Protein AF-A0A938MWC5-F1 (afdb_monomer)

Secondary structure (DSSP, 8-state):
---TTHHHHHHHHHHHHHHHHHHHHTT-EE--SSSEEEEEEETTEEEEEEEE--S--BTTTBEEEEEEEEEESSS-TT-GGG---EEEEHHHHS-HHHHHHHHHHHHHHHHT-------HHHHHHHHHHHHHHHSS-TTS---TT--S---EEESSHHHHHHHHHHHHHTHHHHHHHHHHHHHHHHHHTT--S-TTHHHHHHHHHTTT-SHHHHHHHHHHHTTT-THHHHHHHHHHSTTS---HHHHHHHHHHHHHTGGGTHHHHHHHT-EEEEETTEEEEEEEEHHHHHHHHHHHHHH-TT--EEEEE--TT-HHHHHT-GGGGG-SEEEE----STHHHHHHT-TT-TT--EEEE--SSTTHHHHHHHSGGGGG-SEEE-TT----HHHHHGGGG-GGGTT--EEE-TTS--BHHHHHHHHT-TT-SS--EEE-TT-TB--HHHHHHHHTSTTGGG-SEEEE-S---HHHHHHHHHHS---S-EEEEESS--SS--HHHHHHH-TTEEEEE--TTTT-

Foldseek 3Di:
DPDQPPVVVLLVVLLCVLVVVVCVVVQWDFDDDDFTKIWHDDPQWIWIWTWDFPDGADLQAGTWIWIKIWTGNAHDPPDDPRDDIPIAGVLLLDDPVVQVVQVVLQVVSRVSRPDDCDDPVVVVVVLVVVCVQQVDRPPDRSDSVPSRTDTRGHHDSVSSNVVSVVCVVCVVVSVVVVVVVVVVCCVVVVPDPPPCPVLVVVCLVPVPDLVSLLVSLVVCVVVVHCLSVLLVLLVVPVLQWDFPVSVVVNVVSCVVVVSVACDLCVVLVWDFDDHSSAGQEIEDELVSCLVCVVVCCVSRVNHAAYAYEPLPPCLQVLLADLSLLSHQAYAYPDDDDCSVVSNLQRPSPPNHQHYHDQDPAQCVLLVSLPGPNLQRHQYYANANHQHDLVSLLVLQVHLSQLNHAEYECANNLDALSNLLSNLARPSPNRHAYYEHENNPRHDDNSVLSNLQGPCNLNHQEYEYEADDDPVSNLVSLLVRPRPALYEYEYCDDDDPDDQVVSCVSPVSYDYHNTDSPPPD

Sequence (520 aa):
MIKKTMLTKEVKRIIRSVFEPACRDHGFRRTKRGGIGWYHPVDDHYFVITFRTPRQWNRHWGGFLECKMRIQDQINPWFAELRHPMERSIVALASDAERETIRHWYNEAAARTTIPDETPDHLTVMERELSEMLRVPLDGPLSAETDNEFLLRFHTATDVRRWAFFILERLAEWMEDMTDQWRRWHETAGWDKKPHQPFLKAIRADSESDAPRLAYADWLAERGDTWSEVIRIQCRYPDGYMPWETADRLEKLIREHRHRFDRGADDLLVYVRFRRGMIEEVHCSADRFLKVGARILETFPLVNVLSLHKVKGRGMRLADSSELSAIRSLKMMHLADDDWQWIVRSPHLGRVEKLRVALPRPIDLAWLLDMPLARQLRVLDLTGSQLDANVLALFGDTDAVSGLETLVLSDTGMDDEMARRLSEVATFRGLKRLSVDDNARLGVEGIASILQAEFAPRLELLAVGSGWPDDYLAQHLAESQLSSTIHVSMKHGFSGLDMEAFESRFPNCSFGQDLIARYL

Radius of gyration: 31.81 Å; Cα contacts (8 Å, |Δi|>4): 845; chains: 1; bounding box: 59×49×100 Å

Solvent-accessible surface area (backbone atoms only — not comparable to full-atom values): 28148 Å² total; per-residue (Å²): 136,83,62,87,72,54,56,66,56,45,53,54,50,48,49,45,71,60,44,54,62,58,34,52,78,69,68,30,42,75,55,90,75,98,56,51,36,37,35,31,79,53,95,82,31,25,42,34,41,40,41,45,58,91,54,80,68,40,92,44,76,22,30,42,41,39,56,41,40,32,42,26,81,57,90,66,95,86,63,80,89,76,76,75,56,57,68,43,40,62,69,61,72,40,51,75,72,50,47,50,51,52,49,50,50,36,49,56,34,53,70,67,39,67,67,72,97,59,60,75,67,59,54,51,54,48,52,47,52,50,32,68,69,44,76,47,61,91,88,54,82,93,53,72,84,57,83,60,63,82,58,45,50,26,68,49,72,65,47,50,48,52,52,44,50,57,53,56,77,44,43,65,62,54,49,51,52,52,50,49,51,49,50,53,49,36,67,73,66,68,55,70,84,61,87,55,56,67,37,55,52,46,30,65,76,40,73,85,52,56,63,43,42,50,54,43,20,51,62,30,44,80,71,72,37,69,64,19,55,48,20,51,53,28,57,76,27,75,81,50,67,44,49,54,70,57,49,54,51,47,52,52,51,54,60,75,50,45,78,84,56,51,65,73,28,58,76,65,72,39,47,73,40,72,49,49,67,37,59,22,32,41,39,40,41,40,70,50,43,79,71,43,39,68,57,48,47,69,75,33,80,61,43,28,32,41,36,37,29,71,41,75,94,40,16,62,67,57,20,70,34,67,65,44,50,59,28,31,28,45,33,50,46,77,63,86,62,72,31,60,59,38,39,70,65,20,86,27,48,87,52,36,28,30,44,34,42,36,44,85,44,41,71,53,53,62,58,48,56,72,35,77,56,32,54,54,21,34,31,46,31,34,45,61,14,55,56,50,41,73,56,49,39,51,55,47,77,36,71,31,44,28,56,21,30,32,44,34,43,26,41,17,70,40,28,34,65,35,29,43,32,47,26,68,29,77,29,42,72,40,32,25,33,42,30,49,23,65,23,92,59,47,46,69,70,12,54,52,31,40,60,68,15,81,38,37,52,54,26,48,31,43,35,39,42,68,80,71,67,69,72,58,60,54,50,52,59,70,72,39,89,60,83,40,54,36,33,43,34,24,59,53,60,87,88,82,72,61,61,67,66,46,36,71,75,36,80,50,46,50,77,44,39,30,61,72,88,79,71,119

pLDDT: mean 76.7, std 17.2, range [29.39, 97.19]

Structure (mmCIF, N/CA/C/O backbone):
data_AF-A0A938MWC5-F1
#
_entry.id   AF-A0A938MWC5-F1
#
loop_
_atom_site.group_PDB
_atom_site.id
_atom_site.type_symbol
_atom_site.label_atom_id
_atom_site.label_alt_id
_atom_site.label_comp_id
_atom_site.label_asym_id
_atom_site.label_entity_id
_atom_site.label_seq_id
_atom_site.pdbx_PDB_ins_code
_atom_site.Cartn_x
_atom_site.Cartn_y
_atom_site.Cartn_z
_atom_site.occupancy
_atom_site.B_iso_or_equiv
_atom_site.auth_seq_id
_atom_site.auth_comp_id
_atom_site.auth_asym_id
_atom_site.auth_atom_id
_atom_site.pdbx_PDB_model_num
ATOM 1 N N . MET A 1 1 ? 3.500 -12.531 54.497 1.00 36.34 1 MET A N 1
ATOM 2 C CA . MET A 1 1 ? 4.285 -11.582 53.671 1.00 36.34 1 MET A CA 1
ATOM 3 C C . MET A 1 1 ? 4.019 -11.850 52.189 1.00 36.34 1 MET A C 1
ATOM 5 O O . MET A 1 1 ? 4.711 -12.654 51.579 1.00 36.34 1 MET A O 1
ATOM 9 N N . ILE A 1 2 ? 2.991 -11.223 51.608 1.00 38.25 2 ILE A N 1
ATOM 10 C CA . ILE A 1 2 ? 2.736 -11.279 50.159 1.00 38.25 2 ILE A CA 1
ATOM 11 C C . ILE A 1 2 ? 3.642 -10.225 49.508 1.00 38.25 2 ILE A C 1
ATOM 13 O O . ILE A 1 2 ? 3.554 -9.043 49.834 1.00 38.25 2 ILE A O 1
ATOM 17 N N . LYS A 1 3 ? 4.585 -10.653 48.659 1.00 42.06 3 LYS A N 1
ATOM 18 C CA . LYS A 1 3 ? 5.570 -9.765 48.016 1.00 42.06 3 LYS A CA 1
ATOM 19 C C . LYS A 1 3 ? 4.868 -8.690 47.163 1.00 42.06 3 LYS A C 1
ATOM 21 O O . LYS A 1 3 ? 4.061 -9.023 46.297 1.00 42.06 3 LYS A O 1
ATOM 26 N N . LYS A 1 4 ? 5.275 -7.426 47.371 1.00 47.19 4 LYS A N 1
ATOM 27 C CA . LYS A 1 4 ? 4.908 -6.158 46.687 1.00 47.19 4 LYS A CA 1
ATOM 28 C C . LYS A 1 4 ? 4.537 -6.249 45.191 1.00 47.19 4 LYS A C 1
ATOM 30 O O . LYS A 1 4 ? 3.715 -5.476 44.719 1.00 47.19 4 LYS A O 1
ATOM 35 N N . THR A 1 5 ? 5.132 -7.164 44.428 1.00 49.16 5 THR A N 1
ATOM 36 C CA . THR A 1 5 ? 4.966 -7.306 42.968 1.00 49.16 5 THR A CA 1
ATOM 37 C C . THR A 1 5 ? 3.867 -8.279 42.527 1.00 49.16 5 THR A C 1
ATOM 39 O O . THR A 1 5 ? 3.495 -8.268 41.350 1.00 49.16 5 THR A O 1
ATOM 42 N N . MET A 1 6 ? 3.332 -9.118 43.424 1.00 49.66 6 MET A N 1
ATOM 43 C CA . MET A 1 6 ? 2.277 -10.078 43.070 1.00 49.66 6 MET A CA 1
ATOM 44 C C . MET A 1 6 ? 0.919 -9.400 42.850 1.00 49.66 6 MET A C 1
ATOM 46 O O . MET A 1 6 ? 0.213 -9.765 41.909 1.00 49.66 6 MET A O 1
ATOM 50 N N . LEU A 1 7 ? 0.588 -8.358 43.622 1.00 65.25 7 LEU A N 1
ATOM 51 C CA . LEU A 1 7 ? -0.771 -7.815 43.633 1.00 65.25 7 LEU A CA 1
ATOM 52 C C . LEU A 1 7 ? -1.132 -6.997 42.382 1.00 65.25 7 LEU A C 1
ATOM 54 O O . LEU A 1 7 ? -2.232 -7.136 41.866 1.00 65.25 7 LEU A O 1
ATOM 58 N N . THR A 1 8 ? -0.217 -6.211 41.800 1.00 69.38 8 THR A N 1
ATOM 59 C CA . THR A 1 8 ? -0.511 -5.490 40.541 1.00 69.38 8 THR A CA 1
ATOM 60 C C . THR A 1 8 ? -0.722 -6.453 39.372 1.00 69.38 8 THR A C 1
ATOM 62 O O . THR A 1 8 ? -1.585 -6.227 38.526 1.00 69.38 8 THR A O 1
ATOM 65 N N . LYS A 1 9 ? 0.048 -7.550 39.303 1.00 75.81 9 LYS A N 1
ATOM 66 C CA . LYS A 1 9 ? -0.167 -8.604 38.296 1.00 75.81 9 LYS A CA 1
ATOM 67 C C . LYS A 1 9 ? -1.494 -9.322 38.528 1.00 75.81 9 LYS A C 1
ATOM 69 O O . LYS A 1 9 ? -2.174 -9.660 37.564 1.00 75.81 9 LYS A O 1
ATOM 74 N N . GLU A 1 10 ? -1.867 -9.515 39.786 1.00 83.38 10 GLU A N 1
ATOM 75 C CA . GLU A 1 10 ? -3.116 -10.153 40.178 1.00 83.38 10 GLU A CA 1
ATOM 76 C C . GLU A 1 10 ? -4.350 -9.294 39.886 1.00 83.38 10 GLU A C 1
ATOM 78 O O . GLU A 1 10 ? -5.268 -9.794 39.244 1.00 83.38 10 GLU A O 1
ATOM 83 N N . VAL A 1 11 ? -4.338 -7.999 40.221 1.00 83.31 11 VAL A N 1
ATOM 84 C CA . VAL A 1 11 ? -5.369 -7.029 39.804 1.00 83.31 11 VAL A CA 1
ATOM 85 C C . VAL A 1 11 ? -5.533 -7.089 38.290 1.00 83.31 11 VAL A C 1
ATOM 87 O O . VAL A 1 11 ? -6.629 -7.292 37.775 1.00 83.31 11 VAL A O 1
ATOM 90 N N . LYS A 1 12 ? -4.412 -7.024 37.560 1.00 84.62 12 LYS A N 1
ATOM 91 C CA . LYS A 1 12 ? -4.415 -7.103 36.099 1.00 84.62 12 LYS A CA 1
ATOM 92 C C . LYS A 1 12 ? -5.018 -8.409 35.569 1.00 84.62 12 LYS A C 1
ATOM 94 O O . LYS A 1 12 ? -5.734 -8.391 34.571 1.00 84.62 12 LYS A O 1
ATOM 99 N N . ARG A 1 13 ? -4.722 -9.535 36.218 1.00 86.62 13 ARG A N 1
ATOM 100 C CA . ARG A 1 13 ? -5.274 -10.856 35.891 1.00 86.62 13 ARG A CA 1
ATOM 101 C C . ARG A 1 13 ? -6.782 -10.908 36.138 1.00 86.62 13 ARG A C 1
ATOM 103 O O . ARG A 1 13 ? -7.496 -11.417 35.284 1.00 86.62 13 ARG A O 1
ATOM 110 N N . ILE A 1 14 ? -7.249 -10.362 37.260 1.00 89.00 14 ILE A N 1
ATOM 111 C CA . ILE A 1 14 ? -8.667 -10.331 37.634 1.00 89.00 14 ILE A CA 1
ATOM 112 C C . ILE A 1 14 ? -9.467 -9.503 36.631 1.00 89.00 14 ILE A C 1
ATOM 114 O O . ILE A 1 14 ? -10.408 -10.031 36.043 1.00 89.00 14 ILE A O 1
ATOM 118 N N . ILE A 1 15 ? -9.048 -8.258 36.367 1.00 88.62 15 ILE A N 1
ATOM 119 C CA . ILE A 1 15 ? -9.737 -7.379 35.410 1.00 88.62 15 ILE A CA 1
ATOM 120 C C . ILE A 1 15 ? -9.823 -8.050 34.035 1.00 88.62 15 ILE A C 1
ATOM 122 O O . ILE A 1 15 ? -10.894 -8.091 33.442 1.00 88.62 15 ILE A O 1
ATOM 126 N N . ARG A 1 16 ? -8.732 -8.666 33.553 1.00 87.69 16 ARG A N 1
ATOM 127 C CA . ARG A 1 16 ? -8.758 -9.430 32.293 1.00 87.69 16 ARG A CA 1
ATOM 128 C C . ARG A 1 16 ? -9.729 -10.602 32.334 1.00 87.69 16 ARG A C 1
ATOM 130 O O . ARG A 1 16 ? -10.486 -10.770 31.394 1.00 87.69 16 ARG A O 1
ATOM 137 N N . SER A 1 17 ? -9.726 -11.398 33.403 1.00 89.56 17 SER A N 1
ATOM 138 C CA . SER A 1 17 ? -10.603 -12.572 33.483 1.00 89.56 17 SER A CA 1
ATOM 139 C C . SER A 1 17 ? -12.092 -12.224 33.453 1.00 89.56 17 SER A C 1
ATOM 141 O O . SER A 1 17 ? -12.880 -13.049 33.011 1.00 89.56 17 SER A O 1
ATOM 143 N N . VAL A 1 18 ? -12.457 -11.017 33.899 1.00 88.62 18 VAL A N 1
ATOM 144 C CA . VAL A 1 18 ? -13.844 -10.535 33.911 1.00 88.62 18 VAL A CA 1
ATOM 145 C C . VAL A 1 18 ? -14.202 -9.857 32.586 1.00 88.62 18 VAL A C 1
ATOM 147 O O . VAL A 1 18 ? -15.192 -10.221 31.966 1.00 88.62 18 VAL A O 1
ATOM 150 N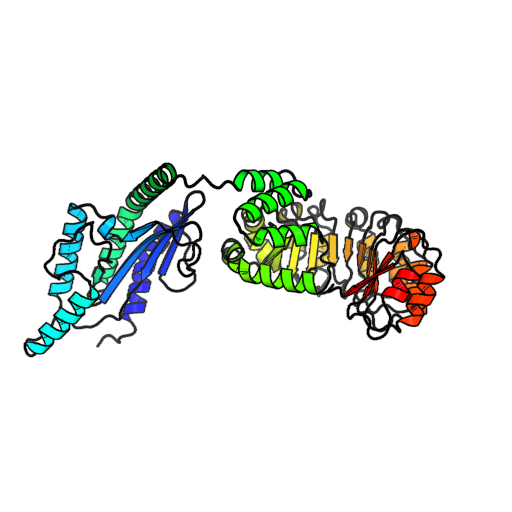 N . PHE A 1 19 ? -13.377 -8.918 32.111 1.00 86.75 19 PHE A N 1
ATOM 151 C CA . PHE A 1 19 ? -13.697 -8.115 30.925 1.00 86.75 19 PHE A CA 1
ATOM 152 C C . PHE A 1 19 ? -13.384 -8.812 29.600 1.00 86.75 19 PHE A C 1
ATOM 154 O O . PHE A 1 19 ? -14.100 -8.612 28.632 1.00 86.75 19 PHE A O 1
ATOM 161 N N . GLU A 1 20 ? -12.320 -9.614 29.505 1.00 84.12 20 GLU A N 1
ATOM 162 C CA . GLU A 1 20 ? -11.852 -10.141 28.214 1.00 84.12 20 GLU A CA 1
ATOM 163 C C . GLU A 1 20 ? -12.875 -11.040 27.488 1.00 84.12 20 GLU A C 1
ATOM 165 O O . GLU A 1 20 ? -12.960 -10.906 26.266 1.00 84.12 20 GLU A O 1
ATOM 170 N N . PRO A 1 21 ? -13.671 -11.895 28.169 1.00 83.62 21 PRO A N 1
ATOM 171 C CA . PRO A 1 21 ? -14.778 -12.616 27.536 1.00 83.62 21 PRO A CA 1
ATOM 172 C C . PRO A 1 21 ? -15.874 -11.670 27.029 1.00 83.62 21 PRO A C 1
ATOM 174 O O . PRO A 1 21 ? -16.136 -11.627 25.833 1.00 83.62 21 PRO A O 1
ATOM 177 N N . ALA A 1 22 ? -16.426 -10.828 27.905 1.00 77.56 22 ALA A N 1
ATOM 178 C CA . ALA A 1 22 ? -17.541 -9.949 27.557 1.00 77.56 22 ALA A CA 1
ATOM 179 C C . ALA A 1 22 ? -17.173 -8.924 26.474 1.00 77.56 22 ALA A C 1
ATOM 181 O O . ALA A 1 22 ? -17.931 -8.710 25.531 1.00 77.56 22 ALA A O 1
ATOM 182 N N . CYS A 1 23 ? -15.975 -8.341 26.558 1.00 79.44 23 CYS A N 1
ATOM 183 C CA . CYS A 1 23 ? -15.443 -7.461 25.527 1.00 79.44 23 CYS A CA 1
ATOM 184 C C . CYS A 1 23 ? -15.318 -8.184 24.181 1.00 79.44 23 CYS A C 1
ATOM 186 O O . CYS A 1 23 ? -15.671 -7.617 23.154 1.00 79.44 23 CYS A O 1
ATOM 188 N N . ARG A 1 24 ? -14.841 -9.433 24.163 1.00 75.94 24 ARG A N 1
ATOM 189 C CA . ARG A 1 24 ? -14.743 -10.206 22.919 1.00 75.94 24 ARG A CA 1
ATOM 190 C C . ARG A 1 24 ? -16.117 -10.431 22.291 1.00 75.94 24 ARG A C 1
ATOM 192 O O . ARG A 1 24 ? -16.247 -10.236 21.087 1.00 75.94 24 ARG A O 1
ATOM 199 N N . ASP A 1 25 ? -17.102 -10.801 23.102 1.00 74.06 25 ASP A N 1
ATOM 200 C CA . ASP A 1 25 ? -18.462 -11.100 22.640 1.00 74.06 25 ASP A CA 1
ATOM 201 C C . ASP A 1 25 ? -19.170 -9.849 22.097 1.00 74.06 25 ASP A C 1
ATOM 203 O O . ASP A 1 25 ? -19.964 -9.939 21.167 1.00 74.06 25 ASP A O 1
ATOM 207 N N . HIS A 1 26 ? -18.807 -8.670 22.610 1.00 69.25 26 HIS A N 1
ATOM 208 C CA . HIS A 1 26 ? -19.354 -7.375 22.201 1.00 69.25 26 HIS A CA 1
ATOM 209 C C . HIS A 1 26 ? -18.408 -6.588 21.282 1.00 69.25 26 HIS A C 1
ATOM 211 O O . HIS A 1 26 ? -18.458 -5.367 21.264 1.00 69.25 26 HIS A O 1
ATOM 217 N N . GLY A 1 27 ? -17.496 -7.248 20.556 1.00 69.75 27 GLY A N 1
ATOM 218 C CA . GLY A 1 27 ? -16.684 -6.613 19.502 1.00 69.75 27 GLY A CA 1
ATOM 219 C C . GLY A 1 27 ? -15.546 -5.690 19.972 1.00 69.75 27 GLY A C 1
ATOM 220 O O . GLY A 1 27 ? -14.842 -5.097 19.148 1.00 69.75 27 GLY A O 1
ATOM 221 N N . PHE A 1 28 ? -15.312 -5.574 21.279 1.00 78.62 28 PHE A N 1
ATOM 222 C CA . PHE A 1 28 ? -14.231 -4.769 21.838 1.00 78.62 28 PHE A CA 1
ATOM 223 C C . PHE A 1 28 ? -12.859 -5.396 21.572 1.00 78.62 28 PHE A C 1
ATOM 225 O O . PHE A 1 28 ? -12.629 -6.600 21.711 1.00 78.62 28 PHE A O 1
ATOM 232 N N . ARG A 1 29 ? -11.883 -4.536 21.290 1.00 79.62 29 ARG A N 1
ATOM 233 C CA . ARG A 1 29 ? -10.484 -4.892 21.051 1.00 79.62 29 ARG A CA 1
ATOM 234 C C . ARG A 1 29 ? -9.599 -4.391 22.181 1.00 79.62 29 ARG A C 1
ATOM 236 O O . ARG A 1 29 ? -9.821 -3.332 22.756 1.00 79.62 29 ARG A O 1
ATOM 243 N N . ARG A 1 30 ? -8.556 -5.147 22.511 1.00 81.06 30 ARG A N 1
ATOM 244 C CA . ARG A 1 30 ? -7.649 -4.826 23.621 1.00 81.06 30 ARG A CA 1
ATOM 245 C C . ARG A 1 30 ? -6.611 -3.768 23.233 1.00 81.06 30 ARG A C 1
ATOM 247 O O . ARG A 1 30 ? -6.032 -3.824 22.150 1.00 81.06 30 ARG A O 1
ATOM 254 N N . THR A 1 31 ? -6.304 -2.842 24.142 1.00 71.69 31 THR A N 1
ATOM 255 C CA . THR A 1 31 ? -5.249 -1.834 23.945 1.00 71.69 31 THR A CA 1
ATOM 256 C C . THR A 1 31 ? -3.846 -2.440 24.128 1.00 71.69 31 THR A C 1
ATOM 258 O O . THR A 1 31 ? -3.619 -3.290 24.994 1.00 71.69 31 THR A O 1
ATOM 261 N N . LYS A 1 32 ? -2.881 -2.029 23.287 1.00 58.00 32 LYS A N 1
ATOM 262 C CA . LYS A 1 32 ? -1.525 -2.622 23.237 1.00 58.00 32 LYS A CA 1
ATOM 263 C C . LYS A 1 32 ? -0.449 -1.871 24.046 1.00 58.00 32 LYS A C 1
ATOM 265 O O . LYS A 1 32 ? 0.602 -2.454 24.299 1.00 58.00 32 LYS A O 1
ATOM 270 N N . ARG A 1 33 ? -0.668 -0.618 24.487 1.00 50.94 33 ARG A N 1
ATOM 271 C CA . ARG A 1 33 ? 0.340 0.194 25.216 1.00 50.94 33 ARG A CA 1
ATOM 272 C C . ARG A 1 33 ? -0.221 0.880 26.476 1.00 50.94 33 ARG A C 1
ATOM 274 O O . ARG A 1 33 ? -1.274 1.505 26.428 1.00 50.94 33 ARG A O 1
ATOM 281 N N . GLY A 1 34 ? 0.524 0.800 27.587 1.00 49.53 34 GLY A N 1
ATOM 282 C CA . GLY A 1 34 ? 0.419 1.706 28.748 1.00 49.53 34 GLY A CA 1
ATOM 283 C C . GLY A 1 34 ? -0.594 1.389 29.866 1.00 49.53 34 GLY A C 1
ATOM 284 O O . GLY A 1 34 ? -0.544 2.042 30.902 1.00 49.53 34 GLY A O 1
ATOM 285 N N . GL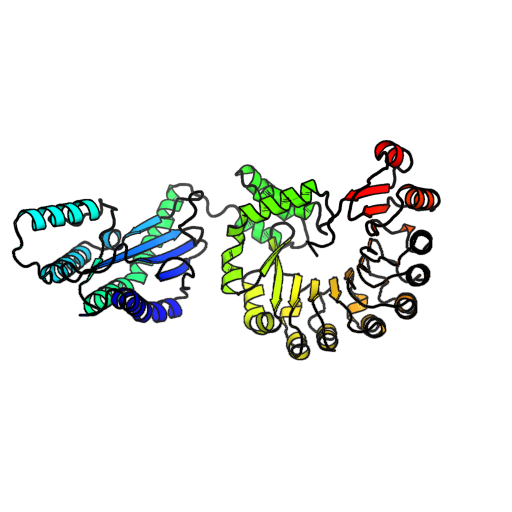Y A 1 35 ? -1.473 0.388 29.732 1.00 62.34 35 GLY A N 1
ATOM 286 C CA . GLY A 1 35 ? -2.479 0.042 30.756 1.00 62.34 35 GLY A CA 1
ATOM 287 C C . GLY A 1 35 ? -3.277 -1.220 30.414 1.00 62.34 35 GLY A C 1
ATOM 288 O O . GLY A 1 35 ? -2.972 -1.888 29.427 1.00 62.34 35 GLY A O 1
ATOM 289 N N . ILE A 1 36 ? -4.274 -1.585 31.228 1.00 77.81 36 ILE A N 1
ATOM 290 C CA . ILE A 1 36 ? -5.320 -2.523 30.788 1.00 77.81 36 ILE A CA 1
ATOM 291 C C . ILE A 1 36 ? -6.424 -1.688 30.170 1.00 77.81 36 ILE A C 1
ATOM 293 O O . ILE A 1 36 ? -6.914 -0.777 30.818 1.00 77.81 36 ILE A O 1
ATOM 297 N N . GLY A 1 37 ? -6.833 -1.987 28.947 1.00 84.12 37 GLY A N 1
ATOM 298 C CA . GLY A 1 37 ? -7.990 -1.325 28.377 1.00 84.12 37 GLY A CA 1
ATOM 299 C C . GLY A 1 37 ? -8.537 -2.040 27.163 1.00 84.12 37 GLY A C 1
ATOM 300 O O . GLY A 1 37 ? -7.871 -2.893 26.566 1.00 84.12 37 GLY A O 1
ATOM 301 N N . TRP A 1 38 ? -9.745 -1.640 26.808 1.00 85.38 38 TRP A N 1
ATOM 302 C CA . TRP A 1 38 ? -10.477 -2.108 25.649 1.00 85.38 38 TRP A CA 1
ATOM 303 C C . TRP A 1 38 ? -11.042 -0.919 24.896 1.00 85.38 38 TRP A C 1
ATOM 305 O O . TRP A 1 38 ? -11.278 0.134 25.482 1.00 85.38 38 TRP A O 1
ATOM 315 N N . TYR A 1 39 ? -11.231 -1.081 23.597 1.00 82.12 39 TYR A N 1
ATOM 316 C CA . TYR A 1 39 ? -11.889 -0.094 22.771 1.00 82.12 39 TYR A CA 1
ATOM 317 C C . TYR A 1 39 ? -12.878 -0.759 21.823 1.00 82.12 39 TYR A C 1
ATOM 319 O O . TYR A 1 39 ? -12.618 -1.858 21.333 1.00 82.12 39 TYR A O 1
ATOM 327 N N . HIS A 1 40 ? -13.987 -0.087 21.561 1.00 75.56 40 HIS A N 1
ATOM 328 C CA . HIS A 1 40 ? -14.986 -0.495 20.589 1.00 75.56 40 HIS A CA 1
ATOM 329 C C . HIS A 1 40 ? -15.182 0.640 19.585 1.00 75.56 40 HIS A C 1
ATOM 331 O O . HIS A 1 40 ? -15.385 1.780 20.011 1.00 75.56 40 HIS A O 1
ATOM 337 N N . PRO A 1 41 ? -15.093 0.373 18.273 1.00 65.75 41 PRO A N 1
ATOM 338 C CA . PRO A 1 41 ? -15.500 1.351 17.276 1.00 65.75 41 PRO A CA 1
ATOM 339 C C . PRO A 1 41 ? -17.022 1.530 17.354 1.00 65.75 41 PRO A C 1
ATOM 341 O O . PRO A 1 41 ? -17.767 0.579 17.138 1.00 65.75 41 PRO A O 1
ATOM 344 N N . VAL A 1 42 ? -17.488 2.722 17.713 1.00 63.78 42 VAL A N 1
ATOM 345 C CA . VAL A 1 42 ? -18.913 3.078 17.693 1.00 63.78 42 VAL A CA 1
ATOM 346 C C . VAL A 1 42 ? -19.063 4.144 16.627 1.00 63.78 42 VAL A C 1
ATOM 348 O O . VAL A 1 42 ? -18.531 5.245 16.776 1.00 63.78 42 VAL A O 1
ATOM 351 N N . ASP A 1 43 ? -19.720 3.771 15.531 1.00 64.62 43 ASP A N 1
ATOM 352 C CA . ASP A 1 43 ? -19.755 4.537 14.290 1.00 64.62 43 ASP A CA 1
ATOM 353 C C . ASP A 1 43 ? -18.334 4.876 13.810 1.00 64.62 43 ASP A C 1
ATOM 355 O O . ASP A 1 43 ? -17.615 4.053 13.245 1.00 64.62 43 ASP A O 1
ATOM 359 N N . ASP A 1 44 ? -17.926 6.101 14.089 1.00 54.00 44 ASP A N 1
ATOM 360 C CA . ASP A 1 44 ? -16.787 6.790 13.518 1.00 54.00 44 ASP A CA 1
ATOM 361 C C . ASP A 1 44 ? -15.793 7.254 14.604 1.00 54.00 44 ASP A C 1
ATOM 363 O O . ASP A 1 44 ? -14.820 7.963 14.323 1.00 54.00 44 ASP A O 1
ATOM 367 N N . HIS A 1 45 ? -16.058 6.836 15.843 1.00 64.31 45 HIS A N 1
ATOM 368 C CA . HIS A 1 45 ? -15.338 7.169 17.061 1.00 64.31 45 HIS A CA 1
ATOM 369 C C . HIS A 1 45 ? -15.031 5.891 17.829 1.00 64.31 45 HIS A C 1
ATOM 371 O O . HIS A 1 45 ? -15.435 4.780 17.474 1.00 64.31 45 HIS A O 1
ATOM 377 N N . TYR A 1 46 ? -14.298 6.052 18.918 1.00 70.19 46 TYR A N 1
ATOM 378 C CA . TYR A 1 46 ? -13.907 4.940 19.751 1.00 70.19 46 TYR A CA 1
ATOM 379 C C . TYR A 1 46 ? -14.394 5.154 21.161 1.00 70.19 46 TYR A C 1
ATOM 381 O O . TYR A 1 46 ? -13.991 6.103 21.834 1.00 70.19 46 TYR A O 1
ATOM 389 N N . PHE A 1 47 ? -15.211 4.210 21.609 1.00 79.06 47 PHE A N 1
ATOM 390 C CA . PHE A 1 47 ? -15.484 4.035 23.015 1.00 79.06 47 PHE A CA 1
ATOM 391 C C . PHE A 1 47 ? -14.294 3.310 23.636 1.00 79.06 47 PHE A C 1
ATOM 393 O O . PHE A 1 47 ? -13.948 2.211 23.206 1.00 79.06 47 PHE A O 1
ATOM 400 N N . VAL A 1 48 ? -13.628 3.917 24.612 1.00 80.75 48 VAL A N 1
ATOM 401 C CA . VAL A 1 48 ? -12.408 3.384 25.222 1.00 80.75 48 VAL A CA 1
ATOM 402 C C . VAL A 1 48 ? -12.598 3.254 26.724 1.00 80.75 48 VAL A C 1
ATOM 404 O O . VAL A 1 48 ? -12.925 4.219 27.404 1.00 80.75 48 VAL A O 1
ATOM 407 N N . ILE A 1 49 ? -12.303 2.070 27.251 1.00 85.06 49 ILE A N 1
ATOM 408 C CA . ILE A 1 49 ? -12.302 1.764 28.681 1.00 85.06 49 ILE A CA 1
ATOM 409 C C . ILE A 1 49 ? -10.861 1.495 29.088 1.00 85.06 49 ILE A C 1
ATOM 411 O O . ILE A 1 49 ? -10.193 0.634 28.509 1.00 85.06 49 ILE A O 1
ATOM 415 N N . THR A 1 50 ? -10.358 2.210 30.089 1.00 83.88 50 THR A N 1
ATOM 416 C CA . THR A 1 50 ? -9.003 2.002 30.611 1.00 83.88 50 THR A CA 1
ATOM 417 C C . THR A 1 50 ? -8.996 1.835 32.116 1.00 83.88 50 THR A C 1
ATOM 419 O O . THR A 1 50 ? -9.635 2.595 32.830 1.00 83.88 50 THR A O 1
ATOM 422 N N . PHE A 1 51 ? -8.195 0.879 32.573 1.00 84.31 51 PHE A N 1
ATOM 423 C CA . PHE A 1 51 ? -7.927 0.579 33.966 1.00 84.31 51 PHE A CA 1
ATOM 424 C C . PHE A 1 51 ? -6.473 0.882 34.296 1.00 84.31 51 PHE A C 1
ATOM 426 O O . PHE A 1 51 ? -5.542 0.408 33.620 1.00 84.31 51 PHE A O 1
ATOM 433 N N . ARG A 1 52 ? -6.272 1.631 35.377 1.00 78.81 52 ARG A N 1
ATOM 434 C CA . ARG A 1 52 ? -4.950 1.942 35.916 1.00 78.81 52 ARG A CA 1
ATOM 435 C C . ARG A 1 52 ? -4.939 1.760 37.422 1.00 78.81 52 ARG A C 1
ATOM 437 O O . ARG A 1 52 ? -5.950 1.862 38.100 1.00 78.81 52 ARG A O 1
ATOM 444 N N . THR A 1 53 ? -3.757 1.474 37.940 1.00 77.88 53 THR A N 1
ATOM 445 C CA . THR A 1 53 ? -3.484 1.496 39.376 1.00 77.88 53 THR A CA 1
ATOM 446 C C . THR A 1 53 ? -2.517 2.653 39.596 1.00 77.88 53 THR A C 1
ATOM 448 O O . THR A 1 53 ? -1.311 2.446 39.413 1.00 77.88 53 THR A O 1
ATOM 451 N N . PRO A 1 54 ? -3.014 3.877 39.854 1.00 64.88 54 PRO A N 1
ATOM 452 C CA . PRO A 1 54 ? -2.190 5.088 39.828 1.00 64.88 54 PRO A CA 1
ATOM 453 C C . PRO A 1 54 ? -1.070 5.066 40.873 1.00 64.88 54 PRO A C 1
ATOM 455 O O . PRO A 1 54 ? -0.031 5.690 40.675 1.00 64.88 54 PRO A O 1
ATOM 458 N N . ARG A 1 55 ? -1.230 4.290 41.953 1.00 64.75 55 ARG A N 1
ATOM 459 C CA . ARG A 1 55 ? -0.176 4.017 42.935 1.00 64.75 55 ARG A CA 1
ATOM 460 C C . ARG A 1 55 ? -0.105 2.540 43.316 1.00 64.75 55 ARG A C 1
ATOM 462 O O . ARG A 1 55 ? -0.977 1.737 42.983 1.00 64.75 55 ARG A O 1
ATOM 469 N N . GLN A 1 56 ? 0.995 2.178 43.974 1.00 64.69 56 GLN A N 1
ATOM 470 C CA . GLN A 1 56 ? 1.238 0.820 44.454 1.00 64.69 56 GLN A CA 1
ATOM 471 C C . GLN A 1 56 ? 0.330 0.496 45.643 1.00 64.69 56 GLN A C 1
ATOM 473 O O . GLN A 1 56 ? 0.041 1.360 46.463 1.00 64.69 56 GLN A O 1
ATOM 478 N N . TRP A 1 57 ? -0.080 -0.767 45.741 1.00 76.38 57 TRP A N 1
ATOM 479 C CA . TRP A 1 57 ? -0.825 -1.274 46.889 1.00 76.38 57 TRP A CA 1
ATOM 480 C C . TRP A 1 57 ? 0.047 -1.288 48.154 1.00 76.38 57 TRP A C 1
ATOM 482 O O . TRP A 1 57 ? 1.226 -1.658 48.100 1.00 76.38 57 TRP A O 1
ATOM 492 N N . ASN A 1 58 ? -0.547 -0.942 49.293 1.00 68.44 58 ASN A N 1
ATOM 493 C CA . ASN A 1 58 ? 0.055 -0.977 50.619 1.00 68.44 58 ASN A CA 1
ATOM 494 C C . ASN A 1 58 ? -0.782 -1.853 51.565 1.00 68.44 58 ASN A C 1
ATOM 496 O O . ASN A 1 58 ? -2.007 -1.824 51.538 1.00 68.44 58 ASN A O 1
ATOM 500 N N . ARG A 1 59 ? -0.120 -2.597 52.458 1.00 68.38 59 ARG A N 1
ATOM 501 C CA . ARG A 1 59 ? -0.789 -3.453 53.451 1.00 68.38 59 ARG A CA 1
ATOM 502 C C . ARG A 1 59 ? -1.694 -2.695 54.428 1.00 68.38 59 ARG A C 1
ATOM 504 O O . ARG A 1 59 ? -2.644 -3.284 54.926 1.00 68.38 59 ARG A O 1
ATOM 511 N N . HIS A 1 60 ? -1.383 -1.432 54.719 1.00 63.16 60 HIS A N 1
ATOM 512 C CA . HIS A 1 60 ? -2.097 -0.636 55.716 1.00 63.16 60 HIS A CA 1
ATOM 513 C C . HIS A 1 60 ? -3.383 -0.041 55.156 1.00 63.16 60 HIS A C 1
ATOM 515 O O . HIS A 1 60 ? -4.401 -0.084 55.830 1.00 63.16 60 HIS A O 1
ATOM 521 N N . TRP A 1 61 ? -3.363 0.460 53.919 1.00 66.44 61 TRP A N 1
ATOM 522 C CA . TRP A 1 61 ? -4.492 1.200 53.344 1.00 66.44 61 TRP A CA 1
ATOM 523 C C . TRP A 1 61 ? -5.044 0.643 52.031 1.00 66.44 61 TRP A C 1
ATOM 525 O O . TRP A 1 61 ? -6.032 1.175 51.521 1.00 66.44 61 TRP A O 1
ATOM 535 N N . GLY A 1 62 ? -4.466 -0.447 51.532 1.00 75.69 62 GLY A N 1
ATOM 536 C CA . GLY A 1 62 ? -4.920 -1.135 50.335 1.00 75.69 62 GLY A CA 1
ATOM 537 C C . GLY A 1 62 ? -4.333 -0.524 49.071 1.00 75.69 62 GLY A C 1
ATOM 538 O O . GLY A 1 62 ? -3.196 -0.059 49.044 1.00 75.69 62 GLY A O 1
ATOM 539 N N . GLY A 1 63 ? -5.093 -0.567 47.987 1.00 78.06 63 GLY A N 1
ATOM 540 C CA . GLY A 1 63 ? -4.737 0.022 46.707 1.00 78.06 63 GLY A CA 1
ATOM 541 C C . GLY A 1 63 ? -5.932 0.701 46.059 1.00 78.06 63 GLY A C 1
ATOM 542 O O . GLY A 1 63 ? -7.063 0.610 46.533 1.00 78.06 63 GLY A O 1
ATOM 543 N N . PHE A 1 64 ? -5.649 1.364 44.943 1.00 80.31 64 PHE A N 1
ATOM 544 C CA . PHE A 1 64 ? -6.623 2.130 44.183 1.00 80.31 64 PHE A CA 1
ATOM 545 C C . PHE A 1 64 ? -6.681 1.644 42.741 1.00 80.31 64 PHE A C 1
ATOM 547 O O . PHE A 1 64 ? -5.647 1.392 42.111 1.00 80.31 64 PHE A O 1
ATOM 554 N N . LEU A 1 65 ? -7.899 1.506 42.236 1.00 81.62 65 LEU A N 1
ATOM 555 C CA . LEU A 1 65 ? -8.207 1.176 40.858 1.00 81.62 65 LEU A CA 1
ATOM 556 C C . LEU A 1 65 ? -8.924 2.369 40.228 1.00 81.62 65 LEU A C 1
ATOM 558 O O . LEU A 1 65 ? -10.005 2.766 40.645 1.00 81.62 65 LEU A O 1
ATOM 562 N N . GLU A 1 66 ? -8.310 2.928 39.202 1.00 81.56 66 GLU A N 1
ATOM 563 C CA . GLU A 1 66 ? -8.916 3.930 38.342 1.00 81.56 66 GLU A CA 1
ATOM 564 C C . GLU A 1 66 ? -9.550 3.217 37.143 1.00 81.56 66 GLU A C 1
ATOM 566 O O . GLU A 1 66 ? -8.882 2.416 36.480 1.00 81.56 66 GLU A O 1
ATOM 571 N N . CYS A 1 67 ? -10.817 3.523 36.856 1.00 83.75 67 CYS A N 1
ATOM 572 C CA . CYS A 1 67 ? -11.493 3.145 35.619 1.00 83.75 67 CYS A CA 1
ATOM 573 C C . CYS A 1 67 ? -11.989 4.408 34.914 1.00 83.75 67 CYS A C 1
ATOM 575 O O . CYS A 1 67 ? -12.784 5.163 35.472 1.00 83.75 67 CYS A O 1
ATOM 577 N N . LYS A 1 68 ? -11.519 4.621 33.684 1.00 80.00 68 LYS A N 1
ATOM 578 C CA . LYS A 1 68 ? -11.906 5.754 32.837 1.00 80.00 68 LYS A CA 1
ATOM 579 C C . LYS A 1 68 ? -12.581 5.272 31.570 1.00 80.00 68 LYS A C 1
ATOM 581 O O . LYS A 1 68 ? -12.048 4.373 30.911 1.00 80.00 68 LYS A O 1
ATOM 586 N N . MET A 1 69 ? -13.691 5.916 31.229 1.00 82.44 69 MET A N 1
ATOM 587 C CA . MET A 1 69 ? -14.426 5.715 29.985 1.00 82.44 69 MET A CA 1
ATOM 588 C C . MET A 1 69 ? -14.298 6.973 29.131 1.00 82.44 69 MET A C 1
ATOM 590 O O . MET A 1 69 ? -14.351 8.091 29.643 1.00 82.44 69 MET A O 1
ATOM 594 N N . ARG A 1 70 ? -14.054 6.798 27.835 1.00 78.00 70 ARG A N 1
ATOM 595 C CA . ARG A 1 70 ? -13.830 7.899 26.895 1.00 78.00 70 ARG A CA 1
ATOM 596 C C . ARG A 1 70 ? -14.552 7.642 25.590 1.00 78.00 70 ARG A C 1
ATOM 598 O O . ARG A 1 70 ? -14.508 6.518 25.095 1.00 78.00 70 ARG A O 1
ATOM 605 N N . ILE A 1 71 ? -15.084 8.699 24.993 1.00 72.19 71 ILE A N 1
ATOM 606 C CA . ILE A 1 71 ? -15.366 8.751 23.558 1.00 72.19 71 ILE A CA 1
ATOM 607 C C . ILE A 1 71 ? -14.323 9.665 22.918 1.00 72.19 71 ILE A C 1
ATOM 609 O O . ILE A 1 71 ? -14.114 10.792 23.369 1.00 72.19 71 ILE A O 1
ATOM 613 N N . GLN A 1 72 ? -13.612 9.148 21.916 1.00 64.69 72 GLN A N 1
ATOM 614 C CA . GLN A 1 72 ? -12.521 9.857 21.245 1.00 64.69 72 GLN A CA 1
ATOM 615 C C . GLN A 1 72 ? -12.423 9.495 19.758 1.00 64.69 72 GLN A C 1
ATOM 617 O O . GLN A 1 72 ? -12.604 8.337 19.382 1.00 64.69 72 GLN A O 1
ATOM 622 N N . ASP A 1 73 ? -12.065 10.473 18.926 1.00 55.50 73 ASP A N 1
ATOM 623 C CA . ASP A 1 73 ? -11.968 10.335 17.457 1.00 55.50 73 ASP A CA 1
ATOM 624 C C . ASP A 1 73 ? -10.756 9.510 17.014 1.00 55.50 73 ASP A C 1
ATOM 626 O O . ASP A 1 73 ? -10.697 8.949 15.922 1.00 55.50 73 ASP A O 1
ATOM 630 N N . GLN A 1 74 ? -9.763 9.413 17.892 1.00 53.19 74 GLN A N 1
ATOM 631 C CA . GLN A 1 74 ? -8.586 8.577 17.729 1.00 53.19 74 GLN A CA 1
ATOM 632 C C . GLN A 1 74 ? -8.438 7.740 18.977 1.00 53.19 74 GLN A C 1
ATOM 634 O O . GLN A 1 74 ? -8.558 8.273 20.063 1.00 53.19 74 GLN A O 1
ATOM 639 N N . ILE A 1 75 ? -8.092 6.462 18.881 1.00 44.41 75 ILE A N 1
ATOM 640 C CA . ILE A 1 75 ? -8.097 5.570 20.051 1.00 44.41 75 ILE A CA 1
ATOM 641 C C . ILE A 1 75 ? -6.931 5.853 21.061 1.00 44.41 75 ILE A C 1
ATOM 643 O O . ILE A 1 75 ? -6.792 5.130 22.048 1.00 44.41 75 ILE A O 1
ATOM 647 N N . ASN A 1 76 ? -5.984 6.792 20.837 1.00 41.97 76 ASN A N 1
ATOM 648 C CA . ASN A 1 76 ? -4.815 6.980 21.738 1.00 41.97 76 ASN A CA 1
ATOM 649 C C . ASN A 1 76 ? -4.876 8.275 22.584 1.00 41.97 76 ASN A C 1
ATOM 651 O O . ASN A 1 76 ? -4.780 9.350 22.008 1.00 41.97 76 ASN A O 1
ATOM 655 N N . PRO A 1 77 ? -4.941 8.208 23.929 1.00 38.03 77 PRO A N 1
ATOM 656 C CA . PRO A 1 77 ? -5.083 9.387 24.800 1.00 38.03 77 PRO A CA 1
ATOM 657 C C . PRO A 1 77 ? -3.783 10.167 25.117 1.00 38.03 77 PRO A C 1
ATOM 659 O O . PRO A 1 77 ? -3.790 10.987 26.030 1.00 38.03 77 PRO A O 1
ATOM 662 N N . TRP A 1 78 ? -2.654 9.916 24.439 1.00 38.81 78 TRP A N 1
ATOM 663 C CA . TRP A 1 78 ? -1.342 10.478 24.832 1.00 38.81 78 TRP A CA 1
ATOM 664 C C . TRP A 1 78 ? -0.810 11.624 23.952 1.00 38.81 78 TRP A C 1
ATOM 666 O O . TRP A 1 78 ? 0.277 12.122 24.230 1.00 38.81 78 TRP A O 1
ATOM 676 N N . PHE A 1 79 ? -1.551 12.065 22.931 1.00 38.66 79 PHE A N 1
ATOM 677 C CA . PHE A 1 79 ? -1.152 13.181 22.061 1.00 38.66 79 PHE A CA 1
ATOM 678 C C . PHE A 1 79 ? -2.092 14.370 22.264 1.00 38.66 79 PHE A C 1
ATOM 680 O O . PHE A 1 79 ? -3.310 14.216 22.289 1.00 38.66 79 PHE A O 1
ATOM 687 N N . ALA A 1 80 ? -1.517 15.549 22.502 1.00 34.62 80 ALA A N 1
ATOM 688 C CA . ALA A 1 80 ? -2.233 16.689 23.067 1.00 34.62 80 ALA A CA 1
ATOM 689 C C . ALA A 1 80 ? -2.998 17.546 22.044 1.00 34.62 80 ALA A C 1
ATOM 691 O O . ALA A 1 80 ? -3.793 18.384 22.454 1.00 34.62 80 ALA A O 1
ATOM 692 N N . GLU A 1 81 ? -2.772 17.340 20.750 1.00 39.47 81 GLU A N 1
ATOM 693 C CA . GLU A 1 81 ? -3.122 18.308 19.699 1.00 39.47 81 GLU A CA 1
ATOM 694 C C . GLU A 1 81 ? -4.542 18.131 19.125 1.00 39.47 81 GLU A C 1
ATOM 696 O O . GLU A 1 81 ? -5.003 18.975 18.369 1.00 39.47 81 GLU A O 1
ATOM 701 N N . LEU A 1 82 ? -5.278 17.089 19.537 1.00 39.94 82 LEU A N 1
ATOM 702 C CA . LEU A 1 82 ? -6.677 16.834 19.139 1.00 39.94 82 LEU A CA 1
ATOM 703 C C . LEU A 1 82 ? -7.583 16.590 20.364 1.00 39.94 82 LEU A C 1
ATOM 705 O O . LEU A 1 82 ? -8.420 15.687 20.390 1.00 39.94 82 LEU A O 1
ATOM 709 N N . ARG A 1 83 ? -7.357 17.344 21.448 1.00 47.16 83 ARG A N 1
ATOM 710 C CA . ARG A 1 83 ? -8.060 17.163 22.728 1.00 47.16 83 ARG A CA 1
ATOM 711 C C . ARG A 1 83 ? -9.464 17.766 22.716 1.00 47.16 83 ARG A C 1
ATOM 713 O O . ARG A 1 83 ? -9.622 18.883 23.183 1.00 47.16 83 ARG A O 1
ATOM 720 N N . HIS A 1 84 ? -10.475 16.974 22.373 1.00 52.12 84 HIS A N 1
ATOM 721 C CA . HIS A 1 84 ? -11.796 17.090 23.014 1.00 52.12 84 HIS A CA 1
ATOM 722 C C . HIS A 1 84 ? -12.437 15.713 23.302 1.00 52.12 84 HIS A C 1
ATOM 724 O O . HIS A 1 84 ? -13.591 15.496 22.943 1.00 52.12 84 HIS A O 1
ATOM 730 N N . PRO A 1 85 ? -11.731 14.737 23.918 1.00 57.94 85 PRO A N 1
ATOM 731 C CA . PRO A 1 85 ? -12.388 13.495 24.308 1.00 57.94 85 PRO A CA 1
ATOM 732 C C . PRO A 1 85 ? -13.455 13.787 25.368 1.00 57.94 85 PRO A C 1
ATOM 734 O O . PRO A 1 85 ? -13.164 14.443 26.372 1.00 57.94 85 PRO A O 1
ATOM 737 N N . MET A 1 86 ? -14.667 13.256 25.186 1.00 67.94 86 MET A N 1
ATOM 738 C CA . MET A 1 86 ? -15.623 13.192 26.288 1.00 67.94 86 MET A CA 1
ATOM 739 C C . MET A 1 86 ? -15.164 12.070 27.220 1.00 67.94 86 MET A C 1
ATOM 741 O O . MET A 1 86 ? -15.358 10.886 26.937 1.00 67.94 86 MET A O 1
ATOM 745 N N . GLU A 1 87 ? -14.470 12.443 28.292 1.00 74.12 87 GLU A N 1
ATOM 746 C CA . GLU A 1 87 ? -13.977 11.541 29.332 1.00 74.12 87 GLU A CA 1
ATOM 747 C C . GLU A 1 87 ? -14.914 11.600 30.540 1.00 74.12 87 GLU A C 1
ATOM 749 O O . GLU A 1 87 ? -15.288 12.682 30.987 1.00 74.12 87 GLU A O 1
ATOM 754 N N . ARG A 1 88 ? -15.291 10.435 31.070 1.00 72.62 88 ARG A N 1
ATOM 755 C CA . ARG A 1 88 ? -16.085 10.318 32.295 1.00 72.62 88 ARG A CA 1
ATOM 756 C C . ARG A 1 88 ? -15.471 9.286 33.231 1.00 72.62 88 ARG A C 1
ATOM 758 O O . ARG A 1 88 ? -14.999 8.223 32.808 1.00 72.62 88 ARG A O 1
ATOM 765 N N . SER A 1 89 ? -15.481 9.605 34.523 1.00 73.31 89 SER A N 1
ATOM 766 C CA . SER A 1 89 ? -15.246 8.614 35.570 1.00 73.31 89 SER A CA 1
ATOM 767 C C . SER A 1 89 ? -16.508 7.773 35.778 1.00 73.31 89 SER A C 1
ATOM 769 O O . SER A 1 89 ? -17.623 8.228 35.531 1.00 73.31 89 SER A O 1
ATOM 771 N N . ILE A 1 90 ? -16.353 6.554 36.290 1.00 74.75 90 ILE A N 1
ATOM 772 C CA . ILE A 1 90 ? -17.501 5.699 36.639 1.00 74.75 90 ILE A CA 1
ATOM 773 C C . ILE A 1 90 ? -18.422 6.334 37.694 1.00 74.75 90 ILE A C 1
ATOM 775 O O . ILE A 1 90 ? -19.606 6.035 37.721 1.00 74.75 90 ILE A O 1
ATOM 779 N N . VAL A 1 91 ? -17.905 7.217 38.558 1.00 72.69 91 VAL A N 1
ATOM 780 C CA . VAL A 1 91 ? -18.715 7.896 39.584 1.00 72.69 91 VAL A CA 1
ATOM 781 C C . VAL A 1 91 ? -19.556 9.011 38.977 1.00 72.69 91 VAL A C 1
ATOM 783 O O . VAL A 1 91 ? -20.693 9.214 39.404 1.00 72.69 91 VAL A O 1
ATOM 786 N N . ALA A 1 92 ? -19.038 9.680 37.945 1.00 72.19 92 ALA A N 1
ATOM 787 C CA . ALA A 1 92 ? -19.817 10.640 37.172 1.00 72.19 92 ALA A CA 1
ATOM 788 C C . ALA A 1 92 ? -20.996 9.956 36.457 1.00 72.19 92 ALA A C 1
ATOM 790 O O . ALA A 1 92 ? -22.083 10.523 36.423 1.00 72.19 92 ALA A O 1
ATOM 791 N N . LEU A 1 93 ? -20.794 8.730 35.957 1.00 75.81 93 LEU A N 1
ATOM 792 C CA . LEU A 1 93 ? -21.814 7.937 35.252 1.00 75.81 93 LEU A CA 1
ATOM 793 C C . LEU A 1 93 ? -22.797 7.210 36.183 1.00 75.81 93 LEU A C 1
ATOM 795 O O . LEU A 1 93 ? -23.885 6.838 35.758 1.00 75.81 93 LEU A O 1
ATOM 799 N N . ALA A 1 94 ? -22.421 6.991 37.443 1.00 77.50 94 ALA A N 1
ATOM 800 C CA . ALA A 1 94 ? -23.257 6.303 38.417 1.00 77.50 94 ALA A CA 1
ATOM 801 C C . ALA A 1 94 ? -24.472 7.152 38.830 1.00 77.50 94 ALA A C 1
ATOM 803 O O . ALA A 1 94 ? -24.336 8.336 39.154 1.00 77.50 94 ALA A O 1
ATOM 804 N N . SER A 1 95 ? -25.638 6.511 38.902 1.00 83.38 95 SER A N 1
ATOM 805 C CA . SER A 1 95 ? -26.842 7.033 39.559 1.00 83.38 95 SER A CA 1
ATOM 806 C C . SER A 1 95 ? -26.620 7.252 41.061 1.00 83.38 95 SER A C 1
ATOM 808 O O . SER A 1 95 ? -25.678 6.721 41.654 1.00 83.38 95 SER A O 1
ATOM 810 N N . ASP A 1 96 ? -27.509 7.990 41.729 1.00 78.00 96 ASP A N 1
ATOM 811 C CA . ASP A 1 96 ? -27.357 8.275 43.165 1.00 78.00 96 ASP A CA 1
ATOM 812 C C . ASP A 1 96 ? -27.354 7.003 44.033 1.00 78.00 96 ASP A C 1
ATOM 814 O O . ASP A 1 96 ? -26.554 6.884 44.964 1.00 78.00 96 ASP A O 1
ATOM 818 N N . ALA A 1 97 ? -28.175 6.005 43.688 1.00 82.25 97 ALA A N 1
ATOM 819 C CA . ALA A 1 97 ? -28.191 4.709 44.374 1.00 82.25 97 ALA A CA 1
ATOM 820 C C . ALA A 1 97 ? -26.876 3.927 44.179 1.00 82.25 97 ALA A C 1
ATOM 822 O O . ALA A 1 97 ? -26.364 3.275 45.096 1.00 82.25 97 ALA A O 1
ATOM 823 N N . GLU A 1 98 ? -26.293 4.011 42.985 1.00 83.75 98 GLU A N 1
ATOM 824 C CA . GLU A 1 98 ? -25.003 3.396 42.683 1.00 83.75 98 GLU A CA 1
ATOM 825 C C . GLU A 1 98 ? -23.858 4.116 43.385 1.00 83.75 98 GLU A C 1
ATOM 827 O O . GLU A 1 98 ? -22.961 3.454 43.901 1.00 83.75 98 GLU A O 1
ATOM 832 N N . ARG A 1 99 ? -23.898 5.449 43.477 1.00 81.06 99 ARG A N 1
ATOM 833 C CA . ARG A 1 99 ? -22.917 6.226 44.246 1.00 81.06 99 ARG A CA 1
ATOM 834 C C . ARG A 1 99 ? -22.930 5.842 45.717 1.00 81.06 99 ARG A C 1
ATOM 836 O O . ARG A 1 99 ? -21.859 5.718 46.307 1.00 81.06 99 ARG A O 1
ATOM 843 N N . GLU A 1 100 ? -24.099 5.583 46.297 1.00 80.19 100 GLU A N 1
ATOM 844 C CA . GLU A 1 100 ? -24.180 5.096 47.675 1.00 80.19 100 GLU A CA 1
ATOM 845 C C . GLU A 1 100 ? -23.598 3.680 47.815 1.00 80.19 100 GLU A C 1
ATOM 847 O O . GLU A 1 100 ? -22.840 3.407 48.744 1.00 80.19 100 GLU A O 1
ATOM 852 N N . THR A 1 101 ? -23.837 2.798 46.838 1.00 83.38 101 THR A N 1
ATOM 853 C CA . THR A 1 101 ? -23.201 1.466 46.792 1.00 83.38 101 THR A CA 1
ATOM 854 C C . THR A 1 101 ? -21.675 1.572 46.687 1.00 83.38 101 THR A C 1
ATOM 856 O O . THR A 1 101 ? -20.943 0.892 47.412 1.00 83.38 101 THR A O 1
ATOM 859 N N . ILE A 1 102 ? -21.183 2.461 45.819 1.00 81.88 102 ILE A N 1
ATOM 860 C CA . ILE A 1 102 ? -19.755 2.737 45.642 1.00 81.88 102 ILE A CA 1
ATOM 861 C C . ILE A 1 102 ? -19.155 3.247 46.957 1.00 81.88 102 ILE A C 1
ATOM 863 O O . ILE A 1 102 ? -18.111 2.750 47.386 1.00 81.88 102 ILE A O 1
ATOM 867 N N . ARG A 1 103 ? -19.829 4.191 47.628 1.00 78.00 103 ARG A N 1
ATOM 868 C CA . ARG A 1 103 ? -19.419 4.720 48.936 1.00 78.00 103 ARG A CA 1
ATOM 869 C C . ARG A 1 103 ? -19.366 3.625 49.991 1.00 78.00 103 ARG A C 1
ATOM 871 O O . ARG A 1 103 ? -18.381 3.526 50.717 1.00 78.00 103 ARG A O 1
ATOM 878 N N . HIS A 1 104 ? -20.390 2.780 50.051 1.00 80.88 104 HIS A N 1
ATOM 879 C CA . HIS A 1 104 ? -20.455 1.683 51.004 1.00 80.88 104 HIS A CA 1
ATOM 880 C C . HIS A 1 104 ? -19.258 0.734 50.853 1.00 80.88 104 HIS A C 1
ATOM 882 O O . HIS A 1 104 ? -18.566 0.467 51.834 1.00 80.88 104 HIS A O 1
ATOM 888 N N . TRP A 1 105 ? -18.943 0.282 49.635 1.00 81.50 105 TRP A N 1
ATOM 889 C CA . TRP A 1 105 ? -17.787 -0.597 49.405 1.00 81.50 105 TRP A CA 1
ATOM 890 C C . TRP A 1 105 ? -16.449 0.107 49.606 1.00 81.50 105 TRP A C 1
ATOM 892 O O . TRP A 1 105 ? -15.495 -0.514 50.078 1.00 81.50 105 TRP A O 1
ATOM 902 N N . TYR A 1 106 ? -16.365 1.396 49.276 1.00 79.00 106 TYR A N 1
ATOM 903 C CA . TYR A 1 106 ? -15.189 2.200 49.581 1.00 79.00 106 TYR A CA 1
ATOM 904 C C . TYR A 1 106 ? -14.926 2.223 51.092 1.00 79.00 106 TYR A C 1
ATOM 906 O O . TYR A 1 106 ? -13.807 1.942 51.524 1.00 79.00 106 TYR A O 1
ATOM 914 N N . ASN A 1 107 ? -15.966 2.476 51.890 1.00 75.25 107 ASN A N 1
ATOM 915 C CA . ASN A 1 107 ? -15.902 2.498 53.350 1.00 75.25 107 ASN A CA 1
ATOM 916 C C . ASN A 1 107 ? -15.641 1.104 53.937 1.00 75.25 107 ASN A C 1
ATOM 918 O O . ASN A 1 107 ? -14.866 0.973 54.877 1.00 75.25 107 ASN A O 1
ATOM 922 N N . GLU A 1 108 ? -16.210 0.044 53.360 1.00 78.81 108 GLU A N 1
ATOM 923 C CA . GLU A 1 108 ? -15.941 -1.348 53.748 1.00 78.81 108 GLU A CA 1
ATOM 924 C C . GLU A 1 108 ? -14.466 -1.720 53.520 1.00 78.81 108 GLU A C 1
ATOM 926 O O . GLU A 1 108 ? -13.827 -2.331 54.380 1.00 78.81 108 GLU A O 1
ATOM 931 N N . ALA A 1 109 ? -13.895 -1.329 52.375 1.00 73.62 109 ALA A N 1
ATOM 932 C CA . ALA A 1 109 ? -12.475 -1.515 52.091 1.00 73.62 109 ALA A CA 1
ATOM 933 C C . ALA A 1 109 ? -11.597 -0.641 53.000 1.00 73.62 109 ALA A C 1
ATOM 935 O O . ALA A 1 109 ? -10.544 -1.093 53.449 1.00 73.62 109 ALA A O 1
ATOM 936 N N . ALA A 1 110 ? -12.043 0.582 53.304 1.00 69.00 110 ALA A N 1
ATOM 937 C CA . ALA A 1 110 ? -11.387 1.477 54.248 1.00 69.00 110 ALA A CA 1
ATOM 938 C C . ALA A 1 110 ? -11.369 0.904 55.668 1.00 69.00 110 ALA A C 1
ATOM 940 O O . ALA A 1 110 ? -10.328 0.906 56.299 1.00 69.00 110 ALA A O 1
ATOM 941 N N . ALA A 1 111 ? -12.462 0.322 56.155 1.00 71.19 111 ALA A N 1
ATOM 942 C CA . ALA A 1 111 ? -12.534 -0.234 57.507 1.00 71.19 111 ALA A CA 1
ATOM 943 C C . ALA A 1 111 ? -11.550 -1.399 57.745 1.00 71.19 111 ALA A C 1
ATOM 945 O O . ALA A 1 111 ? -11.217 -1.715 58.884 1.00 71.19 111 ALA A O 1
ATOM 946 N N . ARG A 1 112 ? -11.049 -2.037 56.677 1.00 70.75 112 ARG A N 1
ATOM 947 C CA . ARG A 1 112 ? -10.021 -3.093 56.746 1.00 70.75 112 ARG A CA 1
ATOM 948 C C . ARG A 1 112 ? -8.601 -2.547 56.866 1.00 70.75 112 ARG A C 1
ATOM 950 O O . ARG A 1 112 ? -7.647 -3.330 56.874 1.00 70.75 112 ARG A O 1
ATOM 957 N N . THR A 1 113 ? -8.433 -1.229 56.956 1.00 63.97 113 THR A N 1
ATOM 958 C CA . THR A 1 113 ? -7.139 -0.648 57.281 1.00 63.97 113 THR A CA 1
ATOM 959 C C . THR A 1 113 ? -6.746 -0.992 58.706 1.00 63.97 113 THR A C 1
ATOM 961 O O . THR A 1 113 ? -7.282 -0.452 59.666 1.00 63.97 113 THR A O 1
ATOM 964 N N . THR A 1 114 ? -5.767 -1.878 58.852 1.0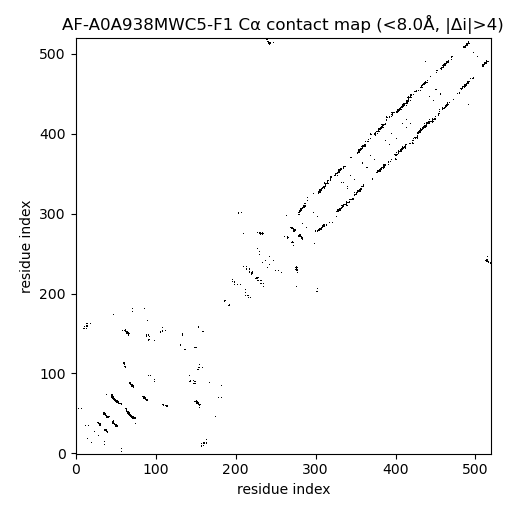0 54.22 114 THR A N 1
ATOM 965 C CA . THR A 1 114 ? -5.081 -2.097 60.125 1.00 54.22 114 THR A CA 1
ATOM 966 C C . THR A 1 114 ? -3.984 -1.049 60.256 1.00 54.22 114 THR A C 1
ATOM 968 O O . THR A 1 114 ? -2.832 -1.275 59.859 1.00 54.22 114 THR A O 1
ATOM 971 N N . ILE A 1 115 ? -4.364 0.124 60.745 1.00 52.38 115 ILE A N 1
ATOM 972 C CA . ILE A 1 115 ? -3.426 1.110 61.267 1.00 52.38 115 ILE A CA 1
ATOM 973 C C . ILE A 1 115 ? -3.469 0.892 62.783 1.00 52.38 115 ILE A C 1
ATOM 975 O O . ILE A 1 115 ? -4.517 1.123 63.379 1.00 52.38 115 ILE A O 1
ATOM 979 N N . PRO A 1 116 ? -2.418 0.327 63.407 1.00 48.66 116 PRO A N 1
ATOM 980 C CA . PRO A 1 116 ? -2.281 0.412 64.859 1.00 48.66 116 PRO A CA 1
ATOM 981 C C . PRO A 1 116 ? -2.299 1.892 65.247 1.00 48.66 116 PRO A C 1
ATOM 983 O O . PRO A 1 116 ? -1.856 2.696 64.431 1.00 48.66 116 PRO A O 1
ATOM 986 N N . ASP A 1 117 ? -2.761 2.244 66.448 1.00 48.31 117 ASP A N 1
ATOM 987 C CA . ASP A 1 117 ? -2.617 3.590 67.026 1.00 48.31 117 ASP A CA 1
ATOM 988 C C . ASP A 1 117 ? -1.123 3.980 67.118 1.00 48.31 117 ASP A C 1
ATOM 990 O O . ASP A 1 117 ? -0.495 3.939 68.173 1.00 48.31 117 ASP A O 1
ATOM 994 N N . GLU A 1 118 ? -0.504 4.293 65.986 1.00 50.88 118 GLU A N 1
ATOM 995 C CA . GLU A 1 118 ? 0.768 4.983 65.897 1.00 50.88 118 GLU A CA 1
ATOM 996 C C . GLU A 1 118 ? 0.453 6.478 65.943 1.00 50.88 118 GLU A C 1
ATOM 998 O O . GLU A 1 118 ? -0.575 6.932 65.445 1.00 50.88 118 GLU A O 1
ATOM 1003 N N . THR A 1 119 ? 1.322 7.214 66.631 1.00 49.03 119 THR A N 1
ATOM 1004 C CA . THR A 1 119 ? 1.155 8.587 67.133 1.00 49.03 119 THR A CA 1
ATOM 1005 C C . THR A 1 119 ? 0.281 9.514 66.264 1.00 49.03 119 THR A C 1
ATOM 1007 O O . THR A 1 119 ? 0.426 9.475 65.043 1.00 49.03 119 THR A O 1
ATOM 1010 N N . PRO A 1 120 ? -0.519 10.427 66.859 1.00 52.66 120 PRO A N 1
ATOM 1011 C CA . PRO A 1 120 ? -1.453 11.329 66.157 1.00 52.66 120 PRO A CA 1
ATOM 1012 C C . PRO A 1 120 ? -0.911 12.029 64.892 1.00 52.66 120 PRO A C 1
ATOM 1014 O O . PRO A 1 120 ? -1.663 12.256 63.942 1.00 52.66 120 PRO A O 1
ATOM 1017 N N . ASP A 1 121 ? 0.394 12.311 64.844 1.00 52.59 121 ASP A N 1
ATOM 1018 C CA . ASP A 1 121 ? 1.092 12.910 63.697 1.00 52.59 121 ASP A CA 1
ATOM 1019 C C . ASP A 1 121 ? 1.126 12.013 62.439 1.00 52.59 121 ASP A C 1
ATOM 1021 O O . ASP A 1 121 ? 1.103 12.507 61.312 1.00 52.59 121 ASP A O 1
ATOM 1025 N N . HIS A 1 122 ? 1.155 10.685 62.587 1.00 51.38 122 HIS A N 1
ATOM 1026 C CA . HIS A 1 122 ? 1.173 9.753 61.451 1.00 51.38 122 HIS A CA 1
ATOM 1027 C C . HIS A 1 122 ? -0.198 9.633 60.772 1.00 51.38 122 HIS A C 1
ATOM 1029 O O . HIS A 1 122 ? -0.264 9.567 59.542 1.00 51.38 122 HIS A O 1
ATOM 1035 N N . LEU A 1 123 ? -1.281 9.650 61.556 1.00 50.25 123 LEU A N 1
ATOM 1036 C CA . LEU A 1 123 ? -2.656 9.690 61.049 1.00 50.25 123 LEU A CA 1
ATOM 1037 C C . LEU A 1 123 ? -2.918 10.989 60.276 1.00 50.25 123 LEU A C 1
ATOM 1039 O O . LEU A 1 123 ? -3.414 10.925 59.156 1.00 50.25 123 LEU A O 1
ATOM 1043 N N . THR A 1 124 ? -2.471 12.139 60.788 1.00 56.12 124 THR A N 1
ATOM 1044 C CA . THR A 1 124 ? -2.644 13.443 60.119 1.00 56.12 124 THR A CA 1
ATOM 1045 C C . THR A 1 124 ? -1.803 13.594 58.851 1.00 56.12 124 THR A C 1
ATOM 1047 O O . THR A 1 124 ? -2.289 14.147 57.866 1.00 56.12 124 THR A O 1
ATOM 1050 N N . VAL A 1 125 ? -0.565 13.083 58.807 1.00 56.06 125 VAL A N 1
ATOM 1051 C CA . VAL A 1 125 ? 0.226 13.054 57.558 1.00 56.06 125 VAL A CA 1
ATOM 1052 C C . VAL A 1 125 ? -0.455 12.181 56.504 1.00 56.06 125 VAL A C 1
ATOM 1054 O O . VAL A 1 125 ? -0.518 12.564 55.338 1.00 56.06 125 VAL A O 1
ATOM 1057 N N . MET A 1 126 ? -1.011 11.038 56.905 1.00 55.59 126 MET A N 1
ATOM 1058 C CA . MET A 1 126 ? -1.706 10.127 55.999 1.00 55.59 126 MET A CA 1
ATOM 1059 C C . MET A 1 126 ? -3.058 10.687 55.526 1.00 55.59 126 MET A C 1
ATOM 1061 O O . MET A 1 126 ? -3.366 10.590 54.341 1.00 55.59 126 MET A O 1
ATOM 1065 N N . GLU A 1 127 ? -3.855 11.292 56.408 1.00 57.09 127 GLU A N 1
ATOM 1066 C CA . GLU A 1 127 ? -5.093 12.004 56.058 1.00 57.09 127 GLU A CA 1
ATOM 1067 C C . GLU A 1 127 ? -4.808 13.175 55.119 1.00 57.09 127 GLU A C 1
ATOM 1069 O O . GLU A 1 127 ? -5.547 13.382 54.158 1.00 57.09 127 GLU A O 1
ATOM 1074 N N . ARG A 1 128 ? -3.695 13.888 55.332 1.00 61.78 128 ARG A N 1
ATOM 1075 C CA . ARG A 1 128 ? -3.226 14.936 54.423 1.00 61.78 128 ARG A CA 1
ATOM 1076 C C . ARG A 1 128 ? -2.833 14.364 53.062 1.00 61.78 128 ARG A C 1
ATOM 1078 O O . ARG A 1 128 ? -3.290 14.889 52.058 1.00 61.78 128 ARG A O 1
ATOM 1085 N N . GLU A 1 129 ? -2.078 13.265 53.005 1.00 59.50 129 GLU A N 1
ATOM 1086 C CA . GLU A 1 129 ? -1.739 12.593 51.739 1.00 59.50 129 GLU A CA 1
ATOM 1087 C C . GLU A 1 129 ? -2.980 12.048 51.007 1.00 59.50 129 GLU A C 1
ATOM 1089 O O . GLU A 1 129 ? -3.063 12.149 49.784 1.00 59.50 129 GLU A O 1
ATOM 1094 N N . LEU A 1 130 ? -3.955 11.486 51.731 1.00 56.12 130 LEU A N 1
ATOM 1095 C CA . LEU A 1 130 ? -5.230 11.005 51.183 1.00 56.12 130 LEU A CA 1
ATOM 1096 C C . LEU A 1 130 ? -6.101 12.159 50.670 1.00 56.12 130 LEU A C 1
ATOM 1098 O O . LEU A 1 130 ? -6.652 12.053 49.578 1.00 56.12 130 LEU A O 1
ATOM 1102 N N . SER A 1 131 ? -6.196 13.256 51.420 1.00 57.84 131 SER A N 1
ATOM 1103 C CA . SER A 1 131 ? -6.943 14.464 51.047 1.00 57.84 131 SER A CA 1
ATOM 1104 C C . SER A 1 131 ? -6.302 15.185 49.851 1.00 57.84 131 SER A C 1
ATOM 1106 O O . SER A 1 131 ? -6.987 15.527 48.886 1.00 57.84 131 SER A O 1
ATOM 1108 N N . GLU A 1 132 ? -4.969 15.315 49.834 1.00 59.81 132 GLU A N 1
ATOM 1109 C CA . GLU A 1 132 ? -4.202 15.827 48.688 1.00 59.81 132 GLU A CA 1
ATOM 1110 C C . GLU A 1 132 ? -4.353 14.929 47.447 1.00 59.81 132 GLU A C 1
ATOM 1112 O O . GLU A 1 132 ? -4.430 15.429 46.322 1.00 59.81 132 GLU A O 1
ATOM 1117 N N . MET A 1 133 ? -4.420 13.606 47.635 1.00 53.97 133 MET A N 1
ATOM 1118 C CA . MET A 1 133 ? -4.595 12.631 46.554 1.00 53.97 133 MET A CA 1
ATOM 1119 C C . MET A 1 133 ? -6.008 12.650 45.965 1.00 53.97 133 MET A C 1
ATOM 1121 O O . MET A 1 133 ? -6.147 12.574 44.746 1.00 53.97 133 MET A O 1
ATOM 1125 N N . LEU A 1 134 ? -7.043 12.720 46.805 1.00 51.50 134 LEU A N 1
ATOM 1126 C CA . LEU A 1 134 ? -8.442 12.671 46.373 1.00 51.50 134 LEU A CA 1
ATOM 1127 C C . LEU A 1 134 ? -8.954 14.028 45.881 1.00 51.50 134 LEU A C 1
ATOM 1129 O O . LEU A 1 134 ? -9.978 14.067 45.209 1.00 51.50 134 LEU A O 1
ATOM 1133 N N . ARG A 1 135 ? -8.267 15.137 46.204 1.00 53.50 135 ARG A N 1
ATOM 1134 C CA . ARG A 1 135 ? -8.722 16.520 45.937 1.00 53.50 135 ARG A CA 1
ATOM 1135 C C . ARG A 1 135 ? -10.149 16.804 46.440 1.00 53.50 135 ARG A C 1
ATOM 1137 O O . ARG A 1 135 ? -10.789 17.745 45.976 1.00 53.50 135 ARG A O 1
ATOM 1144 N N . VAL A 1 136 ? -10.640 15.989 47.374 1.00 47.88 136 VAL A N 1
ATOM 1145 C CA . VAL A 1 136 ? -11.973 16.027 47.983 1.00 47.88 136 VAL A CA 1
ATOM 1146 C C . VAL A 1 136 ? -11.810 15.595 49.451 1.00 47.88 136 VAL A C 1
ATOM 1148 O O . VAL A 1 136 ? -11.022 14.681 49.715 1.00 47.88 136 VAL A O 1
ATOM 1151 N N . PRO A 1 137 ? -12.517 16.217 50.415 1.00 46.88 137 PRO A N 1
ATOM 1152 C CA . PRO A 1 137 ? -12.515 15.767 51.807 1.00 46.88 137 PRO A CA 1
ATOM 1153 C C . PRO A 1 137 ? -13.008 14.318 51.919 1.00 46.88 137 PRO A C 1
ATOM 1155 O O . PRO A 1 137 ? -14.016 13.969 51.307 1.00 46.88 137 PRO A O 1
ATOM 1158 N N . LEU A 1 138 ? -12.334 13.490 52.727 1.00 48.78 138 LEU A N 1
ATOM 1159 C CA . LEU A 1 138 ? -12.693 12.078 52.955 1.00 48.78 138 LEU A CA 1
ATOM 1160 C C . LEU A 1 138 ? -14.144 11.888 53.448 1.00 48.78 138 LEU A C 1
ATOM 1162 O O . LEU A 1 138 ? -14.746 10.859 53.152 1.00 48.78 138 LEU A O 1
ATOM 1166 N N . ASP A 1 139 ? -14.705 12.901 54.117 1.00 49.69 139 ASP A N 1
ATOM 1167 C CA . ASP A 1 139 ? -16.070 12.915 54.666 1.00 49.69 139 ASP A CA 1
ATOM 1168 C C . ASP A 1 139 ? -17.080 13.709 53.806 1.00 49.69 139 ASP A C 1
ATOM 1170 O O . ASP A 1 139 ? -18.211 13.958 54.225 1.00 49.69 139 ASP A O 1
ATOM 1174 N N . GLY A 1 140 ? -16.686 14.152 52.606 1.00 47.34 140 GLY A N 1
ATOM 1175 C CA . GLY A 1 140 ? -17.551 14.912 51.700 1.00 47.34 140 GLY A CA 1
ATOM 1176 C C . GLY A 1 140 ? -18.536 14.030 50.912 1.00 47.34 140 GLY A C 1
ATOM 1177 O O . GLY A 1 140 ? -18.251 12.859 50.644 1.00 47.34 140 GLY A O 1
ATOM 1178 N N . PRO A 1 141 ? -19.697 14.561 50.482 1.00 45.94 141 PRO A N 1
ATOM 1179 C CA . PRO A 1 141 ? -20.589 13.829 49.590 1.00 45.94 141 PRO A CA 1
ATOM 1180 C C . PRO A 1 141 ? -19.906 13.561 48.238 1.00 45.94 141 PRO A C 1
ATOM 1182 O O . PRO A 1 141 ? -19.317 14.453 47.634 1.00 45.94 141 PRO A O 1
ATOM 1185 N N . LEU A 1 142 ? -20.030 12.328 47.736 1.00 50.47 142 LEU A N 1
ATOM 1186 C CA . LEU A 1 142 ? -19.752 11.982 46.333 1.00 50.47 142 LEU A CA 1
ATOM 1187 C C . LEU A 1 142 ? -20.663 12.825 45.438 1.00 50.47 142 LEU A C 1
ATOM 1189 O O . LEU A 1 142 ? -21.852 12.527 45.328 1.00 50.47 142 LEU A O 1
ATOM 1193 N N . SER A 1 143 ? -20.121 13.880 44.838 1.00 50.03 143 SER A N 1
ATOM 1194 C CA . SER A 1 143 ? -20.872 14.777 43.961 1.00 50.03 143 SER A CA 1
ATOM 1195 C C . SER A 1 143 ? -20.556 14.497 42.492 1.00 50.03 143 SER A C 1
ATOM 1197 O O . SER A 1 143 ? -19.424 14.151 42.150 1.00 50.03 143 SER A O 1
ATOM 1199 N N . ALA A 1 144 ? -21.549 14.689 41.621 1.00 46.66 144 ALA A N 1
ATOM 1200 C CA . ALA A 1 144 ? -21.352 14.683 40.169 1.00 46.66 144 ALA A CA 1
ATOM 1201 C C . ALA A 1 144 ? -20.467 15.848 39.684 1.00 46.66 144 ALA A C 1
ATOM 1203 O O . ALA A 1 144 ? -19.902 15.780 38.599 1.00 46.66 144 ALA A O 1
ATOM 1204 N N . GLU A 1 145 ? -20.378 16.924 40.473 1.00 44.44 145 GLU A N 1
ATOM 1205 C CA . GLU A 1 145 ? -19.743 18.194 40.099 1.00 44.44 145 GLU A CA 1
ATOM 1206 C C . GLU A 1 145 ? -18.214 18.150 40.227 1.00 44.44 145 GLU A C 1
ATOM 1208 O O . GLU A 1 145 ? -17.498 18.933 39.603 1.00 44.44 145 GLU A O 1
ATOM 1213 N N . THR A 1 146 ? -17.690 17.194 40.992 1.00 49.06 146 THR A N 1
ATOM 1214 C CA . THR A 1 146 ? -16.258 16.931 41.107 1.00 49.06 146 THR A CA 1
ATOM 1215 C C . THR A 1 146 ? -15.849 15.849 40.111 1.00 49.06 146 THR A C 1
ATOM 1217 O O . THR A 1 146 ? -15.742 14.680 40.467 1.00 49.06 146 THR A O 1
ATOM 1220 N N . ASP A 1 147 ? -15.553 16.239 38.867 1.00 44.31 147 ASP A N 1
ATOM 1221 C CA . ASP A 1 147 ? -14.995 15.354 37.818 1.00 44.31 147 ASP A CA 1
ATOM 1222 C C . ASP A 1 147 ? -13.572 14.825 38.167 1.00 44.31 147 ASP A C 1
ATOM 1224 O O . ASP A 1 147 ? -12.928 14.119 37.389 1.00 44.31 147 ASP A O 1
ATOM 1228 N N . ASN A 1 148 ? -13.065 15.140 39.369 1.00 45.78 148 ASN A N 1
ATOM 1229 C CA . ASN A 1 148 ? -11.833 14.592 39.930 1.00 45.78 148 ASN A CA 1
ATOM 1230 C C . ASN A 1 148 ? -12.073 13.161 40.445 1.00 45.78 148 ASN A C 1
ATOM 1232 O O . ASN A 1 148 ? -12.472 12.943 41.584 1.00 45.78 148 ASN A O 1
ATOM 1236 N N . GLU A 1 149 ? -11.826 12.202 39.551 1.00 55.06 149 GLU A N 1
ATOM 1237 C CA . GLU A 1 149 ? -11.412 10.808 39.780 1.00 55.06 149 GLU A CA 1
ATOM 1238 C C . GLU A 1 149 ? -11.665 10.236 41.187 1.00 55.06 149 GLU A C 1
ATOM 1240 O O . GLU A 1 149 ? -10.764 10.159 42.025 1.00 55.06 149 GLU A O 1
ATOM 1245 N N . PHE A 1 150 ? -12.864 9.702 41.426 1.00 62.97 150 PHE A N 1
ATOM 1246 C CA . PHE A 1 150 ? -13.038 8.803 42.561 1.00 62.97 150 PHE A CA 1
ATOM 1247 C C . PHE A 1 150 ? -12.311 7.483 42.277 1.00 62.97 150 PHE A C 1
ATOM 1249 O O . PHE A 1 150 ? -12.723 6.667 41.446 1.00 62.97 150 PHE A O 1
ATOM 1256 N N . LEU A 1 151 ? -11.186 7.287 42.954 1.00 70.69 151 LEU A N 1
ATOM 1257 C CA . LEU A 1 151 ? -10.404 6.065 42.875 1.00 70.69 151 LEU A CA 1
ATOM 1258 C C . LEU A 1 151 ? -11.110 4.934 43.633 1.00 70.69 151 LEU A C 1
ATOM 1260 O O . LEU A 1 151 ? -11.353 5.034 44.835 1.00 70.69 151 LEU A O 1
ATOM 1264 N N . LEU A 1 152 ? -11.380 3.814 42.959 1.00 79.44 152 LEU A N 1
ATOM 1265 C CA . LEU A 1 152 ? -11.995 2.650 43.594 1.00 79.44 152 LEU A CA 1
ATOM 1266 C C . LEU A 1 152 ? -11.007 1.975 44.540 1.00 79.44 152 LEU A C 1
ATOM 1268 O O . LEU A 1 152 ? -9.985 1.425 44.114 1.00 79.44 152 LEU A O 1
ATOM 1272 N N . ARG A 1 153 ? -11.315 1.992 45.833 1.00 81.69 153 ARG A N 1
ATOM 1273 C CA . ARG A 1 153 ? -10.463 1.392 46.858 1.00 81.69 153 ARG A CA 1
ATOM 1274 C C . ARG A 1 153 ? -10.625 -0.124 46.897 1.00 81.69 153 ARG A C 1
ATOM 1276 O O . ARG A 1 153 ? -11.736 -0.645 46.827 1.00 81.69 153 ARG A O 1
ATOM 1283 N N . PHE A 1 154 ? -9.519 -0.845 47.035 1.00 83.69 154 PHE A N 1
ATOM 1284 C CA . PHE A 1 154 ? -9.525 -2.295 47.211 1.00 83.69 154 PHE A CA 1
ATOM 1285 C C . PHE A 1 154 ? -8.457 -2.732 48.213 1.00 83.69 154 PHE A C 1
ATOM 1287 O O . PHE A 1 154 ? -7.344 -2.207 48.216 1.00 83.69 154 PHE A O 1
ATOM 1294 N N . HIS A 1 155 ? -8.755 -3.747 49.025 1.00 80.69 155 HIS A N 1
ATOM 1295 C CA . HIS A 1 155 ? -7.776 -4.350 49.938 1.00 80.69 155 HIS A CA 1
ATOM 1296 C C . HIS A 1 155 ? -7.396 -5.765 49.500 1.00 80.69 155 HIS A C 1
ATOM 1298 O O . HIS A 1 155 ? -6.258 -6.193 49.685 1.00 80.69 155 HIS A O 1
ATOM 1304 N N . THR A 1 156 ? -8.333 -6.470 48.866 1.00 83.81 156 THR A N 1
ATOM 1305 C CA . THR A 1 156 ? -8.227 -7.879 48.479 1.00 83.81 156 THR A CA 1
ATOM 1306 C C . THR A 1 156 ? -8.549 -8.107 47.000 1.00 83.81 156 THR A C 1
ATOM 1308 O O . THR A 1 156 ? -9.122 -7.258 46.317 1.00 83.81 156 THR A O 1
ATOM 1311 N N . ALA A 1 157 ? -8.231 -9.303 46.497 1.00 83.88 157 ALA A N 1
ATOM 1312 C CA . ALA A 1 157 ? -8.655 -9.752 45.169 1.00 83.88 157 ALA A CA 1
ATOM 1313 C C . ALA A 1 157 ? -10.188 -9.800 45.013 1.00 83.88 157 ALA A C 1
ATOM 1315 O O . ALA A 1 157 ? -10.700 -9.602 43.911 1.00 83.88 157 ALA A O 1
ATOM 1316 N N . THR A 1 158 ? -10.917 -10.058 46.101 1.00 86.25 158 THR A N 1
ATOM 1317 C CA . THR A 1 158 ? -12.385 -10.083 46.113 1.00 86.25 158 THR A CA 1
ATOM 1318 C C . THR A 1 158 ? -12.956 -8.697 45.848 1.00 86.25 158 THR A C 1
ATOM 1320 O O . THR A 1 158 ? -13.857 -8.571 45.025 1.00 86.25 158 THR A O 1
ATOM 1323 N N . ASP A 1 159 ? -12.375 -7.659 46.451 1.00 86.38 159 ASP A N 1
ATOM 1324 C CA . ASP A 1 159 ? -12.786 -6.270 46.217 1.00 86.38 159 ASP A CA 1
ATOM 1325 C C . ASP A 1 159 ? -12.574 -5.885 44.743 1.00 86.38 159 ASP A C 1
ATOM 1327 O O . ASP A 1 159 ? -13.461 -5.330 44.102 1.00 86.38 159 ASP A O 1
ATOM 1331 N N . VAL A 1 160 ? -11.436 -6.277 44.153 1.00 87.12 160 VAL A N 1
ATOM 1332 C CA . VAL A 1 160 ? -11.149 -6.038 42.725 1.00 87.12 160 VAL A CA 1
ATOM 1333 C C . VAL A 1 160 ? -12.147 -6.762 41.819 1.00 87.12 160 VAL A C 1
ATOM 1335 O O . VAL A 1 160 ? -12.600 -6.187 40.833 1.00 87.12 160 VAL A O 1
ATOM 1338 N N . ARG A 1 161 ? -12.501 -8.020 42.128 1.00 90.69 161 ARG A N 1
ATOM 1339 C CA . ARG A 1 161 ? -13.528 -8.763 41.372 1.00 90.69 161 ARG A CA 1
ATOM 1340 C C . ARG A 1 161 ? -14.881 -8.077 41.470 1.00 90.69 161 ARG A C 1
ATOM 1342 O O . ARG A 1 161 ? -15.550 -7.945 40.453 1.00 90.69 161 ARG A O 1
ATOM 1349 N N . ARG A 1 162 ? -15.255 -7.634 42.671 1.00 90.62 162 ARG A N 1
ATOM 1350 C CA . ARG A 1 162 ? -16.518 -6.941 42.923 1.00 90.62 162 ARG A CA 1
ATOM 1351 C C . ARG A 1 162 ? -16.613 -5.670 42.079 1.00 90.62 162 ARG A C 1
ATOM 1353 O O . ARG A 1 162 ? -17.589 -5.504 41.358 1.00 90.62 162 ARG A O 1
ATOM 1360 N N . TRP A 1 163 ? -15.554 -4.857 42.063 1.00 89.75 163 TRP A N 1
ATOM 1361 C CA . TRP A 1 163 ? -15.469 -3.692 41.182 1.00 89.75 163 TRP A CA 1
ATOM 1362 C C . TRP A 1 163 ? -15.550 -4.056 39.700 1.00 89.75 163 TRP A C 1
ATOM 1364 O O . TRP A 1 163 ? -16.266 -3.405 38.947 1.00 89.75 163 TRP A O 1
ATOM 1374 N N . ALA A 1 164 ? -14.844 -5.103 39.274 1.00 88.00 164 ALA A N 1
ATOM 1375 C CA . ALA A 1 164 ? -14.835 -5.517 37.877 1.00 88.00 164 ALA A CA 1
ATOM 1376 C C . ALA A 1 164 ? -16.227 -5.934 37.378 1.00 88.00 164 ALA A C 1
ATOM 1378 O O . ALA A 1 164 ? -16.631 -5.504 36.302 1.00 88.00 164 ALA A O 1
ATOM 1379 N N . PHE A 1 165 ? -16.959 -6.740 38.153 1.00 90.12 165 PHE A N 1
ATOM 1380 C CA . PHE A 1 165 ? -18.318 -7.159 37.797 1.00 90.12 165 PHE A CA 1
ATOM 1381 C C . PHE A 1 165 ? -19.306 -6.001 37.847 1.00 90.12 165 PHE A C 1
ATOM 1383 O O . PHE A 1 165 ? -20.081 -5.845 36.912 1.00 90.12 165 PHE A O 1
ATOM 1390 N N . PHE A 1 166 ? -19.215 -5.149 38.871 1.00 89.88 166 PHE A N 1
ATOM 1391 C CA . PHE A 1 166 ? -20.059 -3.962 38.979 1.00 89.88 166 PHE A CA 1
ATOM 1392 C C . PHE A 1 166 ? -19.962 -3.085 37.725 1.00 89.88 166 PHE A C 1
ATOM 1394 O O . PHE A 1 166 ? -20.984 -2.749 37.133 1.00 89.88 166 PHE A O 1
ATOM 1401 N N . ILE A 1 167 ? -18.738 -2.775 37.283 1.00 87.69 167 ILE A N 1
ATOM 1402 C CA . ILE A 1 167 ? -18.500 -1.981 36.068 1.00 87.69 167 ILE A CA 1
ATOM 1403 C C . ILE A 1 167 ? -19.004 -2.727 34.826 1.00 87.69 167 ILE A C 1
ATOM 1405 O O . ILE A 1 167 ? -19.568 -2.106 33.933 1.00 87.69 167 ILE A O 1
ATOM 1409 N N . LEU A 1 168 ? -18.793 -4.044 34.748 1.00 85.38 168 LEU A N 1
ATOM 1410 C CA . LEU A 1 168 ? -19.173 -4.826 33.574 1.00 85.38 168 LEU A CA 1
ATOM 1411 C C . LEU A 1 168 ? -20.695 -4.911 33.381 1.00 85.38 168 LEU A C 1
ATOM 1413 O O . LEU A 1 168 ? -21.158 -4.779 32.254 1.00 85.38 168 LEU A O 1
ATOM 1417 N N . GLU A 1 169 ? -21.462 -5.100 34.455 1.00 88.06 169 GLU A N 1
ATOM 1418 C CA . GLU A 1 169 ? -22.932 -5.186 34.408 1.00 88.06 169 GLU A CA 1
ATOM 1419 C C . GLU A 1 169 ? -23.588 -3.906 33.880 1.00 88.06 169 GLU A C 1
ATOM 1421 O O . GLU A 1 169 ? -24.625 -3.973 33.232 1.00 88.06 169 GLU A O 1
ATOM 1426 N N . ARG A 1 170 ? -22.965 -2.750 34.129 1.00 87.56 170 ARG A N 1
ATOM 1427 C CA . ARG A 1 170 ? -23.478 -1.417 33.759 1.00 87.56 170 ARG A CA 1
ATOM 1428 C C . ARG A 1 170 ? -22.879 -0.886 32.468 1.00 87.56 170 ARG A C 1
ATOM 1430 O O . ARG A 1 170 ? -23.225 0.198 32.009 1.00 87.56 170 ARG A O 1
ATOM 1437 N N . LEU A 1 171 ? -21.948 -1.637 31.883 1.00 81.94 171 LEU A N 1
ATOM 1438 C CA . LEU A 1 171 ? -21.150 -1.162 30.767 1.00 81.94 171 LEU A CA 1
ATOM 1439 C C . LEU A 1 171 ? -22.022 -0.779 29.567 1.00 81.94 171 LEU A C 1
ATOM 1441 O O . LEU A 1 171 ? -21.769 0.252 28.954 1.00 81.94 171 LEU A O 1
ATOM 1445 N N . ALA A 1 172 ? -23.037 -1.585 29.250 1.00 80.06 172 ALA A N 1
ATOM 1446 C CA . ALA A 1 172 ? -23.931 -1.328 28.124 1.00 80.06 172 ALA A CA 1
ATOM 1447 C C . ALA A 1 172 ? -24.748 -0.039 28.319 1.00 80.06 172 ALA A C 1
ATOM 1449 O O . ALA A 1 172 ? -24.757 0.812 27.434 1.00 80.06 172 ALA A O 1
ATOM 1450 N N . GLU A 1 173 ? -25.350 0.138 29.497 1.00 84.94 173 GLU A N 1
ATOM 1451 C CA . GLU A 1 173 ? -26.150 1.322 29.834 1.00 84.94 173 GLU A CA 1
ATOM 1452 C C . GLU A 1 173 ? -25.294 2.596 29.820 1.00 84.94 173 GLU A C 1
ATOM 1454 O O . GLU A 1 173 ? -25.655 3.591 29.196 1.00 84.94 173 GLU A O 1
ATOM 1459 N N . TRP A 1 174 ? -24.104 2.554 30.428 1.00 84.44 174 TRP A N 1
ATOM 1460 C CA . TRP A 1 174 ? -23.171 3.684 30.412 1.00 84.44 174 TRP A CA 1
ATOM 1461 C C . TRP A 1 174 ? -22.639 3.997 29.015 1.00 84.44 174 TRP A C 1
ATOM 1463 O O . TRP A 1 174 ? -22.414 5.161 28.690 1.00 84.44 174 TRP A O 1
ATOM 1473 N N . MET A 1 175 ? -22.418 2.982 28.177 1.00 76.00 175 MET A N 1
ATOM 1474 C CA . MET A 1 175 ? -22.039 3.192 26.780 1.00 76.00 175 MET A CA 1
ATOM 1475 C C . MET A 1 175 ? -23.135 3.904 26.001 1.00 76.00 175 MET A C 1
ATOM 1477 O O . MET A 1 175 ? -22.825 4.815 25.234 1.00 76.00 175 MET A O 1
ATOM 1481 N N . GLU A 1 176 ? -24.386 3.489 26.175 1.00 81.12 176 GLU A N 1
ATOM 1482 C CA . GLU A 1 176 ? -25.535 4.092 25.507 1.00 81.12 176 GLU A CA 1
ATOM 1483 C C . 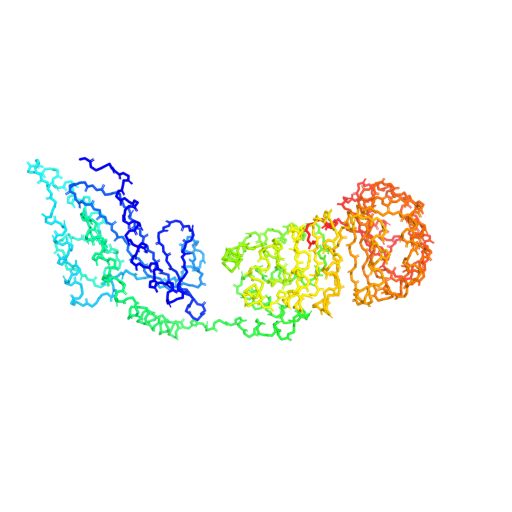GLU A 1 176 ? -25.715 5.549 25.948 1.00 81.12 176 GLU A C 1
ATOM 1485 O O . GLU A 1 176 ? -25.709 6.442 25.101 1.00 81.12 176 GLU A O 1
ATOM 1490 N N . ASP A 1 177 ? -25.716 5.810 27.258 1.00 82.19 177 ASP A N 1
ATOM 1491 C CA . ASP A 1 177 ? -25.827 7.162 27.816 1.00 82.19 177 ASP A CA 1
ATOM 1492 C C . ASP A 1 177 ? -24.672 8.074 27.371 1.00 82.19 177 ASP A C 1
ATOM 1494 O O . ASP A 1 177 ? -24.897 9.184 26.887 1.00 82.19 177 ASP A O 1
ATOM 1498 N N . MET A 1 178 ? -23.422 7.598 27.433 1.00 76.25 178 MET A N 1
ATOM 1499 C CA . MET A 1 178 ? -22.285 8.366 26.917 1.00 76.25 178 MET A CA 1
ATOM 1500 C C . MET A 1 178 ? -22.397 8.608 25.409 1.00 76.25 178 MET A C 1
ATOM 1502 O O . MET A 1 178 ? -22.065 9.694 24.941 1.00 76.25 178 MET A O 1
ATOM 1506 N N . THR A 1 179 ? -22.850 7.630 24.628 1.00 73.56 179 THR A N 1
ATOM 1507 C CA . THR A 1 179 ? -23.001 7.805 23.177 1.00 73.56 179 THR A CA 1
ATOM 1508 C C . THR A 1 179 ? -24.075 8.845 22.872 1.00 73.56 179 THR A C 1
ATOM 1510 O O . THR A 1 179 ? -23.866 9.712 22.026 1.00 73.56 179 THR A O 1
ATOM 1513 N N . ASP A 1 180 ? -25.189 8.826 23.596 1.00 78.50 180 ASP A N 1
ATOM 1514 C CA . ASP A 1 180 ? -26.271 9.789 23.428 1.00 78.50 180 ASP A CA 1
ATOM 1515 C C . ASP A 1 180 ? -25.897 11.194 23.900 1.00 78.50 180 ASP A C 1
ATOM 1517 O O . ASP A 1 180 ? -26.169 12.170 23.200 1.00 78.50 180 ASP A O 1
ATOM 1521 N N . GLN A 1 181 ? -25.232 11.324 25.049 1.00 73.38 181 GLN A N 1
ATOM 1522 C CA . GLN A 1 181 ? -24.690 12.606 25.503 1.00 73.38 181 GLN A CA 1
ATOM 1523 C C . GLN A 1 181 ? -23.695 13.170 24.493 1.00 73.38 181 GLN A C 1
ATOM 1525 O O . GLN A 1 181 ? -23.749 14.358 24.178 1.00 73.38 181 GLN A O 1
ATOM 1530 N N . TRP A 1 182 ? -22.822 12.317 23.954 1.00 67.62 182 TRP A N 1
ATOM 1531 C CA . TRP A 1 182 ? -21.871 12.711 22.928 1.00 67.62 182 TRP A CA 1
ATOM 1532 C C . TRP A 1 182 ? -22.582 13.172 21.653 1.00 67.62 182 TRP A C 1
ATOM 1534 O O . TRP A 1 182 ? -22.252 14.240 21.148 1.00 67.62 182 TRP A O 1
ATOM 1544 N N . ARG A 1 183 ? -23.610 12.450 21.180 1.00 68.62 183 ARG A N 1
ATOM 1545 C CA . ARG A 1 183 ? -24.428 12.867 20.025 1.00 68.62 183 ARG A CA 1
ATOM 1546 C C . ARG A 1 183 ? -25.088 14.226 20.257 1.00 68.62 183 ARG A C 1
ATOM 1548 O O . ARG A 1 183 ? -24.952 15.105 19.415 1.00 68.62 183 ARG A O 1
ATOM 1555 N N . ARG A 1 184 ? -25.735 14.438 21.410 1.00 72.56 184 ARG A N 1
ATOM 1556 C CA . ARG A 1 184 ? -26.389 15.718 21.755 1.00 72.56 184 ARG A CA 1
ATOM 1557 C C . ARG A 1 184 ? -25.387 16.865 21.863 1.00 72.56 184 ARG A C 1
ATOM 1559 O O . ARG A 1 184 ? -25.650 17.964 21.376 1.00 72.56 184 ARG A O 1
ATOM 1566 N N . TRP A 1 185 ? -24.239 16.626 22.498 1.00 63.78 185 TRP A N 1
ATOM 1567 C CA . TRP A 1 185 ? -23.150 17.599 22.556 1.00 63.78 185 TRP A CA 1
ATOM 1568 C C . TRP A 1 185 ? -22.650 17.935 21.151 1.00 63.78 185 TRP A C 1
ATOM 1570 O O . TRP A 1 185 ? -22.509 19.102 20.822 1.00 63.78 185 TRP A O 1
ATOM 1580 N N . HIS A 1 186 ? -22.465 16.936 20.293 1.00 59.25 186 HIS A N 1
ATOM 1581 C CA . HIS A 1 186 ? -22.014 17.118 18.916 1.00 59.25 186 HIS A CA 1
ATOM 1582 C C . HIS A 1 186 ? -23.033 17.895 18.061 1.00 59.25 186 HIS A C 1
ATOM 1584 O O . HIS A 1 186 ? -22.649 18.777 17.296 1.00 59.25 186 HIS A O 1
ATOM 1590 N N . GLU A 1 187 ? -24.330 17.619 18.220 1.00 60.47 187 GLU A N 1
ATOM 1591 C CA . GLU A 1 187 ? -25.425 18.332 17.545 1.00 60.47 187 GLU A CA 1
ATOM 1592 C C . GLU A 1 187 ? -25.528 19.800 17.983 1.00 60.47 187 GLU A C 1
ATOM 1594 O O . GLU A 1 187 ? -25.743 20.683 17.155 1.00 60.47 187 GLU A O 1
ATOM 1599 N N . THR A 1 188 ? -25.348 20.077 19.276 1.00 57.25 188 THR A N 1
ATOM 1600 C CA . THR A 1 188 ? -25.429 21.438 19.835 1.00 57.25 188 THR A CA 1
ATOM 1601 C C . THR A 1 188 ? -24.142 22.244 19.658 1.00 57.25 188 THR A C 1
ATOM 1603 O O . THR A 1 188 ? -24.204 23.461 19.493 1.00 57.25 188 THR A O 1
ATOM 1606 N N . ALA A 1 189 ? -22.977 21.592 19.653 1.00 51.41 189 ALA A N 1
ATOM 1607 C CA . ALA A 1 189 ? -21.670 22.234 19.514 1.00 51.41 189 ALA A CA 1
ATOM 1608 C C . ALA A 1 189 ? -21.339 22.652 18.070 1.00 51.41 189 ALA A C 1
ATOM 1610 O O . ALA A 1 189 ? -20.267 23.210 17.834 1.00 51.41 189 ALA A O 1
ATOM 1611 N N . GLY A 1 190 ? -22.222 22.382 17.097 1.00 40.06 190 GLY A N 1
ATOM 1612 C CA . GLY A 1 190 ? -21.966 22.677 15.684 1.00 40.06 190 GLY A CA 1
ATOM 1613 C C . GLY A 1 190 ? -20.764 21.914 15.122 1.00 40.06 190 GLY A C 1
ATOM 1614 O O . GLY A 1 190 ? -20.188 22.324 14.114 1.00 40.06 190 GLY A O 1
ATOM 1615 N N . TRP A 1 191 ? -20.358 20.824 15.781 1.00 43.41 191 TRP A N 1
ATOM 1616 C CA . TRP A 1 191 ? -19.345 19.927 15.255 1.00 43.41 191 TRP A CA 1
ATOM 1617 C C . TRP A 1 191 ? -19.994 19.156 14.111 1.00 43.41 191 TRP A C 1
ATOM 1619 O O . TRP A 1 191 ? -20.982 18.447 14.282 1.00 43.41 191 TRP A O 1
ATOM 1629 N N . ASP A 1 192 ? -19.511 19.395 12.902 1.00 44.16 192 ASP A N 1
ATOM 1630 C CA . ASP A 1 192 ? -20.110 18.838 11.701 1.00 44.16 192 ASP A CA 1
ATOM 1631 C C . ASP A 1 192 ? -19.825 17.331 11.635 1.00 44.16 192 ASP A C 1
ATOM 1633 O O . ASP A 1 192 ? -18.703 16.889 11.908 1.00 44.16 192 ASP A O 1
ATOM 1637 N N . LYS A 1 193 ? -20.827 16.519 11.275 1.00 43.59 193 LYS A N 1
ATOM 1638 C CA . LYS A 1 193 ? -20.622 15.089 10.996 1.00 43.59 193 LYS A CA 1
ATOM 1639 C C . LYS A 1 193 ? -19.643 14.988 9.827 1.00 43.59 193 LYS A C 1
ATOM 1641 O O . LYS A 1 193 ? -20.032 15.141 8.677 1.00 43.59 193 LYS A O 1
ATOM 1646 N N . LYS A 1 194 ? -18.368 14.753 10.151 1.00 54.84 194 LYS A N 1
ATOM 1647 C CA . LYS A 1 194 ? -17.232 14.462 9.261 1.00 54.84 194 LYS A CA 1
ATOM 1648 C C . LYS A 1 194 ? -17.422 14.922 7.807 1.00 54.84 194 LYS A C 1
ATOM 1650 O O . LYS A 1 194 ? -17.752 14.101 6.943 1.00 54.84 194 LYS A O 1
ATOM 1655 N N . PRO A 1 195 ? -17.071 16.174 7.479 1.00 57.41 195 PRO A N 1
ATOM 1656 C CA . PRO A 1 195 ? -17.180 16.674 6.113 1.00 57.41 195 PRO A CA 1
ATOM 1657 C C . PRO A 1 195 ? -16.303 15.910 5.091 1.00 57.41 195 PRO A C 1
ATOM 1659 O O . PRO A 1 195 ? -16.422 16.148 3.895 1.00 57.41 195 PRO A O 1
ATOM 1662 N N . HIS A 1 196 ? -15.452 14.959 5.517 1.00 66.50 196 HIS A N 1
ATOM 1663 C CA . HIS A 1 196 ? -14.606 14.163 4.624 1.00 66.50 196 HIS A CA 1
ATOM 1664 C C . HIS A 1 196 ? -15.249 12.908 4.003 1.00 66.50 196 HIS A C 1
ATOM 1666 O O . HIS A 1 196 ? -14.724 12.387 3.019 1.00 66.50 196 HIS A O 1
ATOM 1672 N N . GLN A 1 197 ? -16.357 12.378 4.544 1.00 65.94 197 GLN A N 1
ATOM 1673 C CA . GLN A 1 197 ? -16.897 11.086 4.085 1.00 65.94 197 GLN A CA 1
ATOM 1674 C C . GLN A 1 197 ? -17.331 11.115 2.608 1.00 65.94 197 GLN A C 1
ATOM 1676 O O . GLN A 1 197 ? -17.045 10.149 1.892 1.00 65.94 197 GLN A O 1
ATOM 1681 N N . PRO A 1 198 ? -17.960 12.202 2.109 1.00 77.44 198 PRO A N 1
ATOM 1682 C CA . PRO A 1 198 ? -18.261 12.337 0.687 1.00 77.44 198 PRO A CA 1
ATOM 1683 C C . PRO A 1 198 ? -17.011 12.232 -0.194 1.00 77.44 198 PRO A C 1
ATOM 1685 O O . PRO A 1 198 ? -17.058 11.579 -1.235 1.00 77.44 198 PRO A O 1
ATOM 1688 N N . PHE A 1 199 ? -15.877 12.786 0.251 1.00 83.19 199 PHE A N 1
ATOM 1689 C CA . PHE A 1 199 ? -14.608 12.699 -0.471 1.00 83.19 199 PHE A CA 1
ATOM 1690 C C . PHE A 1 199 ? -14.076 11.268 -0.505 1.00 83.19 199 PHE A C 1
ATOM 1692 O O . PHE A 1 199 ? -13.742 10.770 -1.575 1.00 83.19 199 PHE A O 1
ATOM 1699 N N . LEU A 1 200 ? -14.065 10.555 0.627 1.00 81.06 200 LEU A N 1
ATOM 1700 C CA . LEU A 1 200 ? -13.620 9.155 0.656 1.00 81.06 200 LEU A CA 1
ATOM 1701 C C . LEU A 1 200 ? -14.514 8.249 -0.204 1.00 81.06 200 LEU A C 1
ATOM 1703 O O . LEU A 1 200 ? -14.019 7.342 -0.874 1.00 81.06 200 LEU A O 1
ATOM 1707 N N . LYS A 1 201 ? -15.827 8.514 -0.237 1.00 81.06 201 LYS A N 1
ATOM 1708 C CA . LYS A 1 201 ? -16.764 7.812 -1.122 1.00 81.06 201 LYS A CA 1
ATOM 1709 C C . LYS A 1 201 ? -16.476 8.107 -2.596 1.00 81.06 201 LYS A C 1
ATOM 1711 O O . LYS A 1 201 ? -16.476 7.171 -3.392 1.00 81.06 201 LYS A O 1
ATOM 1716 N N . ALA A 1 202 ? -16.203 9.364 -2.950 1.00 87.19 202 ALA A N 1
ATOM 1717 C CA . ALA A 1 202 ? -15.836 9.758 -4.310 1.00 87.19 202 ALA A CA 1
ATOM 1718 C C . ALA A 1 202 ? -14.510 9.115 -4.753 1.00 87.19 202 ALA A C 1
ATOM 1720 O O . ALA A 1 202 ? -14.448 8.524 -5.825 1.00 87.19 202 ALA A O 1
ATOM 1721 N N . ILE A 1 203 ? -13.489 9.131 -3.891 1.00 87.50 203 ILE A N 1
ATOM 1722 C CA . ILE A 1 203 ? -12.189 8.486 -4.137 1.00 87.50 203 ILE A CA 1
ATOM 1723 C C . ILE A 1 203 ? -12.350 6.973 -4.318 1.00 87.50 203 ILE A C 1
ATOM 1725 O O . ILE A 1 203 ? -11.679 6.372 -5.146 1.00 87.50 203 ILE A O 1
ATOM 1729 N N . ARG A 1 204 ? -13.253 6.331 -3.569 1.00 83.75 204 ARG A N 1
ATOM 1730 C CA . ARG A 1 204 ? -13.534 4.900 -3.741 1.00 83.75 204 ARG A CA 1
ATOM 1731 C C . ARG A 1 204 ? -14.292 4.587 -5.027 1.00 83.75 204 ARG A C 1
ATOM 1733 O O . ARG A 1 204 ? -14.068 3.528 -5.603 1.00 83.75 204 ARG A O 1
ATOM 1740 N N . ALA A 1 205 ? -15.199 5.466 -5.443 1.00 87.44 205 ALA A N 1
ATOM 1741 C CA . ALA A 1 205 ? -15.940 5.304 -6.689 1.00 87.44 205 ALA A CA 1
ATOM 1742 C C . ALA A 1 205 ? -15.034 5.469 -7.920 1.00 87.44 205 ALA A C 1
ATOM 1744 O O . ALA A 1 205 ? -15.246 4.786 -8.917 1.00 87.44 205 ALA A O 1
ATOM 1745 N N . ASP A 1 206 ? -14.016 6.326 -7.820 1.00 88.94 206 ASP A N 1
ATOM 1746 C CA . ASP A 1 206 ? -13.035 6.581 -8.872 1.00 88.94 206 ASP A CA 1
ATOM 1747 C C . ASP A 1 206 ? -11.603 6.513 -8.313 1.00 88.94 206 ASP A C 1
ATOM 1749 O O . ASP A 1 206 ? -10.934 7.520 -8.057 1.00 88.94 206 ASP A O 1
ATOM 1753 N N . SER A 1 207 ? -11.141 5.281 -8.068 1.00 85.25 207 SER A N 1
ATOM 1754 C CA . SER A 1 207 ? -9.862 5.028 -7.399 1.00 85.25 207 SER A CA 1
ATOM 1755 C C . SER A 1 207 ? -8.645 5.386 -8.238 1.00 85.25 207 SER A C 1
ATOM 1757 O O . SER A 1 207 ? -7.568 5.493 -7.665 1.00 85.25 207 SER A O 1
ATOM 1759 N N . GLU A 1 208 ? -8.769 5.593 -9.546 1.00 84.56 208 GLU A N 1
ATOM 1760 C CA . GLU A 1 208 ? -7.621 5.965 -10.381 1.00 84.56 208 GLU A CA 1
ATOM 1761 C C . GLU A 1 208 ? -7.523 7.466 -10.639 1.00 84.56 208 GLU A C 1
ATOM 1763 O O . GLU A 1 208 ? -6.440 7.949 -10.958 1.00 84.56 208 GLU A O 1
ATOM 1768 N N . SER A 1 209 ? -8.608 8.216 -10.441 1.00 90.94 209 SER A N 1
ATOM 1769 C CA . SER A 1 209 ? -8.609 9.659 -10.648 1.00 90.94 209 SER A CA 1
ATOM 1770 C C . SER A 1 209 ? -7.983 10.426 -9.488 1.00 90.94 209 SER A C 1
ATOM 1772 O O . SER A 1 209 ? -8.316 10.243 -8.311 1.00 90.94 209 SER A O 1
ATOM 1774 N N . ASP A 1 210 ? -7.112 11.368 -9.831 1.00 95.00 210 ASP A N 1
ATOM 1775 C CA . ASP A 1 210 ? -6.555 12.309 -8.866 1.00 95.00 210 ASP A CA 1
ATOM 1776 C C . ASP A 1 210 ? -7.553 13.416 -8.505 1.00 95.00 210 ASP A C 1
ATOM 1778 O O . ASP A 1 210 ? -7.455 13.990 -7.426 1.00 95.00 210 ASP A O 1
ATOM 1782 N N . ALA A 1 211 ? -8.566 13.689 -9.336 1.00 95.56 211 ALA A N 1
ATOM 1783 C CA . ALA A 1 211 ? -9.530 14.768 -9.103 1.00 95.56 211 ALA A CA 1
ATOM 1784 C C . ALA A 1 211 ? -10.245 14.696 -7.733 1.00 95.56 211 ALA A C 1
ATOM 1786 O O . ALA A 1 211 ? -10.187 15.680 -6.989 1.00 95.56 211 ALA A O 1
ATOM 1787 N N . PRO A 1 212 ? -10.864 13.567 -7.317 1.00 94.06 212 PRO A N 1
ATOM 1788 C CA . PRO A 1 212 ? -11.496 13.482 -5.999 1.00 94.06 212 PRO A CA 1
ATOM 1789 C C . PRO A 1 212 ? -10.478 13.545 -4.847 1.00 94.06 212 PRO A C 1
ATOM 1791 O O . PRO A 1 212 ? -10.818 13.967 -3.741 1.00 94.06 212 PRO A O 1
ATOM 1794 N N . ARG A 1 213 ? -9.217 13.171 -5.097 1.00 93.38 213 ARG A N 1
ATOM 1795 C CA . ARG A 1 213 ? -8.130 13.261 -4.113 1.00 93.38 213 ARG A CA 1
ATOM 1796 C C . ARG A 1 213 ? -7.640 14.693 -3.947 1.00 93.38 213 ARG A C 1
ATOM 1798 O O . ARG A 1 213 ? -7.434 15.130 -2.821 1.00 93.38 213 ARG A O 1
ATOM 1805 N N . LEU A 1 214 ? -7.502 15.437 -5.040 1.00 96.38 214 LEU A N 1
ATOM 1806 C CA . LEU A 1 214 ? -7.130 16.848 -5.020 1.00 96.38 214 LEU A CA 1
ATOM 1807 C C . LEU A 1 214 ? -8.230 17.699 -4.379 1.00 96.38 214 LEU A C 1
ATOM 1809 O O . LEU A 1 214 ? -7.909 18.522 -3.531 1.00 96.38 214 LEU A O 1
ATOM 1813 N N . ALA A 1 215 ? -9.505 17.410 -4.654 1.00 93.44 215 ALA A N 1
ATOM 1814 C CA . ALA A 1 215 ? -10.621 18.044 -3.950 1.00 93.44 215 ALA A CA 1
ATOM 1815 C C . ALA A 1 215 ? -10.578 17.763 -2.435 1.00 93.44 215 ALA A C 1
ATOM 1817 O O . ALA A 1 215 ? -10.826 18.648 -1.617 1.00 93.44 215 ALA A O 1
ATOM 1818 N N . TYR A 1 216 ? -10.211 16.538 -2.039 1.00 89.19 216 TYR A N 1
ATOM 1819 C CA . TYR A 1 216 ? -9.993 16.218 -0.629 1.00 89.19 216 TYR A CA 1
ATOM 1820 C C . TYR A 1 216 ? -8.790 16.970 -0.043 1.00 89.19 216 TYR A C 1
ATOM 1822 O O . TYR A 1 216 ? -8.844 17.439 1.092 1.00 89.19 216 TYR A O 1
ATOM 1830 N N . ALA A 1 217 ? -7.712 17.128 -0.813 1.00 91.00 217 ALA A N 1
ATOM 1831 C CA . ALA A 1 217 ? -6.553 17.916 -0.412 1.00 91.00 217 ALA A CA 1
ATOM 1832 C C . ALA A 1 217 ? -6.892 19.406 -0.243 1.00 91.00 217 ALA A C 1
ATOM 1834 O O . ALA A 1 217 ? -6.398 20.017 0.701 1.00 91.00 217 ALA A O 1
ATOM 1835 N N . ASP A 1 218 ? -7.737 19.983 -1.102 1.00 92.12 218 ASP A N 1
ATOM 1836 C CA . ASP A 1 218 ? -8.243 21.354 -0.953 1.00 92.12 218 ASP A CA 1
ATOM 1837 C C . ASP A 1 218 ? -9.005 21.496 0.373 1.00 92.12 218 ASP A C 1
ATOM 1839 O O . ASP A 1 218 ? -8.669 22.340 1.204 1.00 92.12 218 ASP A O 1
ATOM 1843 N N . TRP A 1 219 ? -9.942 20.580 0.632 1.00 86.69 219 TRP A N 1
ATOM 1844 C CA . TRP A 1 219 ? -10.729 20.550 1.865 1.00 86.69 219 TRP A CA 1
ATOM 1845 C C . TRP A 1 219 ? -9.873 20.428 3.141 1.00 86.69 219 TRP A C 1
ATOM 1847 O O . TRP A 1 219 ? -10.174 21.057 4.162 1.00 86.69 219 TRP A O 1
ATOM 1857 N N . LEU A 1 220 ? -8.803 19.625 3.090 1.00 83.38 220 LEU A N 1
ATOM 1858 C CA . LEU A 1 220 ? -7.819 19.483 4.169 1.00 83.38 220 LEU A CA 1
ATOM 1859 C C . LEU A 1 220 ? -7.002 20.773 4.357 1.00 83.38 220 LEU A C 1
ATOM 1861 O O . LEU A 1 220 ? -6.804 21.221 5.487 1.00 83.38 220 LEU A O 1
ATOM 1865 N N . ALA A 1 221 ? -6.558 21.394 3.260 1.00 84.25 221 ALA A N 1
ATOM 1866 C CA . ALA A 1 221 ? -5.755 22.614 3.290 1.00 84.25 221 ALA A CA 1
ATOM 1867 C C . ALA A 1 221 ? -6.520 23.798 3.902 1.00 84.25 221 ALA A C 1
ATOM 1869 O O . ALA A 1 221 ? -5.961 24.516 4.729 1.00 84.25 221 ALA A O 1
ATOM 1870 N N . GLU A 1 222 ? -7.810 23.952 3.583 1.00 82.81 222 GLU A N 1
ATOM 1871 C CA . GLU A 1 222 ? -8.700 24.961 4.188 1.00 82.81 222 GLU A CA 1
ATOM 1872 C C . GLU A 1 222 ? -8.776 24.867 5.721 1.00 82.81 222 GLU A C 1
ATOM 1874 O O . GLU A 1 222 ? -9.111 25.838 6.396 1.00 82.81 222 GLU A O 1
ATOM 1879 N N . ARG A 1 223 ? -8.459 23.695 6.280 1.00 80.94 223 ARG A N 1
ATOM 1880 C CA . ARG A 1 223 ? -8.487 23.402 7.720 1.00 80.94 223 ARG A CA 1
ATOM 1881 C C . ARG A 1 223 ? -7.096 23.383 8.352 1.00 80.94 223 ARG A C 1
ATOM 1883 O O . ARG A 1 223 ? -6.961 23.001 9.510 1.00 80.94 223 ARG A O 1
ATOM 1890 N N . GLY A 1 224 ? -6.067 23.787 7.604 1.00 79.06 224 GLY A N 1
ATOM 1891 C CA . GLY A 1 224 ? -4.679 23.797 8.067 1.00 79.06 224 GLY A CA 1
ATOM 1892 C C . GLY A 1 224 ? -4.055 22.405 8.194 1.00 79.06 224 GLY A C 1
ATOM 1893 O O . GLY A 1 224 ? -3.035 22.251 8.862 1.00 79.06 224 GLY A O 1
ATOM 1894 N N . ASP A 1 225 ? -4.648 21.382 7.574 1.00 79.81 225 ASP A N 1
ATOM 1895 C CA . ASP A 1 225 ? -4.151 20.013 7.646 1.00 79.81 225 ASP A CA 1
ATOM 1896 C C . ASP A 1 225 ? -3.069 19.763 6.585 1.00 79.81 225 ASP A C 1
ATOM 1898 O O . ASP A 1 225 ? -3.330 19.728 5.376 1.00 79.81 225 ASP A O 1
ATOM 1902 N N . THR A 1 226 ? -1.834 19.548 7.044 1.00 87.00 226 THR A N 1
ATOM 1903 C CA . THR A 1 226 ? -0.662 19.342 6.180 1.00 87.00 226 THR A CA 1
ATOM 1904 C C . THR A 1 226 ? -0.688 18.010 5.419 1.00 87.00 226 THR A C 1
ATOM 1906 O O . THR A 1 226 ? 0.115 17.811 4.510 1.00 87.00 226 THR A O 1
ATOM 1909 N N . TRP A 1 227 ? -1.644 17.110 5.691 1.00 86.44 227 TRP A N 1
ATOM 1910 C CA . TRP A 1 227 ? -1.866 15.920 4.858 1.00 86.44 227 TRP A CA 1
ATOM 1911 C C . TRP A 1 227 ? -2.314 16.263 3.430 1.00 86.44 227 TRP A C 1
ATOM 1913 O O . TRP A 1 227 ? -2.099 15.479 2.504 1.00 86.44 227 TRP A O 1
ATOM 1923 N N . SER A 1 228 ? -2.891 17.452 3.231 1.00 90.12 228 SER A N 1
ATOM 1924 C CA . SER A 1 228 ? -3.162 18.007 1.900 1.00 90.12 228 SER A CA 1
ATOM 1925 C C . SER A 1 228 ? -1.906 18.046 1.019 1.00 90.12 228 SER A C 1
ATOM 1927 O O . SER A 1 228 ? -1.959 17.675 -0.153 1.00 90.12 228 SER A O 1
ATOM 1929 N N . GLU A 1 229 ? -0.760 18.424 1.592 1.00 92.94 229 GLU A N 1
ATOM 1930 C CA . GLU A 1 229 ? 0.531 18.495 0.903 1.00 92.94 229 GLU A CA 1
ATOM 1931 C C . GLU A 1 229 ? 1.006 17.095 0.483 1.00 92.94 229 GLU A C 1
ATOM 1933 O O . GLU A 1 229 ? 1.428 16.906 -0.657 1.00 92.94 229 GLU A O 1
ATOM 1938 N N . VAL A 1 230 ? 0.834 16.086 1.349 1.00 90.88 230 VAL A N 1
ATOM 1939 C CA . VAL A 1 230 ? 1.144 14.679 1.032 1.00 90.88 230 VAL A CA 1
ATOM 1940 C C . VAL A 1 230 ? 0.348 14.201 -0.179 1.00 90.88 230 VAL A C 1
ATOM 1942 O O . VAL A 1 230 ? 0.929 13.629 -1.102 1.00 90.88 230 VAL A O 1
ATOM 1945 N N . ILE A 1 231 ? -0.968 14.450 -0.204 1.00 91.88 231 ILE A N 1
ATOM 1946 C CA . ILE A 1 231 ? -1.821 14.060 -1.335 1.00 91.88 231 ILE A CA 1
ATOM 1947 C C . ILE A 1 231 ? -1.325 14.720 -2.622 1.00 91.88 231 ILE A C 1
ATOM 1949 O O . ILE A 1 231 ? -1.137 14.026 -3.619 1.00 91.88 231 ILE A O 1
ATOM 1953 N N . ARG A 1 232 ? -1.072 16.035 -2.604 1.00 95.31 232 ARG A N 1
ATOM 1954 C CA . ARG A 1 232 ? -0.630 16.774 -3.797 1.00 95.31 232 ARG A CA 1
ATOM 1955 C C . ARG A 1 232 ? 0.712 16.286 -4.319 1.00 95.31 232 ARG A C 1
ATOM 1957 O O . ARG A 1 232 ? 0.833 16.075 -5.521 1.00 95.31 232 ARG A O 1
ATOM 1964 N N . ILE A 1 233 ? 1.694 16.079 -3.439 1.00 91.75 233 ILE A N 1
ATOM 1965 C CA . ILE A 1 233 ? 3.005 15.548 -3.833 1.00 91.75 233 ILE A CA 1
ATOM 1966 C C . ILE A 1 233 ? 2.826 14.173 -4.483 1.00 91.75 233 ILE A C 1
ATOM 1968 O O . ILE A 1 233 ? 3.331 13.940 -5.576 1.00 91.75 233 ILE A O 1
ATOM 1972 N N . GLN A 1 234 ? 2.066 13.273 -3.856 1.00 90.69 234 GLN A N 1
ATOM 1973 C CA . GLN A 1 234 ? 1.899 11.916 -4.375 1.00 90.69 234 GLN A CA 1
ATOM 1974 C C . GLN A 1 234 ? 1.043 11.833 -5.650 1.00 90.69 234 GLN A C 1
ATOM 1976 O O . GLN A 1 234 ? 1.254 10.912 -6.429 1.00 90.69 234 GLN A O 1
ATOM 1981 N N . CYS A 1 235 ? 0.101 12.755 -5.880 1.00 92.19 235 CYS A N 1
ATOM 1982 C CA . CYS A 1 235 ? -0.615 12.849 -7.163 1.00 92.19 235 CYS A CA 1
ATOM 1983 C C . CYS A 1 235 ? 0.283 13.442 -8.258 1.00 92.19 235 CYS A C 1
ATOM 1985 O O . CYS A 1 235 ? 0.242 13.003 -9.398 1.00 92.19 235 CYS A O 1
ATOM 1987 N N . ARG A 1 236 ? 1.136 14.417 -7.914 1.00 89.12 236 ARG A N 1
ATOM 1988 C CA . ARG A 1 236 ? 2.087 15.018 -8.862 1.00 89.12 236 ARG A CA 1
ATOM 1989 C C . ARG A 1 236 ? 3.177 14.037 -9.298 1.00 89.12 236 ARG A C 1
ATOM 1991 O O . ARG A 1 236 ? 3.618 14.100 -10.439 1.00 89.12 236 ARG A O 1
ATOM 1998 N N . TYR A 1 237 ? 3.593 13.149 -8.397 1.00 81.38 237 TYR A N 1
ATOM 1999 C CA . TYR A 1 237 ? 4.666 12.178 -8.613 1.00 81.38 237 TYR A CA 1
ATOM 2000 C C . TYR A 1 237 ? 4.185 10.745 -8.307 1.00 81.38 237 TYR A C 1
ATOM 2002 O O . TYR A 1 237 ? 4.634 10.131 -7.332 1.00 81.38 237 TYR A O 1
ATOM 2010 N N . PRO A 1 238 ? 3.256 10.191 -9.112 1.00 73.81 238 PRO A N 1
ATOM 2011 C CA . PRO A 1 238 ? 2.586 8.917 -8.821 1.00 73.81 238 PRO A CA 1
ATOM 2012 C C . PRO A 1 238 ? 3.540 7.714 -8.810 1.00 73.81 238 PRO A C 1
ATOM 2014 O O . PRO A 1 238 ? 3.323 6.744 -8.076 1.00 73.81 238 PRO A O 1
ATOM 2017 N N . ASP A 1 239 ? 4.620 7.799 -9.584 1.00 65.44 239 ASP A N 1
ATOM 2018 C CA . ASP A 1 239 ? 5.642 6.758 -9.703 1.00 65.44 239 ASP A CA 1
ATOM 2019 C C . ASP A 1 239 ? 6.804 6.946 -8.708 1.00 65.44 239 ASP A C 1
ATOM 2021 O O . ASP A 1 239 ? 7.689 6.102 -8.618 1.00 65.44 239 ASP A O 1
ATOM 2025 N N . GLY A 1 240 ? 6.786 8.022 -7.911 1.00 66.81 240 GLY A N 1
ATOM 2026 C CA . GLY A 1 240 ? 7.786 8.297 -6.875 1.00 66.81 240 GLY A CA 1
ATOM 2027 C C . GLY A 1 240 ? 9.064 8.992 -7.358 1.00 66.81 240 GLY A C 1
ATOM 2028 O O . GLY A 1 240 ? 9.862 9.391 -6.514 1.00 66.81 240 GLY A O 1
ATOM 2029 N N . TYR A 1 241 ? 9.233 9.181 -8.670 1.00 65.00 241 TYR A N 1
ATOM 2030 C CA . TYR A 1 241 ? 10.285 10.020 -9.255 1.00 65.00 241 TYR A CA 1
ATOM 2031 C C . TYR A 1 241 ? 9.985 11.487 -8.950 1.00 65.00 241 TYR A C 1
ATOM 2033 O O . TYR A 1 241 ? 8.994 12.027 -9.442 1.00 65.00 241 TYR A O 1
ATOM 2041 N N . MET A 1 242 ? 10.780 12.098 -8.075 1.00 68.06 242 MET A N 1
ATOM 2042 C CA . MET A 1 242 ? 10.607 13.479 -7.637 1.00 68.06 242 MET A CA 1
ATOM 2043 C C . MET A 1 242 ? 11.941 14.057 -7.152 1.00 68.06 242 MET A C 1
ATOM 2045 O O . MET A 1 242 ? 12.741 13.301 -6.593 1.00 68.06 242 MET A O 1
ATOM 2049 N N . PRO A 1 243 ? 12.126 15.391 -7.237 1.00 71.19 243 PRO A N 1
ATOM 2050 C CA . PRO A 1 243 ? 13.323 16.052 -6.726 1.00 71.19 243 PRO A CA 1
ATOM 2051 C C . PRO A 1 243 ? 13.591 15.714 -5.258 1.00 71.19 243 PRO A C 1
ATOM 2053 O O . PRO A 1 243 ? 12.650 15.588 -4.461 1.00 71.19 243 PRO A O 1
ATOM 2056 N N . TRP A 1 244 ? 14.866 15.614 -4.878 1.00 66.12 244 TRP A N 1
ATOM 2057 C CA . TRP A 1 244 ? 15.266 15.190 -3.535 1.00 66.12 244 TRP A CA 1
ATOM 2058 C C . TRP A 1 244 ? 14.660 16.062 -2.421 1.00 66.12 244 TRP A C 1
ATOM 2060 O O . TRP A 1 244 ? 14.256 15.522 -1.391 1.00 66.12 244 TRP A O 1
ATOM 2070 N N . GLU A 1 245 ? 14.515 17.378 -2.624 1.00 74.94 245 GLU A N 1
ATOM 2071 C CA . GLU A 1 245 ? 13.889 18.287 -1.654 1.00 74.94 245 GLU A CA 1
ATOM 2072 C C . GLU A 1 245 ? 12.426 17.909 -1.418 1.00 74.94 245 GLU A C 1
ATOM 2074 O O . GLU A 1 245 ? 11.931 17.925 -0.288 1.00 74.94 245 GLU A O 1
ATOM 2079 N N . THR A 1 246 ? 11.733 17.534 -2.499 1.00 80.19 246 THR A N 1
ATOM 2080 C CA . THR A 1 246 ? 10.342 17.076 -2.449 1.00 80.19 246 THR A CA 1
ATOM 2081 C C . THR A 1 246 ? 10.255 15.728 -1.738 1.00 80.19 246 THR A C 1
ATOM 2083 O O . THR A 1 246 ? 9.374 15.536 -0.899 1.00 80.19 246 THR A O 1
ATOM 2086 N N . ALA A 1 247 ? 11.186 14.813 -2.016 1.00 75.38 247 ALA A N 1
ATOM 2087 C CA . ALA A 1 247 ? 11.244 13.508 -1.365 1.00 75.38 247 ALA A CA 1
ATOM 2088 C C . ALA A 1 247 ? 11.506 13.624 0.150 1.00 75.38 247 ALA A C 1
ATOM 2090 O O . ALA A 1 247 ? 10.816 12.979 0.944 1.00 75.38 247 ALA A O 1
ATOM 2091 N N . ASP A 1 248 ? 12.453 14.471 0.564 1.00 80.31 248 ASP A N 1
ATOM 2092 C CA . ASP A 1 248 ? 12.755 14.737 1.976 1.00 80.31 248 ASP A CA 1
ATOM 2093 C C . ASP A 1 248 ? 11.563 15.394 2.690 1.00 80.31 248 ASP A C 1
ATOM 2095 O O . ASP A 1 248 ? 11.177 14.984 3.792 1.00 80.31 248 ASP A O 1
ATOM 2099 N N . ARG A 1 249 ? 10.905 16.363 2.036 1.00 88.69 249 ARG A N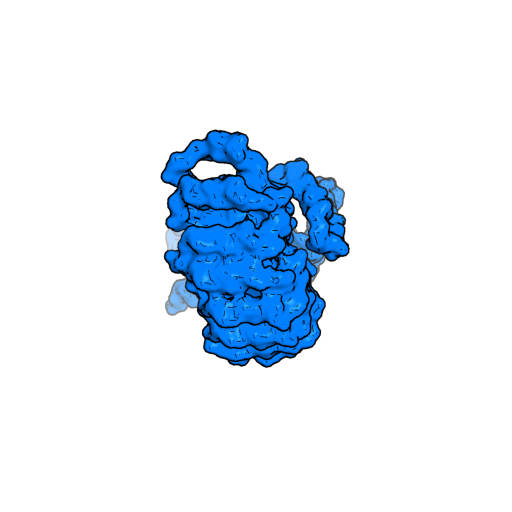 1
ATOM 2100 C CA . ARG A 1 249 ? 9.683 16.990 2.555 1.00 88.69 249 ARG A CA 1
ATOM 2101 C C . ARG A 1 249 ? 8.554 15.975 2.727 1.00 88.69 249 ARG A C 1
ATOM 2103 O O . ARG A 1 249 ? 7.930 15.941 3.790 1.00 88.69 249 ARG A O 1
ATOM 2110 N N . LEU A 1 250 ? 8.321 15.124 1.729 1.00 87.94 250 LEU A N 1
ATOM 2111 C CA . LEU A 1 250 ? 7.319 14.062 1.787 1.00 87.94 250 LEU A CA 1
ATOM 2112 C C . LEU A 1 250 ? 7.601 13.086 2.935 1.00 87.94 250 LEU A C 1
ATOM 2114 O O . LEU A 1 250 ? 6.684 12.721 3.670 1.00 87.94 250 LEU A O 1
ATOM 2118 N N . GLU A 1 251 ? 8.860 12.686 3.129 1.00 84.38 251 GLU A N 1
ATOM 2119 C CA . GLU A 1 251 ? 9.239 11.783 4.217 1.00 84.38 251 GLU A CA 1
ATOM 2120 C C . GLU A 1 251 ? 8.953 12.403 5.594 1.00 84.38 251 GLU A C 1
ATOM 2122 O O . GLU A 1 251 ? 8.412 11.728 6.480 1.00 84.38 251 GLU A O 1
ATOM 2127 N N . LYS A 1 252 ? 9.269 13.693 5.774 1.00 87.12 252 LYS A N 1
ATOM 2128 C CA . LYS A 1 252 ? 8.964 14.439 7.005 1.00 87.12 252 LYS A CA 1
ATOM 2129 C C . LYS A 1 252 ? 7.458 14.483 7.269 1.00 87.12 252 LYS A C 1
ATOM 2131 O O . LYS A 1 252 ? 7.035 14.082 8.352 1.00 87.12 252 LYS A O 1
ATOM 2136 N N . LEU A 1 253 ? 6.656 14.845 6.266 1.00 87.44 253 LEU A N 1
ATOM 2137 C CA . LEU A 1 253 ? 5.194 14.886 6.376 1.00 87.44 253 LEU A CA 1
ATOM 2138 C C . LEU A 1 253 ? 4.600 13.513 6.723 1.00 87.44 253 LEU A C 1
ATOM 2140 O O . LEU A 1 253 ? 3.788 13.391 7.638 1.00 87.44 253 LEU A O 1
ATOM 2144 N N . ILE A 1 254 ? 5.028 12.443 6.044 1.00 83.50 254 ILE A N 1
ATOM 2145 C CA . ILE A 1 254 ? 4.569 11.080 6.355 1.00 83.50 254 ILE A CA 1
ATOM 2146 C C . ILE A 1 254 ? 4.929 10.715 7.801 1.00 83.50 254 ILE A C 1
ATOM 2148 O O . ILE A 1 254 ? 4.134 10.096 8.509 1.00 83.50 254 ILE A O 1
ATOM 2152 N N . ARG A 1 255 ? 6.117 11.099 8.274 1.00 81.12 255 ARG A N 1
ATOM 2153 C CA . ARG A 1 255 ? 6.555 10.821 9.645 1.00 81.12 255 ARG A CA 1
ATOM 2154 C C . ARG A 1 255 ? 5.723 11.574 10.686 1.00 81.12 255 ARG A C 1
ATOM 2156 O O . ARG A 1 255 ? 5.373 10.967 11.697 1.00 81.12 255 ARG A O 1
ATOM 2163 N N . GLU A 1 256 ? 5.396 12.839 10.436 1.00 79.81 256 GLU A N 1
ATOM 2164 C CA . GLU A 1 256 ? 4.522 13.666 11.285 1.00 79.81 256 GLU A CA 1
ATOM 2165 C C . GLU A 1 256 ? 3.114 13.058 11.396 1.00 79.81 256 GLU A C 1
ATOM 2167 O O . GLU A 1 256 ? 2.545 12.933 12.482 1.00 79.81 256 GLU A O 1
ATOM 2172 N N . HIS A 1 257 ? 2.586 12.553 10.281 1.00 72.69 257 HIS A N 1
ATOM 2173 C CA . HIS A 1 257 ? 1.246 11.967 10.209 1.00 72.69 257 HIS A CA 1
ATOM 2174 C C . HIS A 1 257 ? 1.180 10.477 10.560 1.00 72.69 257 HIS A C 1
ATOM 2176 O O . HIS A 1 257 ? 0.155 9.839 10.318 1.00 72.69 257 HIS A O 1
ATOM 2182 N N . ARG A 1 258 ? 2.220 9.918 11.205 1.00 64.62 258 ARG A N 1
ATOM 2183 C CA . ARG A 1 258 ? 2.307 8.477 11.519 1.00 64.62 258 ARG A CA 1
ATOM 2184 C C . ARG A 1 258 ? 1.065 7.906 12.211 1.00 64.62 258 ARG A C 1
ATOM 2186 O O . ARG A 1 258 ? 0.655 6.776 11.968 1.00 64.62 258 ARG A O 1
ATOM 2193 N N . HIS A 1 259 ? 0.437 8.718 13.049 1.00 64.00 259 HIS A N 1
ATOM 2194 C CA . HIS A 1 259 ? -0.740 8.353 13.827 1.00 64.00 259 HIS A CA 1
ATOM 2195 C C . HIS A 1 259 ? -1.982 8.027 12.973 1.00 64.00 259 HIS A C 1
ATOM 2197 O O . HIS A 1 259 ? -2.826 7.252 13.428 1.00 64.00 259 HIS A O 1
ATOM 2203 N N . ARG A 1 260 ? -2.090 8.538 11.733 1.00 65.75 260 ARG A N 1
ATOM 2204 C CA . ARG A 1 260 ? -3.169 8.170 10.793 1.00 65.75 260 ARG A CA 1
ATOM 2205 C C . ARG A 1 260 ? -3.110 6.692 10.381 1.00 65.75 260 ARG A C 1
ATOM 2207 O O . ARG A 1 260 ? -4.065 6.181 9.804 1.00 65.75 260 ARG A O 1
ATOM 2214 N N . PHE A 1 261 ? -1.993 6.012 10.655 1.00 59.47 261 PHE A N 1
ATOM 2215 C CA . PHE A 1 261 ? -1.627 4.730 10.044 1.00 59.47 261 PHE A CA 1
ATOM 2216 C C . PHE A 1 261 ? -1.741 3.541 11.004 1.00 59.47 261 PHE A C 1
ATOM 2218 O O . PHE A 1 261 ? -1.886 2.399 10.570 1.00 59.47 261 PHE A O 1
ATOM 2225 N N . ASP A 1 262 ? -1.667 3.799 12.311 1.00 55.81 262 ASP A N 1
ATOM 2226 C CA . ASP A 1 262 ? -1.267 2.767 13.271 1.00 55.81 262 ASP A CA 1
ATOM 2227 C C . ASP A 1 262 ? -2.328 1.674 13.482 1.00 55.81 262 ASP A C 1
ATOM 2229 O O . ASP A 1 262 ? -1.996 0.527 13.741 1.00 55.81 262 ASP A O 1
ATOM 2233 N N . ARG A 1 263 ? -3.630 1.954 13.385 1.00 57.22 263 ARG A N 1
ATOM 2234 C CA . ARG A 1 263 ? -4.619 1.085 14.059 1.00 57.22 263 ARG A CA 1
ATOM 2235 C C . ARG A 1 263 ? -5.037 -0.153 13.270 1.00 57.22 263 ARG A C 1
ATOM 2237 O O . ARG A 1 263 ? -4.888 -1.268 13.771 1.00 57.22 263 ARG A O 1
ATOM 2244 N N . GLY A 1 264 ? -5.540 0.025 12.048 1.00 64.88 264 GLY A N 1
ATOM 2245 C CA . GLY A 1 264 ? -5.911 -1.106 11.191 1.00 64.88 264 GLY A CA 1
ATOM 2246 C C . GLY A 1 264 ? -4.697 -1.976 10.856 1.00 64.88 264 GLY A C 1
ATOM 2247 O O . GLY A 1 264 ? -4.776 -3.204 10.886 1.00 64.88 264 GLY A O 1
ATOM 2248 N N . ALA A 1 265 ? -3.550 -1.333 10.622 1.00 73.62 265 ALA A N 1
ATOM 2249 C CA . ALA A 1 265 ? -2.316 -1.996 10.233 1.00 73.62 265 ALA A CA 1
ATOM 2250 C C . ALA A 1 265 ? -1.708 -2.784 11.404 1.00 73.62 265 ALA A C 1
ATOM 2252 O O . ALA A 1 265 ? -1.393 -3.963 11.235 1.00 73.62 265 ALA A O 1
ATOM 2253 N N . ASP A 1 266 ? -1.649 -2.209 12.615 1.00 72.62 266 ASP A N 1
ATOM 2254 C CA . ASP A 1 266 ? -1.140 -2.907 13.804 1.00 72.62 266 ASP A CA 1
ATOM 2255 C C . ASP A 1 266 ? -2.023 -4.090 14.206 1.00 72.62 266 ASP A C 1
ATOM 2257 O O . ASP A 1 266 ? -1.520 -5.133 14.636 1.00 72.62 266 ASP A O 1
ATOM 2261 N N . ASP A 1 267 ? -3.349 -3.949 14.134 1.00 73.38 267 ASP A N 1
ATOM 2262 C CA . ASP A 1 267 ? -4.289 -5.039 14.426 1.00 73.38 267 ASP A CA 1
ATOM 2263 C C . ASP A 1 267 ? -4.118 -6.199 13.446 1.00 73.38 267 ASP A C 1
ATOM 2265 O O . ASP A 1 267 ? -4.174 -7.378 13.822 1.00 73.38 267 ASP A O 1
ATOM 2269 N N . LEU A 1 268 ? -3.854 -5.853 12.190 1.00 81.31 268 LEU A N 1
ATOM 2270 C CA . LEU A 1 268 ? -3.570 -6.799 11.134 1.00 81.31 268 LEU A CA 1
ATOM 2271 C C . LEU A 1 268 ? -2.093 -7.185 11.062 1.00 81.31 268 LEU A C 1
ATOM 2273 O O . LEU A 1 268 ? -1.796 -8.084 10.286 1.00 81.31 268 LEU A O 1
ATOM 2277 N N . LEU A 1 269 ? -1.207 -6.670 11.919 1.00 83.81 269 LEU A N 1
ATOM 2278 C CA . LEU A 1 269 ? 0.238 -6.949 11.902 1.00 83.81 269 LEU A CA 1
ATOM 2279 C C . LEU A 1 269 ? 0.824 -6.863 10.480 1.00 83.81 269 LEU A C 1
ATOM 2281 O O . LEU A 1 269 ? 1.558 -7.756 10.050 1.00 83.81 269 LEU A O 1
ATOM 2285 N N . VAL A 1 270 ? 0.436 -5.824 9.744 1.00 85.88 270 VAL A N 1
ATOM 2286 C CA . VAL A 1 270 ? 0.924 -5.527 8.393 1.00 85.88 270 VAL A CA 1
ATOM 2287 C C . VAL A 1 270 ? 1.554 -4.145 8.365 1.00 85.88 270 VAL A C 1
ATOM 2289 O O . VAL A 1 270 ? 1.245 -3.298 9.199 1.00 85.88 270 VAL A O 1
ATOM 2292 N N . TYR A 1 271 ? 2.428 -3.917 7.392 1.00 88.38 271 TYR A N 1
ATOM 2293 C CA . TYR A 1 271 ? 2.901 -2.579 7.073 1.00 88.38 271 TYR A CA 1
ATOM 2294 C C . TYR A 1 271 ? 2.066 -2.022 5.919 1.00 88.38 271 TYR A C 1
ATOM 2296 O O . TYR A 1 271 ? 1.729 -2.755 4.990 1.00 88.38 271 TYR A O 1
ATOM 2304 N N . VAL A 1 272 ? 1.721 -0.740 5.983 1.00 86.50 272 VAL A N 1
ATOM 2305 C CA . VAL A 1 272 ? 0.938 -0.054 4.950 1.00 86.50 272 VAL A CA 1
ATOM 2306 C C . VAL A 1 272 ? 1.727 1.122 4.396 1.00 86.50 272 VAL A C 1
ATOM 2308 O O . VAL A 1 272 ? 2.475 1.773 5.127 1.00 86.50 272 VAL A O 1
ATOM 2311 N N . ARG A 1 273 ? 1.547 1.406 3.108 1.00 85.38 273 ARG A N 1
ATOM 2312 C CA . ARG A 1 273 ? 2.124 2.572 2.440 1.00 85.38 273 ARG A CA 1
ATOM 2313 C C . ARG A 1 273 ? 1.022 3.381 1.765 1.00 85.38 273 ARG A C 1
ATOM 2315 O O . ARG A 1 273 ? 0.073 2.836 1.200 1.00 85.38 273 ARG A O 1
ATOM 2322 N N . PHE A 1 274 ? 1.186 4.699 1.835 1.00 84.12 274 PHE A N 1
ATOM 2323 C CA . PHE A 1 274 ? 0.287 5.645 1.199 1.00 84.12 274 PHE A CA 1
ATOM 2324 C C . PHE A 1 274 ? 0.670 5.849 -0.252 1.00 84.12 274 PHE A C 1
ATOM 2326 O O . PHE A 1 274 ? 1.845 6.071 -0.553 1.00 84.12 274 PHE A O 1
ATOM 2333 N N . ARG A 1 275 ? -0.330 5.818 -1.125 1.00 86.12 275 ARG A N 1
ATOM 2334 C CA . ARG A 1 275 ? -0.235 6.314 -2.493 1.00 86.12 275 ARG A CA 1
ATOM 2335 C C . ARG A 1 275 ? -1.372 7.295 -2.694 1.00 86.12 275 ARG A C 1
ATOM 2337 O O . ARG A 1 275 ? -2.499 7.028 -2.283 1.00 86.12 275 ARG A O 1
ATOM 2344 N N . ARG A 1 276 ? -1.046 8.463 -3.248 1.00 88.56 276 ARG A N 1
ATOM 2345 C CA . ARG A 1 276 ? -1.992 9.565 -3.470 1.00 88.56 276 ARG A CA 1
ATOM 2346 C C . ARG A 1 276 ? -2.817 9.899 -2.207 1.00 88.56 276 ARG A C 1
ATOM 2348 O O . ARG A 1 276 ? -4.016 10.152 -2.263 1.00 88.56 276 ARG A O 1
ATOM 2355 N N . GLY A 1 277 ? -2.158 9.827 -1.045 1.00 86.88 277 GLY A N 1
ATOM 2356 C CA . GLY A 1 277 ? -2.701 10.072 0.294 1.00 86.88 277 GLY A CA 1
ATOM 2357 C C . GLY A 1 277 ? -3.663 9.024 0.858 1.00 86.88 277 GLY A C 1
ATOM 2358 O O . GLY A 1 277 ? -4.253 9.274 1.911 1.00 86.88 277 GLY A O 1
ATOM 2359 N N . MET A 1 278 ? -3.790 7.857 0.217 1.00 88.00 278 MET A N 1
ATOM 2360 C CA . MET A 1 278 ? -4.634 6.736 0.648 1.00 88.00 278 MET A CA 1
ATOM 2361 C C . MET A 1 278 ? -3.813 5.473 0.902 1.00 88.00 278 MET A C 1
ATOM 2363 O O . MET A 1 278 ? -2.744 5.297 0.323 1.00 88.00 278 MET A O 1
ATOM 2367 N N . ILE A 1 279 ? -4.312 4.568 1.750 1.00 87.88 279 ILE A N 1
ATOM 2368 C CA . ILE A 1 279 ? -3.706 3.238 1.919 1.00 87.88 279 ILE A CA 1
ATOM 2369 C C . ILE A 1 279 ? -4.038 2.403 0.681 1.00 87.88 279 ILE A C 1
ATOM 2371 O O . ILE A 1 279 ? -5.118 1.823 0.589 1.00 87.88 279 ILE A O 1
ATOM 2375 N N . GLU A 1 280 ? -3.103 2.361 -0.262 1.00 90.31 280 GLU A N 1
ATOM 2376 C CA . GLU A 1 280 ? -3.224 1.573 -1.496 1.00 90.31 280 GLU A CA 1
ATOM 2377 C C . GLU A 1 280 ? -2.236 0.400 -1.525 1.00 90.31 280 GLU A C 1
ATOM 2379 O O . GLU A 1 280 ? -2.417 -0.538 -2.300 1.00 90.31 280 GLU A O 1
ATOM 2384 N N . GLU A 1 281 ? -1.209 0.418 -0.665 1.00 91.56 281 GLU A N 1
ATOM 2385 C CA . GLU A 1 281 ? -0.178 -0.614 -0.613 1.00 91.56 281 GLU A CA 1
ATOM 2386 C C . GLU A 1 281 ? -0.088 -1.286 0.753 1.00 91.56 281 GLU A C 1
ATOM 2388 O O . GLU A 1 281 ? 0.017 -0.628 1.792 1.00 91.56 281 GLU A O 1
ATOM 2393 N N . VAL A 1 282 ? -0.067 -2.619 0.734 1.00 93.50 282 VAL A N 1
ATOM 2394 C CA . VAL A 1 282 ? 0.148 -3.455 1.914 1.00 93.50 282 VAL A CA 1
ATOM 2395 C C . VAL A 1 282 ? 1.389 -4.306 1.713 1.00 93.50 282 VAL A C 1
ATOM 2397 O O . VAL A 1 282 ? 1.522 -5.026 0.727 1.00 93.50 282 VAL A O 1
ATOM 2400 N N . HIS A 1 283 ? 2.275 -4.267 2.699 1.00 93.88 283 HIS A N 1
ATOM 2401 C CA . HIS A 1 283 ? 3.444 -5.121 2.792 1.00 93.88 283 HIS A CA 1
ATOM 2402 C C . HIS A 1 283 ? 3.253 -6.123 3.933 1.00 93.88 283 HIS A C 1
ATOM 2404 O O . HIS A 1 283 ? 3.091 -5.749 5.101 1.00 93.88 283 HIS A O 1
ATOM 2410 N N . CYS A 1 284 ? 3.305 -7.418 3.622 1.00 94.25 284 CYS A N 1
ATOM 2411 C CA . CYS A 1 284 ? 3.180 -8.475 4.624 1.00 94.25 284 CYS A CA 1
ATOM 2412 C C . CYS A 1 284 ? 3.830 -9.791 4.173 1.00 94.25 284 CYS A C 1
ATOM 2414 O O . CYS A 1 284 ? 4.237 -9.945 3.023 1.00 94.25 284 CYS A O 1
ATOM 2416 N N . SER A 1 285 ? 3.972 -10.747 5.097 1.00 94.81 285 SER A N 1
ATOM 2417 C CA . SER A 1 285 ? 4.444 -12.083 4.731 1.00 94.81 285 SER A CA 1
ATOM 2418 C C . SER A 1 285 ? 3.346 -12.873 4.019 1.00 94.81 285 SER A C 1
ATOM 2420 O O . SER A 1 285 ? 2.163 -12.672 4.296 1.00 94.81 285 SER A O 1
ATOM 2422 N N . ALA A 1 286 ? 3.731 -13.845 3.190 1.00 94.88 286 ALA A N 1
ATOM 2423 C CA . ALA A 1 286 ? 2.798 -14.785 2.563 1.00 94.88 286 ALA A CA 1
ATOM 2424 C C . ALA A 1 286 ? 1.845 -15.444 3.579 1.00 94.88 286 ALA A C 1
ATOM 2426 O O . ALA A 1 286 ? 0.629 -15.414 3.410 1.00 94.88 286 ALA A O 1
ATOM 2427 N N . ASP A 1 287 ? 2.382 -15.961 4.691 1.00 95.00 287 ASP A N 1
ATOM 2428 C CA . ASP A 1 287 ? 1.572 -16.564 5.761 1.00 95.00 287 ASP A CA 1
ATOM 2429 C C . ASP A 1 287 ? 0.587 -15.567 6.382 1.00 95.00 287 ASP A C 1
ATOM 2431 O O . ASP A 1 287 ? -0.501 -15.949 6.820 1.00 95.00 287 ASP A O 1
ATOM 2435 N N . ARG A 1 288 ? 0.964 -14.283 6.454 1.00 96.25 288 ARG A N 1
ATOM 2436 C CA . ARG A 1 288 ? 0.080 -13.262 7.001 1.00 96.25 288 ARG A CA 1
ATOM 2437 C C . ARG A 1 288 ? -1.047 -12.948 6.032 1.00 96.25 288 ARG A C 1
ATOM 2439 O O . ARG A 1 288 ? -2.193 -12.939 6.473 1.00 96.25 288 ARG A O 1
ATOM 2446 N N . PHE A 1 289 ? -0.739 -12.763 4.751 1.00 96.69 289 PHE A N 1
ATOM 2447 C CA . PHE A 1 289 ? -1.745 -12.551 3.714 1.00 96.69 289 PHE A CA 1
ATOM 2448 C C . PHE A 1 289 ? -2.749 -13.709 3.668 1.00 96.69 289 PHE A C 1
ATOM 2450 O O . PHE A 1 289 ? -3.941 -13.480 3.823 1.00 96.69 289 PHE A O 1
ATOM 2457 N N . LEU A 1 290 ? -2.278 -14.959 3.635 1.00 96.75 290 LEU A N 1
ATOM 2458 C CA . LEU A 1 290 ? -3.147 -16.145 3.658 1.00 96.75 290 LEU A CA 1
ATOM 2459 C C . LEU A 1 290 ? -4.046 -16.230 4.903 1.00 96.75 290 LEU A C 1
ATOM 2461 O O . LEU A 1 290 ? -5.086 -16.879 4.875 1.00 96.75 290 LEU A O 1
ATOM 2465 N N . LYS A 1 291 ? -3.642 -15.615 6.022 1.00 96.38 291 LYS A N 1
ATOM 2466 C CA . LYS A 1 291 ? -4.400 -15.639 7.280 1.00 96.38 291 LYS A CA 1
ATOM 2467 C C . LYS A 1 291 ? -5.417 -14.505 7.400 1.00 96.38 291 LYS A C 1
ATOM 2469 O O . LYS A 1 291 ? -6.428 -14.681 8.076 1.00 96.38 291 LYS A O 1
ATOM 2474 N N . VAL A 1 292 ? -5.112 -13.319 6.872 1.00 92.75 292 VAL A N 1
ATOM 2475 C CA . VAL A 1 292 ? -5.928 -12.109 7.088 1.00 92.75 292 VAL A CA 1
ATOM 2476 C C . VAL A 1 292 ? -6.232 -11.318 5.812 1.00 92.75 292 VAL A C 1
ATOM 2478 O O . VAL A 1 292 ? -6.693 -10.189 5.925 1.00 92.75 292 VAL A O 1
ATOM 2481 N N . GLY A 1 293 ? -6.010 -11.885 4.624 1.00 93.94 293 GLY A N 1
ATOM 2482 C CA . GLY A 1 293 ? -6.187 -11.233 3.320 1.00 93.94 293 GLY A CA 1
ATOM 2483 C C . GLY A 1 293 ? -7.554 -10.574 3.157 1.00 93.94 293 GLY A C 1
ATOM 2484 O O . GLY A 1 293 ? -7.620 -9.367 2.943 1.00 93.94 293 GLY A O 1
ATOM 2485 N N . ALA A 1 294 ? -8.640 -11.316 3.392 1.00 92.69 294 ALA A N 1
ATOM 2486 C CA . ALA A 1 294 ? -9.996 -10.764 3.336 1.00 92.69 294 ALA A CA 1
ATOM 2487 C C . ALA A 1 294 ? -10.170 -9.555 4.274 1.00 92.69 294 ALA A C 1
ATOM 2489 O O . ALA A 1 294 ? -10.634 -8.495 3.863 1.00 92.69 294 ALA A O 1
ATOM 2490 N N . ARG A 1 295 ? -9.675 -9.659 5.514 1.00 89.62 295 ARG A N 1
ATOM 2491 C CA . ARG A 1 295 ? -9.736 -8.565 6.496 1.00 89.62 295 ARG A CA 1
ATOM 2492 C C . ARG A 1 295 ? -8.874 -7.363 6.112 1.00 89.62 295 ARG A C 1
ATOM 2494 O O . ARG A 1 295 ? -9.219 -6.247 6.487 1.00 89.62 295 ARG A O 1
ATOM 2501 N N . ILE A 1 296 ? -7.755 -7.569 5.412 1.00 89.06 296 ILE A N 1
ATOM 2502 C CA . ILE A 1 296 ? -6.945 -6.475 4.855 1.00 89.06 296 ILE A CA 1
ATOM 2503 C C . ILE A 1 296 ? -7.797 -5.684 3.862 1.00 89.06 296 ILE A C 1
ATOM 2505 O O . ILE A 1 296 ? -7.886 -4.469 4.000 1.00 89.06 296 ILE A O 1
ATOM 2509 N N . LEU A 1 297 ? -8.460 -6.367 2.926 1.00 89.00 297 LEU A N 1
ATOM 2510 C CA . LEU A 1 297 ? -9.283 -5.729 1.894 1.00 89.00 297 LEU A CA 1
ATOM 2511 C C . LEU A 1 297 ? -10.548 -5.071 2.469 1.00 89.00 297 LEU A C 1
ATOM 2513 O O . LEU A 1 297 ? -10.949 -4.005 2.011 1.00 89.00 297 LEU A O 1
ATOM 2517 N N . GLU A 1 298 ? -11.146 -5.652 3.511 1.00 85.38 298 GLU A N 1
ATOM 2518 C CA . GLU A 1 298 ? -12.254 -5.033 4.255 1.00 85.38 298 GLU A CA 1
ATOM 2519 C C . GLU A 1 298 ? -11.814 -3.765 4.998 1.00 85.38 298 GLU A C 1
ATOM 2521 O O . GLU A 1 298 ? -12.518 -2.757 4.989 1.00 85.38 298 GLU A O 1
ATOM 2526 N N . THR A 1 299 ? -10.647 -3.810 5.648 1.00 81.00 299 THR A N 1
ATOM 2527 C CA . THR A 1 299 ? -10.131 -2.689 6.451 1.00 81.00 299 THR A CA 1
ATOM 2528 C C . THR A 1 299 ? -9.603 -1.560 5.565 1.00 81.00 299 THR A C 1
ATOM 2530 O O . THR A 1 299 ? -9.716 -0.389 5.924 1.00 81.00 299 THR A O 1
ATOM 2533 N N . PHE A 1 300 ? -9.032 -1.901 4.409 1.00 87.25 300 PHE A N 1
ATOM 2534 C CA . PHE A 1 300 ? -8.389 -0.970 3.488 1.00 87.25 300 PHE A CA 1
ATOM 2535 C C . PHE A 1 300 ? -8.932 -1.168 2.063 1.00 87.25 300 PHE A C 1
ATOM 2537 O O . PHE A 1 300 ? -8.280 -1.783 1.219 1.00 87.25 300 PHE A O 1
ATOM 2544 N N . PRO A 1 301 ? -10.124 -0.627 1.761 1.00 83.75 301 PRO A N 1
ATOM 2545 C CA . PRO A 1 301 ? -10.841 -0.925 0.519 1.00 83.75 301 PRO A CA 1
ATOM 2546 C C . PRO A 1 301 ? -10.201 -0.353 -0.756 1.00 83.75 301 PRO A C 1
ATOM 2548 O O . PRO A 1 301 ? -10.691 -0.634 -1.845 1.00 83.75 301 PRO A O 1
ATOM 2551 N N . LEU A 1 302 ? -9.150 0.465 -0.631 1.00 88.81 302 LEU A N 1
ATOM 2552 C CA . LEU A 1 302 ? -8.381 1.021 -1.751 1.00 88.81 302 LEU A CA 1
ATOM 2553 C C . LEU A 1 302 ? -7.075 0.257 -2.016 1.00 88.81 302 LEU A C 1
ATOM 2555 O O . LEU A 1 302 ? -6.331 0.626 -2.922 1.00 88.81 302 LEU A O 1
ATOM 2559 N N . VAL A 1 303 ? -6.781 -0.799 -1.247 1.00 91.56 303 VAL A N 1
ATOM 2560 C CA . VAL A 1 303 ? -5.573 -1.603 -1.449 1.00 91.56 303 VAL A CA 1
ATOM 2561 C C . VAL A 1 303 ? -5.634 -2.308 -2.792 1.00 91.56 303 VAL A C 1
ATOM 2563 O O . VAL A 1 303 ? -6.500 -3.142 -3.038 1.00 91.56 303 VAL A O 1
ATOM 2566 N N . ASN A 1 304 ? -4.666 -1.976 -3.638 1.00 93.31 304 ASN A N 1
ATOM 2567 C CA . ASN A 1 304 ? -4.483 -2.549 -4.965 1.00 93.31 304 ASN A CA 1
ATOM 2568 C C . ASN A 1 304 ? -3.011 -2.924 -5.231 1.00 93.31 304 ASN A C 1
ATOM 2570 O O . ASN A 1 304 ? -2.722 -3.569 -6.239 1.00 93.31 304 ASN A O 1
ATOM 2574 N N . VAL A 1 305 ? -2.089 -2.574 -4.324 1.00 94.38 305 VAL A N 1
ATOM 2575 C CA . VAL A 1 305 ? -0.682 -2.979 -4.351 1.00 94.38 305 VAL A CA 1
ATOM 2576 C C . VAL A 1 305 ? -0.406 -3.946 -3.204 1.00 94.38 305 VAL A C 1
ATOM 2578 O O . VAL A 1 305 ? -0.599 -3.618 -2.030 1.00 94.38 305 VAL A O 1
ATOM 2581 N N . LEU A 1 306 ? 0.090 -5.134 -3.534 1.00 96.69 306 LEU A N 1
ATOM 2582 C CA . LEU A 1 306 ? 0.473 -6.151 -2.564 1.00 96.69 306 LEU A CA 1
ATOM 2583 C C . LEU A 1 306 ? 1.965 -6.458 -2.678 1.00 96.69 306 LEU A C 1
ATOM 2585 O O . LEU A 1 306 ? 2.438 -6.927 -3.710 1.00 96.69 306 LEU A O 1
ATOM 2589 N N . SER A 1 307 ? 2.680 -6.250 -1.577 1.00 95.31 307 SER A N 1
ATOM 2590 C CA . SER A 1 307 ? 4.105 -6.540 -1.441 1.00 95.31 307 SER A CA 1
ATOM 2591 C C . SER A 1 307 ? 4.300 -7.743 -0.515 1.00 95.31 307 SER A C 1
ATOM 2593 O O . SER A 1 307 ? 4.127 -7.646 0.705 1.00 95.31 307 SER A O 1
ATOM 2595 N N . LEU A 1 308 ? 4.642 -8.893 -1.100 1.00 94.88 308 LEU A N 1
ATOM 2596 C CA . LEU A 1 308 ? 4.826 -10.163 -0.399 1.00 94.88 308 LEU A CA 1
ATOM 2597 C C . LEU A 1 308 ? 6.302 -10.462 -0.138 1.00 94.88 308 LEU A C 1
ATOM 2599 O O . LEU A 1 308 ? 7.154 -10.347 -1.018 1.00 94.88 308 LEU A O 1
ATOM 2603 N N . HIS A 1 309 ? 6.580 -10.944 1.072 1.00 92.06 309 HIS A N 1
ATOM 2604 C CA . HIS A 1 309 ? 7.860 -11.547 1.444 1.00 92.06 309 HIS A CA 1
ATOM 2605 C C . HIS A 1 309 ? 7.654 -12.929 2.082 1.00 92.06 309 HIS A C 1
ATOM 2607 O O . HIS A 1 309 ? 6.543 -13.290 2.481 1.00 92.06 309 HIS A O 1
ATOM 2613 N N . LYS A 1 310 ? 8.739 -13.705 2.230 1.00 91.31 310 LYS A N 1
ATOM 2614 C CA . LYS A 1 310 ? 8.709 -15.077 2.789 1.00 91.31 310 LYS A CA 1
ATOM 2615 C C . LYS A 1 310 ? 7.727 -15.995 2.038 1.00 91.31 310 LYS A C 1
ATOM 2617 O O . LYS A 1 310 ? 6.932 -16.700 2.652 1.00 91.31 310 LYS A O 1
ATOM 2622 N N . VAL A 1 311 ? 7.794 -15.964 0.707 1.00 91.44 311 VAL A N 1
ATOM 2623 C CA . VAL A 1 311 ? 6.908 -16.723 -0.194 1.00 91.44 311 VAL A CA 1
ATOM 2624 C C . VAL A 1 311 ? 7.233 -18.225 -0.228 1.00 91.44 311 VAL A C 1
ATOM 2626 O O . VAL A 1 311 ? 6.337 -19.029 -0.467 1.00 91.44 311 VAL A O 1
ATOM 2629 N N . LYS A 1 312 ? 8.481 -18.609 0.079 1.00 90.44 312 LYS A N 1
ATOM 2630 C CA . LYS A 1 312 ? 8.983 -19.995 0.050 1.00 90.44 312 LYS A CA 1
ATOM 2631 C C . LYS A 1 312 ? 7.994 -21.008 0.645 1.00 90.44 312 LYS A C 1
ATOM 2633 O O . LYS A 1 312 ? 7.668 -20.897 1.822 1.00 90.44 312 LYS A O 1
ATOM 2638 N N . GLY A 1 313 ? 7.555 -22.006 -0.115 1.00 90.75 313 GLY A N 1
ATOM 2639 C CA . GLY A 1 313 ? 6.616 -23.068 0.263 1.00 90.75 313 GLY A CA 1
ATOM 2640 C C . GLY A 1 313 ? 5.143 -22.651 0.357 1.00 90.75 313 GLY A C 1
ATOM 2641 O O . GLY A 1 313 ? 4.340 -23.395 0.922 1.00 90.75 313 GLY A O 1
ATOM 2642 N N . ARG A 1 314 ? 4.774 -21.447 -0.101 1.00 93.38 314 ARG A N 1
ATOM 2643 C CA . ARG A 1 314 ? 3.395 -20.920 -0.048 1.00 93.38 314 ARG A CA 1
ATOM 2644 C C . ARG A 1 314 ? 2.808 -20.646 -1.435 1.00 93.38 314 ARG A C 1
ATOM 2646 O O . ARG A 1 314 ? 1.652 -20.237 -1.496 1.00 93.38 314 ARG A O 1
ATOM 2653 N N . GLY A 1 315 ? 3.548 -20.885 -2.521 1.00 92.75 315 GLY A N 1
ATOM 2654 C CA . GLY A 1 315 ? 3.168 -20.498 -3.883 1.00 92.75 315 GLY A CA 1
ATOM 2655 C C . GLY A 1 315 ? 1.788 -21.002 -4.298 1.00 92.75 315 GLY A C 1
ATOM 2656 O O . GLY A 1 315 ? 0.936 -20.199 -4.661 1.00 92.75 315 GLY A O 1
ATOM 2657 N N . MET A 1 316 ? 1.525 -22.304 -4.150 1.00 93.81 316 MET A N 1
ATOM 2658 C CA . MET A 1 316 ? 0.222 -22.897 -4.500 1.00 93.81 316 MET A CA 1
ATOM 2659 C C . MET A 1 316 ? -0.934 -22.297 -3.691 1.00 93.81 316 MET A C 1
ATOM 2661 O O . MET A 1 316 ? -1.939 -21.882 -4.249 1.00 93.81 316 MET A O 1
ATOM 2665 N N . ARG A 1 317 ? -0.771 -22.173 -2.368 1.00 95.81 317 ARG A N 1
ATOM 2666 C CA . ARG A 1 317 ? -1.820 -21.615 -1.496 1.00 95.81 317 ARG A CA 1
ATOM 2667 C C . ARG A 1 317 ? -2.106 -20.149 -1.800 1.00 95.81 317 ARG A C 1
ATOM 2669 O O . ARG A 1 317 ? -3.241 -19.714 -1.663 1.00 95.81 317 ARG A O 1
ATOM 2676 N N . LEU A 1 318 ? -1.071 -19.387 -2.153 1.00 95.56 318 LEU A N 1
ATOM 2677 C CA . LEU A 1 318 ? -1.232 -18.013 -2.617 1.00 95.56 318 LEU A CA 1
ATOM 2678 C C . LEU A 1 318 ? -1.950 -17.986 -3.963 1.00 95.56 318 LEU A C 1
ATOM 2680 O O . LEU A 1 318 ? -2.845 -17.170 -4.134 1.00 95.56 318 LEU A O 1
ATOM 2684 N N . ALA A 1 319 ? -1.612 -18.891 -4.881 1.00 95.19 319 ALA A N 1
ATOM 2685 C CA . ALA A 1 319 ? -2.255 -18.964 -6.183 1.00 95.19 319 ALA A CA 1
ATOM 2686 C C . ALA A 1 319 ? -3.766 -19.247 -6.095 1.00 95.19 319 ALA A C 1
ATOM 2688 O O . ALA A 1 319 ? -4.527 -18.705 -6.894 1.00 95.19 319 ALA A O 1
ATOM 2689 N N . ASP A 1 320 ? -4.197 -20.013 -5.092 1.00 96.88 320 ASP A N 1
ATOM 2690 C CA . ASP A 1 320 ? -5.610 -20.312 -4.817 1.00 96.88 320 ASP A CA 1
ATOM 2691 C C . ASP A 1 320 ? -6.347 -19.190 -4.046 1.00 96.88 320 ASP A C 1
ATOM 2693 O O . ASP A 1 320 ? -7.549 -19.282 -3.793 1.00 96.88 320 ASP A O 1
ATOM 2697 N N . SER A 1 321 ? -5.650 -18.128 -3.624 1.00 97.00 321 SER A N 1
ATOM 2698 C CA . SER A 1 321 ? -6.235 -17.040 -2.831 1.00 97.00 321 SER A CA 1
ATOM 2699 C C . SER A 1 321 ? -7.031 -16.086 -3.719 1.00 97.00 321 SER A C 1
ATOM 2701 O O . SER A 1 321 ? -6.473 -15.294 -4.482 1.00 97.00 321 SER A O 1
ATOM 2703 N N . SER A 1 322 ? -8.357 -16.117 -3.574 1.00 97.19 322 SER A N 1
ATOM 2704 C CA . SER A 1 322 ? -9.277 -15.251 -4.324 1.00 97.19 322 SER A CA 1
ATOM 2705 C C . SER A 1 322 ? -9.057 -13.752 -4.079 1.00 97.19 322 SER A C 1
ATOM 2707 O O . SER A 1 322 ? -9.363 -12.926 -4.939 1.00 97.19 322 SER A O 1
ATOM 2709 N N . GLU A 1 323 ? -8.465 -13.391 -2.940 1.00 96.88 323 GLU A N 1
ATOM 2710 C CA . GLU A 1 323 ? -8.117 -12.025 -2.548 1.00 96.88 323 GLU A CA 1
ATOM 2711 C C . GLU A 1 323 ? -7.132 -11.360 -3.518 1.00 96.88 323 GLU A C 1
ATOM 2713 O O . GLU A 1 323 ? -7.124 -10.134 -3.635 1.00 96.88 323 GLU A O 1
ATOM 2718 N N . LEU A 1 324 ? -6.339 -12.143 -4.261 1.00 96.81 324 LEU A N 1
ATOM 2719 C CA . LEU A 1 324 ? -5.456 -11.616 -5.304 1.00 96.81 324 LEU A CA 1
ATOM 2720 C C . LEU A 1 324 ? -6.225 -10.919 -6.440 1.00 96.81 324 LEU A C 1
ATOM 2722 O O . LEU A 1 324 ? -5.663 -10.050 -7.099 1.00 96.81 324 LEU A O 1
ATOM 2726 N N . SER A 1 325 ? -7.523 -11.203 -6.609 1.00 96.00 325 SER A N 1
ATOM 2727 C CA . SER A 1 325 ? -8.379 -10.543 -7.610 1.00 96.00 325 SER A CA 1
ATOM 2728 C C . SER A 1 325 ? -8.595 -9.047 -7.371 1.00 96.00 325 SER A C 1
ATOM 2730 O O . SER A 1 325 ? -8.986 -8.326 -8.291 1.00 96.00 325 SER A O 1
ATOM 2732 N N . ALA A 1 326 ? -8.329 -8.558 -6.157 1.00 93.56 326 ALA A N 1
ATOM 2733 C CA . ALA A 1 326 ? -8.366 -7.133 -5.838 1.00 93.56 326 ALA A CA 1
ATOM 2734 C C . ALA A 1 326 ? -7.063 -6.400 -6.212 1.00 93.56 326 ALA A C 1
ATOM 2736 O O . ALA A 1 326 ? -7.028 -5.170 -6.206 1.00 93.56 326 ALA A O 1
ATOM 2737 N N . ILE A 1 327 ? -5.994 -7.133 -6.535 1.00 95.88 327 ILE A N 1
ATOM 2738 C CA . ILE A 1 327 ? -4.646 -6.587 -6.685 1.00 95.88 327 ILE A CA 1
ATOM 2739 C C . ILE A 1 327 ? -4.367 -6.223 -8.146 1.00 95.88 327 ILE A C 1
ATOM 2741 O O . ILE A 1 327 ? -4.598 -7.010 -9.061 1.00 95.88 327 ILE A O 1
ATOM 2745 N N . ARG A 1 328 ? -3.830 -5.016 -8.353 1.00 95.06 328 ARG A N 1
ATOM 2746 C CA . ARG A 1 328 ? -3.342 -4.504 -9.644 1.00 95.06 328 ARG A CA 1
ATOM 2747 C C . ARG A 1 328 ? -1.821 -4.492 -9.748 1.00 95.06 328 ARG A C 1
ATOM 2749 O O . ARG A 1 328 ? -1.276 -4.565 -10.847 1.00 95.06 328 ARG A O 1
ATOM 2756 N N . SER A 1 329 ? -1.135 -4.380 -8.614 1.00 95.50 329 SER A N 1
ATOM 2757 C CA . SER A 1 329 ? 0.322 -4.379 -8.541 1.00 95.50 329 SER A CA 1
ATOM 2758 C C . SER A 1 329 ? 0.796 -5.424 -7.546 1.00 95.50 329 SER A C 1
ATOM 2760 O O . SER A 1 329 ? 0.483 -5.347 -6.357 1.00 95.50 329 SER A O 1
ATOM 2762 N N . LEU A 1 330 ? 1.538 -6.412 -8.033 1.00 96.44 330 LEU A N 1
ATOM 2763 C CA . LEU A 1 330 ? 2.084 -7.486 -7.219 1.00 96.44 330 LEU A CA 1
ATOM 2764 C C . LEU A 1 330 ? 3.604 -7.362 -7.168 1.00 96.44 330 LEU A C 1
ATOM 2766 O O . LEU A 1 330 ? 4.275 -7.391 -8.199 1.00 96.44 330 LEU A O 1
ATOM 2770 N N . LYS A 1 331 ? 4.150 -7.265 -5.956 1.00 94.56 331 LYS A N 1
ATOM 2771 C CA . LYS A 1 331 ? 5.592 -7.259 -5.714 1.00 94.56 331 LYS A CA 1
ATOM 2772 C C . LYS A 1 331 ? 5.969 -8.480 -4.897 1.00 94.56 331 LYS A C 1
ATOM 2774 O O . LYS A 1 331 ? 5.450 -8.688 -3.800 1.00 94.56 331 LYS A O 1
ATOM 2779 N N . MET A 1 332 ? 6.884 -9.283 -5.420 1.00 91.25 332 MET A N 1
ATOM 2780 C CA . MET A 1 332 ? 7.405 -10.462 -4.736 1.00 91.25 332 MET A CA 1
ATOM 2781 C C . MET A 1 332 ? 8.883 -10.255 -4.435 1.00 91.25 332 MET A C 1
ATOM 2783 O O . MET A 1 332 ? 9.716 -10.202 -5.336 1.00 91.25 332 MET A O 1
ATOM 2787 N N . MET A 1 333 ? 9.199 -10.135 -3.146 1.00 79.38 333 MET A N 1
ATOM 2788 C CA . MET A 1 333 ? 10.559 -9.897 -2.669 1.00 79.38 333 MET A CA 1
ATOM 2789 C C . MET A 1 333 ? 11.195 -11.209 -2.205 1.00 79.38 333 MET A C 1
ATOM 2791 O O . MET A 1 333 ? 10.570 -11.976 -1.466 1.00 79.38 333 MET A O 1
ATOM 2795 N N . HIS A 1 334 ? 12.465 -11.413 -2.566 1.00 71.88 334 HIS A N 1
ATOM 2796 C CA . HIS A 1 334 ? 13.291 -12.549 -2.137 1.00 71.88 334 HIS A CA 1
ATOM 2797 C C . HIS A 1 334 ? 12.669 -13.914 -2.471 1.00 71.88 334 HIS A C 1
ATOM 2799 O O . HIS A 1 334 ? 12.257 -14.673 -1.586 1.00 71.88 334 HIS A O 1
ATOM 2805 N N . LEU A 1 335 ? 12.605 -14.220 -3.767 1.00 74.50 335 LEU A N 1
ATOM 2806 C CA . LEU A 1 335 ? 12.242 -15.545 -4.256 1.00 74.50 335 LEU A CA 1
ATOM 2807 C C . LEU A 1 335 ? 13.439 -16.489 -4.119 1.00 74.50 335 LEU A C 1
ATOM 2809 O O . LEU A 1 335 ? 14.555 -16.126 -4.471 1.00 74.50 335 LEU A O 1
ATOM 2813 N N . ALA A 1 336 ? 13.209 -17.681 -3.571 1.00 63.50 336 ALA A N 1
ATOM 2814 C CA . ALA A 1 336 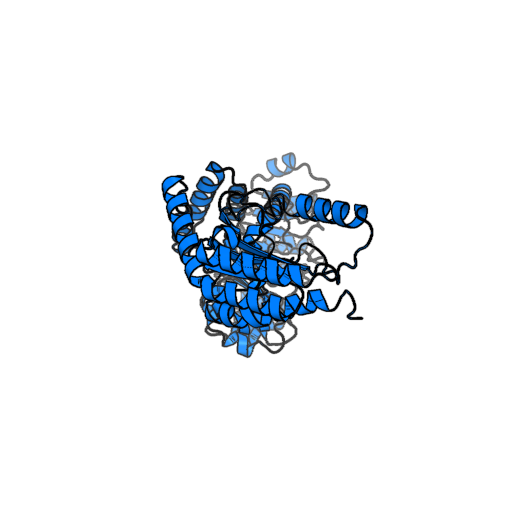? 14.253 -18.692 -3.399 1.00 63.50 336 ALA A CA 1
ATOM 2815 C C . ALA A 1 336 ? 13.993 -19.973 -4.210 1.00 63.50 336 ALA A C 1
ATOM 2817 O O . ALA A 1 336 ? 14.928 -20.734 -4.411 1.00 63.50 336 ALA A O 1
ATOM 2818 N N . ASP A 1 337 ? 12.756 -20.197 -4.670 1.00 72.50 337 ASP A N 1
ATOM 2819 C CA . ASP A 1 337 ? 12.300 -21.425 -5.335 1.00 72.50 337 ASP A CA 1
ATOM 2820 C C . ASP A 1 337 ? 11.218 -21.086 -6.394 1.00 72.50 337 ASP A C 1
ATOM 2822 O O . ASP A 1 337 ? 10.836 -19.923 -6.549 1.00 72.50 337 ASP A O 1
ATOM 2826 N N . ASP A 1 338 ? 10.658 -22.100 -7.065 1.00 82.06 338 ASP A N 1
ATOM 2827 C CA . ASP A 1 338 ? 9.622 -21.985 -8.112 1.00 82.06 338 ASP A CA 1
ATOM 2828 C C . ASP A 1 338 ? 8.223 -21.546 -7.601 1.00 82.06 338 ASP A C 1
ATOM 2830 O O . ASP A 1 338 ? 7.246 -21.555 -8.350 1.00 82.06 338 ASP A O 1
ATOM 2834 N N . ASP A 1 339 ? 8.076 -21.134 -6.334 1.00 86.62 339 ASP A N 1
ATOM 2835 C CA . ASP A 1 339 ? 6.785 -20.701 -5.763 1.00 86.62 339 ASP A CA 1
ATOM 2836 C C . ASP A 1 339 ? 6.122 -19.562 -6.545 1.00 86.62 339 ASP A C 1
ATOM 2838 O O . ASP A 1 339 ? 4.896 -19.493 -6.641 1.00 86.62 339 ASP A O 1
ATOM 2842 N N . TRP A 1 340 ? 6.929 -18.666 -7.107 1.00 88.12 340 TRP A N 1
ATOM 2843 C CA . TRP A 1 340 ? 6.437 -17.546 -7.902 1.00 88.12 340 TRP A CA 1
ATOM 2844 C C . TRP A 1 340 ? 5.745 -18.011 -9.189 1.00 88.12 340 TRP A C 1
ATOM 2846 O O . TRP A 1 340 ? 4.787 -17.370 -9.616 1.00 88.12 340 TRP A O 1
ATOM 2856 N N . GLN A 1 341 ? 6.155 -19.151 -9.762 1.00 90.38 341 GLN A N 1
ATOM 2857 C CA . GLN A 1 341 ? 5.524 -19.711 -10.959 1.00 90.38 341 GLN A CA 1
ATOM 2858 C C . GLN A 1 341 ? 4.081 -20.143 -10.668 1.00 90.38 341 GLN A C 1
ATOM 2860 O O . GLN A 1 341 ? 3.186 -19.934 -11.487 1.00 90.38 341 GLN A O 1
ATOM 2865 N N . TRP A 1 342 ? 3.822 -20.699 -9.479 1.00 92.12 342 TRP A N 1
ATOM 2866 C CA . TRP A 1 342 ? 2.456 -21.006 -9.047 1.00 92.12 342 TRP A CA 1
ATOM 2867 C C . TRP A 1 342 ? 1.614 -19.739 -8.932 1.00 92.12 342 TRP A C 1
ATOM 2869 O O . TRP A 1 342 ? 0.493 -19.704 -9.430 1.00 92.12 342 TRP A O 1
ATOM 2879 N N . ILE A 1 343 ? 2.170 -18.687 -8.328 1.00 92.81 343 ILE A N 1
ATOM 2880 C CA . ILE A 1 343 ? 1.466 -17.415 -8.133 1.00 92.81 343 ILE A CA 1
ATOM 2881 C C . ILE A 1 343 ? 1.131 -16.775 -9.480 1.00 92.81 343 ILE A C 1
ATOM 2883 O O . ILE A 1 343 ? -0.017 -16.406 -9.690 1.00 92.81 343 ILE A O 1
ATOM 2887 N N . VAL A 1 344 ? 2.086 -16.695 -10.412 1.00 91.75 344 VAL A N 1
ATOM 2888 C CA . VAL A 1 344 ? 1.872 -16.108 -11.749 1.00 91.75 344 VAL A CA 1
ATOM 2889 C C . VAL A 1 344 ? 0.824 -16.879 -12.568 1.00 91.75 344 VAL A C 1
ATOM 2891 O O . VAL A 1 344 ? 0.139 -16.284 -13.397 1.00 91.75 344 VAL A O 1
ATOM 2894 N N . ARG A 1 345 ? 0.638 -18.180 -12.307 1.00 92.44 345 ARG A N 1
ATOM 2895 C CA . ARG A 1 345 ? -0.430 -19.008 -12.903 1.00 92.44 345 ARG A CA 1
ATOM 2896 C C . ARG A 1 345 ? -1.796 -18.855 -12.236 1.00 92.44 345 ARG A C 1
ATOM 2898 O O . ARG A 1 345 ? -2.756 -19.475 -12.692 1.00 92.44 345 ARG A O 1
ATOM 2905 N N . SER A 1 346 ? -1.897 -18.088 -11.156 1.00 94.88 346 SER A N 1
ATOM 2906 C CA . SER A 1 346 ? -3.149 -17.940 -10.425 1.00 94.88 346 SER A CA 1
ATOM 2907 C C . SER A 1 346 ? -4.254 -17.378 -11.327 1.00 94.88 346 SER A C 1
ATOM 2909 O O . SER A 1 346 ? -4.055 -16.349 -11.982 1.00 94.88 346 SER A O 1
ATOM 2911 N N . PRO A 1 347 ? -5.460 -17.978 -11.310 1.00 94.75 347 PRO A N 1
ATOM 2912 C CA . PRO A 1 347 ? -6.608 -17.450 -12.044 1.00 94.75 347 PRO A CA 1
ATOM 2913 C C . PRO A 1 347 ? -7.093 -16.103 -11.483 1.00 94.75 347 PRO A C 1
ATOM 2915 O O . PRO A 1 347 ? -7.931 -15.440 -12.091 1.00 94.75 347 PRO A O 1
ATOM 2918 N N . HIS A 1 348 ? -6.577 -15.683 -10.325 1.00 96.50 348 HIS A N 1
ATOM 2919 C CA . HIS A 1 348 ? -6.976 -14.462 -9.640 1.00 96.50 348 HIS A CA 1
ATOM 2920 C C . HIS A 1 348 ? -6.114 -13.244 -10.006 1.00 96.50 348 HIS A C 1
ATOM 2922 O O . HIS A 1 348 ? -6.391 -12.160 -9.509 1.00 96.50 348 HIS A O 1
ATOM 2928 N N . LEU A 1 349 ? -5.124 -13.360 -10.903 1.00 95.12 349 LEU A N 1
ATOM 2929 C CA . LEU A 1 349 ? -4.288 -12.221 -11.331 1.00 95.12 349 LEU A CA 1
ATOM 2930 C C . LEU A 1 349 ? -4.849 -11.424 -12.519 1.00 95.12 349 LEU A C 1
ATOM 2932 O O . LEU A 1 349 ? -4.139 -10.608 -13.101 1.00 95.12 349 LEU A O 1
ATOM 2936 N N . GLY A 1 350 ? -6.122 -11.602 -12.881 1.00 92.88 350 GLY A N 1
ATOM 2937 C CA . GLY A 1 350 ? -6.723 -10.967 -14.066 1.00 92.88 350 GLY A CA 1
ATOM 2938 C C . GLY A 1 350 ? -6.752 -9.428 -14.069 1.00 92.88 350 GLY A C 1
ATOM 2939 O O . GLY A 1 350 ? -7.125 -8.838 -15.075 1.00 92.88 350 GLY A O 1
ATOM 2940 N N . ARG A 1 351 ? -6.378 -8.768 -12.963 1.00 93.94 351 ARG A N 1
ATOM 2941 C CA . ARG A 1 351 ? -6.241 -7.302 -12.860 1.00 93.94 351 ARG A CA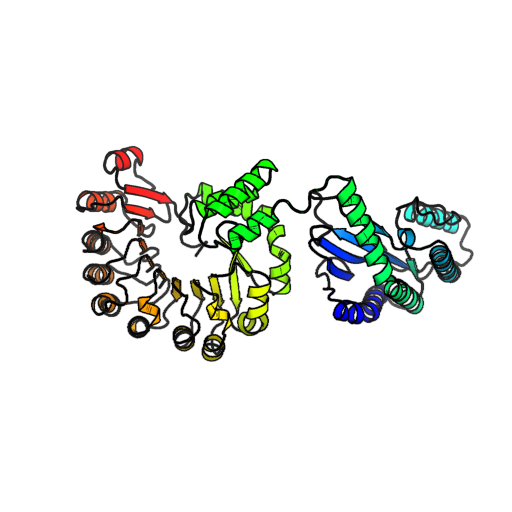 1
ATOM 2942 C C . ARG A 1 351 ? -4.803 -6.820 -12.682 1.00 93.94 351 ARG A C 1
ATOM 2944 O O . ARG A 1 351 ? -4.586 -5.615 -12.594 1.00 93.94 351 ARG A O 1
ATOM 2951 N N . VAL A 1 352 ? -3.832 -7.730 -12.580 1.00 96.31 352 VAL A N 1
ATOM 2952 C CA . VAL A 1 352 ? -2.437 -7.354 -12.349 1.00 96.31 352 VAL A CA 1
ATOM 2953 C C . VAL A 1 352 ? -1.840 -6.777 -13.623 1.00 96.31 352 VAL A C 1
ATOM 2955 O O . VAL A 1 352 ? -1.629 -7.480 -14.604 1.00 96.31 352 VAL A O 1
ATOM 2958 N N . GLU A 1 353 ? -1.533 -5.491 -13.572 1.00 95.75 353 GLU A N 1
ATOM 2959 C CA . GLU A 1 353 ? -0.903 -4.730 -14.652 1.00 95.75 353 GLU A CA 1
ATOM 2960 C C . GLU A 1 353 ? 0.554 -4.391 -14.305 1.00 95.75 353 GLU A C 1
ATOM 2962 O O . GLU A 1 353 ? 1.335 -4.023 -15.181 1.00 95.75 353 GLU A O 1
ATOM 2967 N N . LYS A 1 354 ? 0.939 -4.503 -13.025 1.00 96.00 354 LYS A N 1
ATOM 2968 C CA . LYS A 1 354 ? 2.295 -4.218 -12.548 1.00 96.00 354 LYS A CA 1
ATOM 2969 C C . LYS A 1 354 ? 2.854 -5.422 -11.798 1.00 96.00 354 LYS A C 1
ATOM 2971 O O . LYS A 1 354 ? 2.275 -5.854 -10.801 1.00 96.00 354 LYS A O 1
ATOM 2976 N N . LEU A 1 355 ? 3.989 -5.938 -12.254 1.00 96.00 355 LEU A N 1
ATOM 2977 C CA . LEU A 1 355 ? 4.673 -7.062 -11.626 1.00 96.00 355 LEU A CA 1
ATOM 2978 C C . LEU A 1 355 ? 6.110 -6.673 -11.296 1.00 96.00 355 LEU A C 1
ATOM 2980 O O . LEU A 1 355 ? 6.884 -6.368 -12.198 1.00 96.00 355 LEU A O 1
ATOM 2984 N N . ARG A 1 356 ? 6.468 -6.738 -10.009 1.00 93.62 356 ARG A N 1
ATOM 2985 C CA . ARG A 1 356 ? 7.863 -6.716 -9.559 1.00 93.62 356 ARG A CA 1
ATOM 2986 C C . ARG A 1 356 ? 8.270 -8.102 -9.094 1.00 93.62 356 ARG A C 1
ATOM 2988 O O . ARG A 1 356 ? 7.687 -8.635 -8.143 1.00 93.62 356 ARG A O 1
ATOM 2995 N N . VAL A 1 357 ? 9.281 -8.664 -9.743 1.00 92.06 357 VAL A N 1
ATOM 2996 C CA . VAL A 1 357 ? 9.779 -10.007 -9.466 1.00 92.06 357 VAL A CA 1
ATOM 2997 C C . VAL A 1 357 ? 11.284 -10.075 -9.717 1.00 92.06 357 VAL A C 1
ATOM 2999 O O . VAL A 1 357 ? 11.752 -9.753 -10.800 1.00 92.06 357 VAL A O 1
ATOM 3002 N N . ALA A 1 358 ? 12.044 -10.517 -8.714 1.00 90.19 358 ALA A N 1
ATOM 3003 C CA . ALA A 1 358 ? 13.445 -10.887 -8.905 1.00 90.19 358 ALA A CA 1
ATOM 3004 C C . ALA A 1 358 ? 13.491 -12.355 -9.348 1.00 90.19 358 ALA A C 1
ATOM 3006 O O . ALA A 1 358 ? 13.266 -13.254 -8.531 1.00 90.19 358 ALA A O 1
ATOM 3007 N N . LEU A 1 359 ? 13.690 -12.591 -10.645 1.00 89.75 359 LEU A N 1
ATOM 3008 C CA . LEU A 1 359 ? 13.674 -13.928 -11.229 1.00 89.75 359 LEU A CA 1
ATOM 3009 C C . LEU A 1 359 ? 14.839 -14.766 -10.673 1.00 89.75 359 LEU A C 1
ATOM 3011 O O . LEU A 1 359 ? 15.984 -14.306 -10.715 1.00 89.75 359 LEU A O 1
ATOM 3015 N N . PRO A 1 360 ? 14.581 -15.991 -10.170 1.00 87.38 360 PRO A N 1
ATOM 3016 C CA . PRO A 1 360 ? 15.635 -16.841 -9.618 1.00 87.38 360 PRO A CA 1
ATOM 3017 C C . PRO A 1 360 ? 16.682 -17.270 -10.650 1.00 87.38 360 PRO A C 1
ATOM 3019 O O . PRO A 1 360 ? 17.844 -17.469 -10.295 1.00 87.38 360 PRO A O 1
ATOM 3022 N N . ARG A 1 361 ? 16.276 -17.459 -11.913 1.00 89.69 361 ARG A N 1
ATOM 3023 C CA . ARG A 1 361 ? 17.152 -17.882 -13.013 1.00 89.69 361 ARG A CA 1
ATOM 3024 C C . ARG A 1 361 ? 16.870 -17.051 -14.270 1.00 89.69 361 ARG A C 1
ATOM 3026 O O . ARG A 1 361 ? 15.705 -16.759 -14.525 1.00 89.69 361 ARG A O 1
ATOM 3033 N N . PRO A 1 362 ? 17.872 -16.788 -15.129 1.00 89.94 362 PRO A N 1
ATOM 3034 C CA . PRO A 1 362 ? 17.660 -16.083 -16.398 1.00 89.94 362 PRO A CA 1
ATOM 3035 C C . PRO A 1 362 ? 16.536 -16.691 -17.257 1.00 89.94 362 PRO A C 1
ATOM 3037 O O . PRO A 1 362 ? 15.677 -15.980 -17.773 1.00 89.94 362 PRO A O 1
ATOM 3040 N N . ILE A 1 363 ? 16.495 -18.027 -17.361 1.00 89.25 363 ILE A N 1
ATOM 3041 C CA . ILE A 1 363 ? 15.523 -18.761 -18.191 1.00 89.25 363 ILE A CA 1
ATOM 3042 C C . ILE A 1 363 ? 14.065 -18.589 -17.738 1.00 89.25 363 ILE A C 1
ATOM 3044 O O . ILE A 1 363 ? 13.141 -18.802 -18.521 1.00 89.25 363 ILE A O 1
ATOM 3048 N N . ASP A 1 364 ? 13.840 -18.176 -16.490 1.00 91.62 364 ASP A N 1
ATOM 3049 C CA . ASP A 1 364 ? 12.499 -17.934 -15.962 1.00 91.62 364 ASP A CA 1
ATOM 3050 C C . ASP A 1 364 ? 11.797 -16.763 -16.681 1.00 91.62 364 ASP A C 1
ATOM 3052 O O . ASP A 1 364 ? 10.565 -16.701 -16.688 1.00 91.62 364 ASP A O 1
ATOM 3056 N N . LEU A 1 365 ? 12.554 -15.873 -17.341 1.00 92.69 365 LEU A N 1
ATOM 3057 C CA . LEU A 1 365 ? 11.995 -14.809 -18.177 1.00 92.69 365 LEU A CA 1
ATOM 3058 C C . LEU A 1 365 ? 11.241 -15.379 -19.384 1.00 92.69 365 LEU A C 1
ATOM 3060 O O . LEU A 1 365 ? 10.126 -14.942 -19.655 1.00 92.69 365 LEU A O 1
ATOM 3064 N N . ALA A 1 366 ? 11.801 -16.393 -20.055 1.00 91.94 366 ALA A N 1
ATOM 3065 C CA . ALA A 1 366 ? 11.151 -17.065 -21.184 1.00 91.94 366 ALA A CA 1
ATOM 3066 C C . ALA A 1 366 ? 9.772 -17.595 -20.776 1.00 91.94 366 ALA A C 1
ATOM 3068 O O . ALA A 1 366 ? 8.757 -17.328 -21.414 1.00 91.94 366 ALA A O 1
ATOM 3069 N N . TRP A 1 367 ? 9.738 -18.277 -19.631 1.00 91.50 367 TRP A N 1
ATOM 3070 C CA . TRP A 1 367 ? 8.510 -18.825 -19.080 1.00 91.50 367 TRP A CA 1
ATOM 3071 C C . TRP A 1 367 ? 7.496 -17.733 -18.724 1.00 91.50 367 TRP A C 1
ATOM 3073 O O . TRP A 1 367 ? 6.310 -17.895 -19.004 1.00 91.50 367 TRP A O 1
ATOM 3083 N N . LEU A 1 368 ? 7.936 -16.621 -18.122 1.00 93.19 368 LEU A N 1
ATOM 3084 C CA . LEU A 1 368 ? 7.051 -15.505 -17.781 1.00 93.19 368 LEU A CA 1
ATOM 3085 C C . LEU A 1 368 ? 6.417 -14.897 -19.038 1.00 93.19 368 LEU A C 1
ATOM 3087 O O . LEU A 1 368 ? 5.218 -14.623 -19.031 1.00 93.19 368 LEU A O 1
ATOM 3091 N N . LEU A 1 369 ? 7.201 -14.718 -20.103 1.00 93.75 369 LEU A N 1
ATOM 3092 C CA . LEU A 1 369 ? 6.750 -14.154 -21.377 1.00 93.75 369 LEU A CA 1
ATOM 3093 C C . LEU A 1 369 ? 5.702 -15.025 -22.092 1.00 93.75 369 LEU A C 1
ATOM 3095 O O . LEU A 1 369 ? 4.842 -14.487 -22.793 1.00 93.75 369 LEU A O 1
ATOM 3099 N N . ASP A 1 370 ? 5.708 -16.339 -21.857 1.00 92.44 370 ASP A N 1
ATOM 3100 C CA . ASP A 1 370 ? 4.692 -17.265 -22.375 1.00 92.44 370 ASP A CA 1
ATOM 3101 C C . ASP A 1 370 ? 3.358 -17.201 -21.609 1.00 92.44 370 ASP A C 1
ATOM 3103 O O . ASP A 1 370 ? 2.321 -17.668 -22.099 1.00 92.44 370 ASP A O 1
ATOM 3107 N N . MET A 1 371 ? 3.339 -16.626 -20.402 1.00 92.38 371 MET A N 1
ATOM 3108 C CA . MET A 1 371 ? 2.138 -16.606 -19.566 1.00 92.38 371 MET A CA 1
ATOM 3109 C C . MET A 1 371 ? 1.088 -15.601 -20.071 1.00 92.38 371 MET A C 1
ATOM 3111 O O . MET A 1 371 ? 1.429 -14.521 -20.559 1.00 92.38 371 MET A O 1
ATOM 3115 N N . PRO A 1 372 ? -0.220 -15.875 -19.880 1.00 89.75 372 PRO A N 1
ATOM 3116 C CA . PRO A 1 372 ? -1.282 -14.919 -20.205 1.00 89.75 372 PRO A CA 1
ATOM 3117 C C . PRO A 1 372 ? -1.108 -13.559 -19.517 1.00 89.75 372 PRO A C 1
ATOM 3119 O O . PRO A 1 372 ? -1.395 -12.532 -20.127 1.00 89.75 372 PRO A O 1
ATOM 3122 N N . LEU A 1 373 ? -0.575 -13.556 -18.286 1.00 92.31 373 LEU A N 1
ATOM 3123 C CA . LEU A 1 373 ? -0.281 -12.345 -17.519 1.00 92.31 373 LEU A CA 1
ATOM 3124 C C . LEU A 1 373 ? 0.649 -11.386 -18.278 1.00 92.31 373 LEU A C 1
ATOM 3126 O O . LEU A 1 373 ? 0.439 -10.182 -18.207 1.00 92.31 373 LEU A O 1
ATOM 3130 N N . ALA A 1 374 ? 1.635 -11.880 -19.035 1.00 93.38 374 ALA A N 1
ATOM 3131 C CA . ALA A 1 374 ? 2.595 -11.016 -19.727 1.00 93.38 374 ALA A CA 1
ATOM 3132 C C . ALA A 1 374 ? 1.912 -10.031 -20.691 1.00 93.38 374 ALA A C 1
ATOM 3134 O O . ALA A 1 374 ? 2.300 -8.870 -20.746 1.00 93.38 374 ALA A O 1
ATOM 3135 N N . ARG A 1 375 ? 0.830 -10.460 -21.359 1.00 93.69 375 ARG A N 1
ATOM 3136 C CA . ARG A 1 375 ? 0.074 -9.646 -22.332 1.00 93.69 375 ARG A CA 1
ATOM 3137 C C . ARG A 1 375 ? -0.683 -8.466 -21.718 1.00 93.69 375 ARG A C 1
ATOM 3139 O O . ARG A 1 375 ? -1.059 -7.552 -22.446 1.00 93.69 375 ARG A O 1
ATOM 3146 N N . GLN A 1 376 ? -0.951 -8.501 -20.414 1.00 94.31 376 GLN A N 1
ATOM 3147 C CA . GLN A 1 376 ? -1.664 -7.436 -19.695 1.00 94.31 376 GLN A CA 1
ATOM 3148 C C . GLN A 1 376 ? -0.727 -6.548 -18.863 1.00 94.31 376 GLN A C 1
ATOM 3150 O O . GLN A 1 376 ? -1.175 -5.531 -18.332 1.00 94.31 376 GLN A O 1
ATOM 3155 N N . LEU A 1 377 ? 0.557 -6.904 -18.737 1.00 96.44 377 LEU A N 1
ATOM 3156 C CA . LEU A 1 377 ? 1.501 -6.097 -17.973 1.00 96.44 377 LEU A CA 1
ATOM 3157 C C . LEU A 1 377 ? 1.768 -4.762 -18.674 1.00 96.44 377 LEU A C 1
ATOM 3159 O O . LEU A 1 377 ? 2.144 -4.698 -19.841 1.00 96.44 377 LEU A O 1
ATOM 3163 N N . ARG A 1 378 ? 1.615 -3.687 -17.904 1.00 96.69 378 ARG A N 1
ATOM 3164 C CA . ARG A 1 378 ? 2.054 -2.325 -18.226 1.00 96.69 378 ARG A CA 1
ATOM 3165 C C . ARG A 1 378 ? 3.396 -2.010 -17.591 1.00 96.69 378 ARG A C 1
ATOM 3167 O O . ARG A 1 378 ? 4.174 -1.254 -18.161 1.00 96.69 378 ARG A O 1
ATOM 3174 N N . VAL A 1 379 ? 3.681 -2.602 -16.433 1.00 96.19 379 VAL A N 1
ATOM 3175 C CA . VAL A 1 379 ? 4.950 -2.427 -15.724 1.00 96.19 379 VAL A CA 1
ATOM 3176 C C . VAL A 1 379 ? 5.534 -3.791 -15.395 1.00 96.19 379 VAL A C 1
ATOM 3178 O O . VAL A 1 379 ? 4.903 -4.587 -14.695 1.00 96.19 379 VAL A O 1
ATOM 3181 N N . LEU A 1 380 ? 6.752 -4.031 -15.870 1.00 96.62 380 LEU A N 1
ATOM 3182 C CA . LEU A 1 380 ? 7.544 -5.202 -15.533 1.00 96.62 380 LEU A CA 1
ATOM 3183 C C . LEU A 1 380 ? 8.840 -4.729 -14.890 1.00 96.62 380 LEU A C 1
ATOM 3185 O O . LEU A 1 380 ? 9.654 -4.044 -15.505 1.00 96.62 380 LEU A O 1
ATOM 3189 N N . ASP A 1 381 ? 9.006 -5.097 -13.632 1.00 94.69 381 ASP A N 1
ATOM 3190 C CA . ASP A 1 381 ? 10.163 -4.745 -12.836 1.00 94.69 381 ASP A CA 1
ATOM 3191 C C . ASP A 1 381 ? 10.924 -6.014 -12.462 1.00 94.69 381 ASP A C 1
ATOM 3193 O O . ASP A 1 381 ? 10.461 -6.828 -11.657 1.00 94.69 381 ASP A O 1
ATOM 3197 N N . LEU A 1 382 ? 12.086 -6.171 -13.094 1.00 94.44 382 LEU A N 1
ATOM 3198 C CA . LEU A 1 382 ? 12.982 -7.312 -12.949 1.00 94.44 382 LEU A CA 1
ATOM 3199 C C . LEU A 1 382 ? 14.165 -6.989 -12.036 1.00 94.44 382 LEU A C 1
ATOM 3201 O O . LEU A 1 382 ? 15.166 -7.702 -12.081 1.00 94.44 382 LEU A O 1
ATOM 3205 N N . THR A 1 383 ? 14.075 -5.935 -11.216 1.00 90.69 383 THR A N 1
ATOM 3206 C CA . THR A 1 383 ? 15.191 -5.498 -10.369 1.00 90.69 383 THR A CA 1
ATOM 3207 C C . THR A 1 383 ? 15.772 -6.656 -9.556 1.00 90.69 383 THR A C 1
ATOM 3209 O O . THR A 1 383 ? 15.028 -7.368 -8.872 1.00 90.69 383 THR A O 1
ATOM 3212 N N . GLY A 1 384 ? 17.097 -6.814 -9.572 1.00 88.50 384 GLY A N 1
ATOM 3213 C CA . GLY A 1 384 ? 17.791 -7.880 -8.842 1.00 88.50 384 GLY A CA 1
ATOM 3214 C C . GLY A 1 384 ? 17.723 -9.261 -9.506 1.00 88.50 384 GLY A C 1
ATOM 3215 O O . GLY A 1 384 ? 18.165 -10.243 -8.907 1.00 88.50 384 GLY A O 1
ATOM 3216 N N . SER A 1 385 ? 17.149 -9.373 -10.708 1.00 91.50 385 SER A N 1
ATOM 3217 C CA . SER A 1 385 ? 17.178 -10.612 -11.496 1.00 91.50 385 SER A CA 1
ATOM 3218 C C . SER A 1 385 ? 18.539 -10.774 -12.156 1.00 91.50 385 SER A C 1
ATOM 3220 O O . SER A 1 385 ? 19.015 -9.854 -12.812 1.00 91.50 385 SER A O 1
ATOM 3222 N N . GLN A 1 386 ? 19.141 -11.957 -12.067 1.00 88.12 386 GLN A N 1
ATOM 3223 C CA . GLN A 1 386 ? 20.328 -12.252 -12.867 1.00 88.12 386 GLN A CA 1
ATOM 3224 C C . GLN A 1 386 ? 19.888 -12.567 -14.294 1.00 88.12 386 GLN A C 1
ATOM 3226 O O . GLN A 1 386 ? 19.284 -13.611 -14.536 1.00 88.12 386 GLN A O 1
ATOM 3231 N N . LEU A 1 387 ? 20.154 -11.645 -15.216 1.00 91.56 387 LEU A N 1
ATOM 3232 C CA . LEU A 1 387 ? 19.824 -11.777 -16.632 1.00 91.56 387 LEU A CA 1
ATOM 3233 C C . LEU A 1 387 ? 21.109 -11.867 -17.463 1.00 91.56 387 LEU A C 1
ATOM 3235 O O . LEU A 1 387 ? 22.194 -11.514 -17.004 1.00 91.56 387 LEU A O 1
ATOM 3239 N N . ASP A 1 388 ? 20.972 -12.341 -18.695 1.00 92.50 388 ASP A N 1
ATOM 3240 C CA . ASP A 1 388 ? 22.029 -12.338 -19.702 1.00 92.50 388 ASP A CA 1
ATOM 3241 C C . ASP A 1 388 ? 21.486 -11.835 -21.049 1.00 92.50 388 ASP A C 1
ATOM 3243 O O . ASP A 1 388 ? 20.283 -11.619 -21.227 1.00 92.50 388 ASP A O 1
ATOM 3247 N N . ALA A 1 389 ? 22.388 -11.622 -22.005 1.00 92.25 389 ALA A N 1
ATOM 3248 C CA . ALA A 1 389 ? 22.050 -11.065 -23.309 1.00 92.25 389 ALA A CA 1
ATOM 3249 C C . ALA A 1 389 ? 21.106 -11.972 -24.123 1.00 92.25 389 ALA A C 1
ATOM 3251 O O . ALA A 1 389 ? 20.256 -11.469 -24.858 1.00 92.25 389 ALA A O 1
ATOM 3252 N N . ASN A 1 390 ? 21.203 -13.298 -23.961 1.00 91.56 390 ASN A N 1
ATOM 3253 C CA . ASN A 1 390 ? 20.364 -14.247 -24.692 1.00 91.56 390 ASN A CA 1
ATOM 3254 C C . ASN A 1 390 ? 18.917 -14.190 -24.201 1.00 91.56 390 ASN A C 1
ATOM 3256 O O . ASN A 1 390 ? 17.996 -14.209 -25.012 1.00 91.56 390 ASN A O 1
ATOM 3260 N N . VAL A 1 391 ? 18.701 -14.098 -22.884 1.00 91.31 391 VAL A N 1
ATOM 3261 C CA . VAL A 1 391 ? 17.337 -14.035 -22.339 1.00 91.31 391 VAL A CA 1
ATOM 3262 C C . VAL A 1 391 ? 16.668 -12.682 -22.575 1.00 91.31 391 VAL A C 1
ATOM 3264 O O . VAL A 1 391 ? 15.450 -12.640 -22.708 1.00 91.31 391 VAL A O 1
ATOM 3267 N N . LEU A 1 392 ? 17.429 -11.587 -22.689 1.00 91.50 392 LEU A N 1
ATOM 3268 C CA . LEU A 1 392 ? 16.866 -10.290 -23.087 1.00 91.50 392 LEU A CA 1
ATOM 3269 C C . LEU A 1 392 ? 16.399 -10.277 -24.548 1.00 91.50 392 LEU A C 1
ATOM 3271 O O . LEU A 1 392 ? 15.386 -9.650 -24.849 1.00 91.50 392 LEU A O 1
ATOM 3275 N N . ALA A 1 393 ? 17.080 -11.004 -25.439 1.00 91.00 393 ALA A N 1
ATOM 3276 C CA . ALA A 1 393 ? 16.658 -11.120 -26.835 1.00 91.00 393 ALA A CA 1
ATOM 3277 C C . ALA A 1 393 ? 15.258 -11.751 -26.979 1.00 91.00 393 ALA A C 1
ATOM 3279 O O . ALA A 1 393 ? 14.536 -11.419 -27.916 1.00 91.00 393 ALA A O 1
ATOM 3280 N N . LEU A 1 394 ? 14.824 -12.566 -26.005 1.00 93.88 394 LEU A N 1
ATOM 3281 C CA . LEU A 1 394 ? 13.497 -13.197 -25.996 1.00 93.88 394 LEU A CA 1
ATOM 3282 C C . LEU A 1 394 ? 12.341 -12.192 -25.984 1.00 93.88 394 LEU A C 1
ATOM 3284 O O . LEU A 1 394 ? 11.236 -12.532 -26.403 1.00 93.88 394 LEU A O 1
ATOM 3288 N N . PHE A 1 395 ? 12.564 -10.953 -25.530 1.00 93.75 395 PHE A N 1
ATOM 3289 C CA . PHE A 1 395 ? 11.554 -9.905 -25.675 1.00 93.75 395 PHE A CA 1
ATOM 3290 C C . PHE A 1 395 ? 11.209 -9.658 -27.153 1.00 93.75 395 PHE A C 1
ATOM 3292 O O . PHE A 1 395 ? 10.049 -9.395 -27.464 1.00 93.75 395 PHE A O 1
ATOM 3299 N N . GLY A 1 396 ? 12.181 -9.794 -28.062 1.00 91.81 396 GLY A N 1
ATOM 3300 C CA . GLY A 1 396 ? 11.993 -9.658 -29.509 1.00 91.81 396 GLY A CA 1
ATOM 3301 C C . GLY A 1 396 ? 11.207 -10.803 -30.153 1.00 91.81 396 GLY A C 1
ATOM 3302 O O . GLY A 1 396 ? 10.602 -10.600 -31.202 1.00 91.81 396 GLY A O 1
ATOM 3303 N N . ASP A 1 397 ? 11.140 -11.965 -29.502 1.00 92.44 397 ASP A N 1
ATOM 3304 C CA . ASP A 1 397 ? 10.476 -13.165 -30.029 1.00 92.44 397 ASP A CA 1
ATOM 3305 C C . ASP A 1 397 ? 8.974 -13.225 -29.694 1.00 92.44 397 ASP A C 1
ATOM 3307 O O . ASP A 1 397 ? 8.281 -14.178 -30.059 1.00 92.44 397 ASP A O 1
ATOM 3311 N N . THR A 1 398 ? 8.440 -12.222 -28.985 1.00 92.75 398 THR A N 1
ATOM 3312 C CA . THR A 1 398 ? 7.054 -12.225 -28.502 1.00 92.75 398 THR A CA 1
ATOM 3313 C C . THR A 1 398 ? 6.383 -10.856 -28.574 1.00 92.75 398 THR A C 1
ATOM 3315 O O . THR A 1 398 ? 6.901 -9.844 -28.110 1.00 92.75 398 THR A O 1
ATOM 3318 N N . ASP A 1 399 ? 5.140 -10.828 -29.057 1.00 92.62 399 ASP A N 1
ATOM 3319 C CA . ASP A 1 399 ? 4.281 -9.638 -28.985 1.00 92.62 399 ASP A CA 1
ATOM 3320 C C . ASP A 1 399 ? 3.657 -9.436 -27.587 1.00 92.62 399 ASP A C 1
ATOM 3322 O O . ASP A 1 399 ? 2.908 -8.474 -27.375 1.00 92.62 399 ASP A O 1
ATOM 3326 N N . ALA A 1 400 ? 3.938 -10.315 -26.612 1.00 91.56 400 ALA A N 1
ATOM 3327 C CA . ALA A 1 400 ? 3.361 -10.225 -25.269 1.00 91.56 400 ALA A CA 1
ATOM 3328 C C . ALA A 1 400 ? 3.721 -8.917 -24.549 1.00 91.56 400 ALA A C 1
ATOM 3330 O O . ALA A 1 400 ? 2.923 -8.421 -23.762 1.00 91.56 400 ALA A O 1
ATOM 3331 N N . VAL A 1 401 ? 4.870 -8.319 -24.869 1.00 93.19 401 VAL A N 1
ATOM 3332 C CA . VAL A 1 401 ? 5.334 -7.054 -24.279 1.00 93.19 401 VAL A CA 1
ATOM 3333 C C . VAL A 1 401 ? 4.962 -5.815 -25.091 1.00 93.19 401 VAL A C 1
ATOM 3335 O O . VAL A 1 401 ? 5.367 -4.708 -24.748 1.00 93.19 401 VAL A O 1
ATOM 3338 N N . SER A 1 402 ? 4.146 -5.956 -26.139 1.00 94.44 402 SER A N 1
ATOM 3339 C CA . SER A 1 402 ? 3.726 -4.817 -26.970 1.00 94.44 402 SER A CA 1
ATOM 3340 C C . SER A 1 402 ? 2.956 -3.745 -26.194 1.00 94.44 402 SER A C 1
ATOM 3342 O O . SER A 1 402 ? 3.039 -2.565 -26.537 1.00 94.44 402 SER A O 1
ATOM 3344 N N . GLY A 1 403 ? 2.238 -4.144 -25.139 1.00 95.06 403 GLY A N 1
ATOM 3345 C CA . GLY A 1 403 ? 1.525 -3.252 -24.224 1.00 95.06 403 GLY A CA 1
ATOM 3346 C C . GLY A 1 403 ? 2.355 -2.740 -23.043 1.00 95.06 403 GLY A C 1
ATOM 3347 O O . GLY A 1 403 ? 1.826 -1.945 -22.263 1.00 95.06 403 GLY A O 1
ATOM 3348 N N . LEU A 1 404 ? 3.609 -3.183 -22.896 1.00 97.06 404 LEU A N 1
ATOM 3349 C CA . LEU A 1 404 ? 4.470 -2.817 -21.777 1.00 97.06 404 LEU A CA 1
ATOM 3350 C C . LEU A 1 404 ? 4.879 -1.346 -21.890 1.00 97.06 404 LEU A C 1
ATOM 3352 O O . LEU A 1 404 ? 5.435 -0.931 -22.901 1.00 97.06 404 LEU A O 1
ATOM 3356 N N . GLU A 1 405 ? 4.620 -0.565 -20.845 1.00 96.00 405 GLU A N 1
ATOM 3357 C CA . GLU A 1 405 ? 4.904 0.873 -20.793 1.00 96.00 405 GLU A CA 1
ATOM 3358 C C . GLU A 1 405 ? 6.164 1.186 -19.990 1.00 96.00 405 GLU A C 1
ATOM 3360 O O . GLU A 1 405 ? 6.813 2.208 -20.211 1.00 96.00 405 GLU A O 1
ATOM 3365 N N . THR A 1 406 ? 6.507 0.339 -19.022 1.00 95.00 406 THR A N 1
ATOM 3366 C CA . THR A 1 406 ? 7.661 0.537 -18.144 1.00 95.00 406 THR A CA 1
ATOM 3367 C C . THR A 1 406 ? 8.398 -0.774 -17.924 1.00 95.00 406 THR A C 1
ATOM 3369 O O . THR A 1 406 ? 7.800 -1.761 -17.489 1.00 95.00 406 THR A O 1
ATOM 3372 N N . LEU A 1 407 ? 9.702 -0.753 -18.191 1.00 96.31 407 LEU A N 1
ATOM 3373 C CA . LEU A 1 407 ? 10.623 -1.854 -17.944 1.00 96.31 407 LEU A CA 1
ATOM 3374 C C . LEU A 1 407 ? 11.723 -1.390 -16.985 1.00 96.31 407 LEU A C 1
ATOM 3376 O O . LEU A 1 407 ? 12.410 -0.402 -17.246 1.00 96.31 407 LEU A O 1
ATOM 3380 N N . VAL A 1 408 ? 11.889 -2.103 -15.873 1.00 93.38 408 VAL A N 1
ATOM 3381 C CA . VAL A 1 408 ? 12.939 -1.821 -14.884 1.00 93.38 408 VAL A CA 1
ATOM 3382 C C . VAL A 1 408 ? 13.921 -2.987 -14.859 1.00 93.38 408 VAL A C 1
ATOM 3384 O O . VAL A 1 408 ? 13.551 -4.110 -14.514 1.00 93.38 408 VAL A O 1
ATOM 3387 N N . LEU A 1 409 ? 15.169 -2.702 -15.228 1.00 94.00 409 LEU A N 1
ATOM 3388 C CA . LEU A 1 409 ? 16.303 -3.630 -15.276 1.00 94.00 409 LEU A CA 1
ATOM 3389 C C . LEU A 1 409 ? 17.404 -3.212 -14.290 1.00 94.00 409 LEU A C 1
ATOM 3391 O O . LEU A 1 409 ? 18.587 -3.483 -14.513 1.00 94.00 409 LEU A O 1
ATOM 3395 N N . SER A 1 410 ? 17.037 -2.534 -13.203 1.00 88.56 410 SER A N 1
ATOM 3396 C CA . SER A 1 410 ? 18.008 -2.074 -12.213 1.00 88.56 410 SER A CA 1
ATOM 3397 C C . SER A 1 410 ? 18.672 -3.244 -11.484 1.00 88.56 410 SER A C 1
ATOM 3399 O O . SER A 1 410 ? 17.995 -4.213 -11.149 1.00 88.56 410 SER A O 1
ATOM 3401 N N . ASP A 1 411 ? 19.973 -3.167 -11.205 1.00 89.31 411 ASP A N 1
ATOM 3402 C CA . ASP A 1 411 ? 20.707 -4.242 -10.504 1.00 89.31 411 ASP A CA 1
ATOM 3403 C C . ASP A 1 411 ? 20.469 -5.637 -11.136 1.00 89.31 411 ASP A C 1
ATOM 3405 O O . ASP A 1 411 ? 20.210 -6.625 -10.453 1.00 89.31 411 ASP A O 1
ATOM 3409 N N . THR A 1 412 ? 20.473 -5.719 -12.472 1.00 92.25 412 THR A N 1
ATOM 3410 C CA . THR A 1 412 ? 20.310 -6.994 -13.207 1.00 92.25 412 THR A CA 1
ATOM 3411 C C . THR A 1 412 ? 21.632 -7.567 -13.712 1.00 92.25 412 THR A C 1
ATOM 3413 O O . THR A 1 412 ? 21.673 -8.609 -14.368 1.00 92.25 412 THR A O 1
ATOM 3416 N N . GLY A 1 413 ? 22.735 -6.882 -13.398 1.00 90.69 413 GLY A N 1
ATOM 3417 C CA . GLY A 1 413 ? 24.055 -7.187 -13.928 1.00 90.69 413 GLY A CA 1
ATOM 3418 C C . GLY A 1 413 ? 24.229 -6.756 -15.383 1.00 90.69 413 GLY A C 1
ATOM 3419 O O . GLY A 1 413 ? 25.153 -7.253 -16.022 1.00 90.69 413 GLY A O 1
ATOM 3420 N N . MET A 1 414 ? 23.386 -5.859 -15.895 1.00 93.06 414 MET A N 1
ATOM 3421 C CA . MET A 1 414 ? 23.412 -5.403 -17.284 1.00 93.06 414 MET A CA 1
ATOM 3422 C C . MET A 1 414 ? 24.798 -4.883 -17.697 1.00 93.06 414 MET A C 1
ATOM 3424 O O . MET A 1 414 ? 25.444 -4.148 -16.946 1.00 93.06 414 MET A O 1
ATOM 3428 N N . ASP A 1 415 ? 25.240 -5.284 -18.887 1.00 93.38 415 ASP A N 1
ATOM 3429 C CA . ASP A 1 415 ? 26.450 -4.821 -19.569 1.00 93.38 415 ASP A CA 1
ATOM 3430 C C . ASP A 1 415 ? 26.118 -4.291 -20.979 1.00 93.38 415 ASP A C 1
ATOM 3432 O O . ASP A 1 415 ? 24.950 -4.253 -21.384 1.00 93.38 415 ASP A O 1
ATOM 3436 N N . ASP A 1 416 ? 27.135 -3.857 -21.725 1.00 92.75 416 ASP A N 1
ATOM 3437 C CA . ASP A 1 416 ? 26.957 -3.276 -23.064 1.00 92.75 416 ASP A CA 1
ATOM 3438 C C . ASP A 1 416 ? 26.374 -4.260 -24.085 1.00 92.75 416 ASP A C 1
ATOM 3440 O O . ASP A 1 416 ? 25.562 -3.871 -24.926 1.00 92.75 416 ASP A O 1
ATOM 3444 N N . GLU A 1 417 ? 26.713 -5.548 -23.993 1.00 96.12 417 GLU A N 1
ATOM 3445 C CA . GLU A 1 417 ? 26.161 -6.573 -24.885 1.00 96.12 417 GLU A CA 1
ATOM 3446 C C . GLU A 1 417 ? 24.672 -6.803 -24.598 1.00 96.12 417 GLU A C 1
ATOM 3448 O O . GLU A 1 417 ? 23.863 -6.883 -25.522 1.00 96.12 417 GLU A O 1
ATOM 3453 N N . MET A 1 418 ? 24.279 -6.844 -23.323 1.00 95.62 418 MET A N 1
ATOM 3454 C CA . MET A 1 418 ? 22.872 -6.905 -22.920 1.00 95.62 418 MET A CA 1
ATOM 3455 C C . MET A 1 418 ? 22.079 -5.689 -23.411 1.00 95.62 418 MET A C 1
ATOM 3457 O O . MET A 1 418 ? 20.961 -5.844 -23.907 1.00 95.62 418 MET A O 1
ATOM 3461 N N . ALA A 1 419 ? 22.654 -4.489 -23.318 1.00 94.75 419 ALA A N 1
ATOM 3462 C CA . ALA A 1 419 ? 22.039 -3.261 -23.817 1.00 94.75 419 ALA A CA 1
ATOM 3463 C C . ALA A 1 419 ? 21.865 -3.268 -25.341 1.00 94.75 419 ALA A C 1
ATOM 3465 O O . ALA A 1 419 ? 20.806 -2.891 -25.843 1.00 94.75 419 ALA A O 1
ATOM 3466 N N . ARG A 1 420 ? 22.868 -3.771 -26.068 1.00 95.12 420 ARG A N 1
ATOM 3467 C CA . ARG A 1 420 ? 22.821 -3.959 -27.521 1.00 95.12 420 ARG A CA 1
ATOM 3468 C C . ARG A 1 420 ? 21.760 -4.977 -27.943 1.00 95.12 420 ARG A C 1
ATOM 3470 O O . ARG A 1 420 ? 21.072 -4.771 -28.932 1.00 95.12 420 ARG A O 1
ATOM 3477 N N . ARG A 1 421 ? 21.573 -6.067 -27.192 1.00 95.38 421 ARG A N 1
ATOM 3478 C CA . ARG A 1 421 ? 20.463 -7.007 -27.447 1.00 95.38 421 ARG A CA 1
ATOM 3479 C C . ARG A 1 421 ? 19.107 -6.396 -27.165 1.00 95.38 421 ARG A C 1
ATOM 3481 O O . ARG A 1 421 ? 18.172 -6.621 -27.924 1.00 95.38 421 ARG A O 1
ATOM 3488 N N . LEU A 1 422 ? 18.997 -5.614 -26.097 1.00 95.19 422 LEU A N 1
ATOM 3489 C CA . LEU A 1 422 ? 17.759 -4.918 -25.782 1.00 95.19 422 LEU A CA 1
ATOM 3490 C C . LEU A 1 422 ? 17.387 -3.920 -26.889 1.00 95.19 422 LEU A C 1
ATOM 3492 O O . LEU A 1 422 ? 16.213 -3.828 -27.231 1.00 95.19 422 LEU A O 1
ATOM 3496 N N . SER A 1 423 ? 18.357 -3.211 -27.479 1.00 93.69 423 SER A N 1
ATOM 3497 C CA . SER A 1 423 ? 18.092 -2.241 -28.552 1.00 93.69 423 SER A CA 1
ATOM 3498 C C . SER A 1 423 ? 17.627 -2.870 -29.870 1.00 93.69 423 SER A C 1
ATOM 3500 O O . SER A 1 423 ? 16.962 -2.197 -30.657 1.00 93.69 423 SER A O 1
ATOM 3502 N N . GLU A 1 424 ? 17.903 -4.160 -30.087 1.00 94.44 424 GLU A N 1
ATOM 3503 C CA . GLU A 1 424 ? 17.407 -4.951 -31.225 1.00 94.44 424 GLU A CA 1
ATOM 3504 C C . GLU A 1 424 ? 15.910 -5.332 -31.082 1.00 94.44 424 GLU A C 1
ATOM 3506 O O . GLU A 1 424 ? 15.304 -5.843 -32.026 1.00 94.44 424 GLU A O 1
ATOM 3511 N N . VAL A 1 425 ? 15.280 -5.085 -29.925 1.00 93.62 425 VAL A N 1
ATOM 3512 C CA . VAL A 1 425 ? 13.890 -5.485 -29.648 1.00 93.62 425 VAL A CA 1
ATOM 3513 C C . VAL A 1 425 ? 12.876 -4.523 -30.284 1.00 93.62 425 VAL A C 1
ATOM 3515 O O . VAL A 1 425 ? 12.588 -3.447 -29.760 1.00 93.62 425 VAL A O 1
ATOM 3518 N N . ALA A 1 426 ? 12.241 -4.965 -31.373 1.00 91.94 426 ALA A N 1
ATOM 3519 C CA . ALA A 1 426 ? 11.204 -4.208 -32.092 1.00 91.94 426 ALA A CA 1
ATOM 3520 C C . ALA A 1 426 ? 9.775 -4.369 -31.519 1.00 91.94 426 ALA A C 1
ATOM 3522 O O . ALA A 1 426 ? 8.834 -3.674 -31.916 1.00 91.94 426 ALA A O 1
ATOM 3523 N N . THR A 1 427 ? 9.565 -5.300 -30.585 1.00 94.31 427 THR A N 1
ATOM 3524 C CA . THR A 1 427 ? 8.235 -5.617 -30.027 1.00 94.31 427 THR A CA 1
ATOM 3525 C C . THR A 1 427 ? 7.773 -4.621 -28.960 1.00 94.31 427 THR A C 1
ATOM 3527 O O . THR A 1 427 ? 6.576 -4.558 -28.674 1.00 94.31 427 THR A O 1
ATOM 3530 N N . PHE A 1 428 ? 8.668 -3.785 -28.415 1.00 94.25 428 PHE A N 1
ATOM 3531 C CA . PHE A 1 428 ? 8.366 -2.739 -27.427 1.00 94.25 428 PHE A CA 1
ATOM 3532 C C . PHE A 1 428 ? 7.605 -1.546 -28.026 1.00 94.25 428 PHE A C 1
ATOM 3534 O O . PHE A 1 428 ? 8.087 -0.417 -28.100 1.00 94.25 428 PHE A O 1
ATOM 3541 N N . ARG A 1 429 ? 6.358 -1.781 -28.439 1.00 92.44 429 ARG A N 1
ATOM 3542 C CA . ARG A 1 429 ? 5.525 -0.757 -29.083 1.00 92.44 429 ARG A CA 1
ATOM 3543 C C . ARG A 1 429 ? 4.962 0.273 -28.097 1.00 92.44 429 ARG A C 1
ATOM 3545 O O . ARG A 1 429 ? 4.689 1.401 -28.503 1.00 92.44 429 ARG A O 1
ATOM 3552 N N . GLY A 1 430 ? 4.773 -0.102 -26.836 1.00 93.19 430 GLY A N 1
ATOM 3553 C CA . GLY A 1 430 ? 4.226 0.765 -25.791 1.00 93.19 430 GLY A CA 1
ATOM 3554 C C . GLY A 1 430 ? 5.261 1.368 -24.844 1.00 93.19 430 GLY A C 1
ATOM 3555 O O . GLY A 1 430 ? 4.862 2.124 -23.961 1.00 93.19 430 GLY A O 1
ATOM 3556 N N . LEU A 1 431 ? 6.5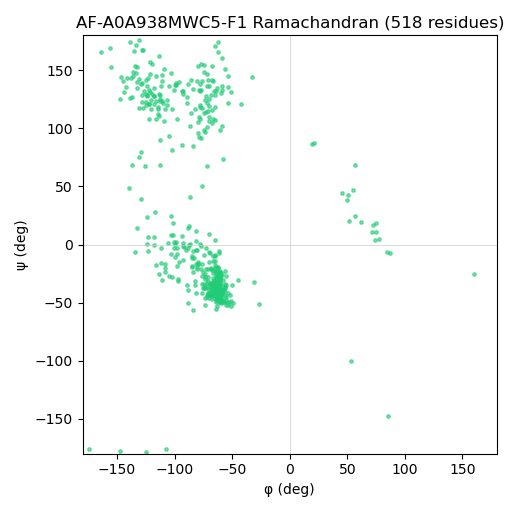50 1.033 -24.987 1.00 94.88 431 LEU A N 1
ATOM 3557 C CA . LEU A 1 431 ? 7.552 1.335 -23.967 1.00 94.88 431 LEU A CA 1
ATOM 3558 C C . LEU A 1 431 ? 7.829 2.838 -23.901 1.00 94.88 431 LEU A C 1
ATOM 3560 O O . LEU A 1 431 ? 8.277 3.447 -24.868 1.00 94.88 431 LEU A O 1
ATOM 3564 N N . LYS A 1 432 ? 7.567 3.411 -22.729 1.00 91.31 432 LYS A N 1
ATOM 3565 C CA . LYS A 1 432 ? 7.749 4.833 -22.424 1.00 91.31 432 LYS A CA 1
ATOM 3566 C C . LYS A 1 432 ? 8.843 5.065 -21.401 1.00 91.31 432 LYS A C 1
ATOM 3568 O O . LYS A 1 432 ? 9.394 6.155 -21.322 1.00 91.31 432 LYS A O 1
ATOM 3573 N N . ARG A 1 433 ? 9.124 4.077 -20.554 1.00 89.31 433 ARG A N 1
ATOM 3574 C CA . ARG A 1 433 ? 10.046 4.244 -19.434 1.00 89.31 433 ARG A CA 1
ATOM 3575 C C . ARG A 1 433 ? 10.963 3.046 -19.317 1.00 89.31 433 ARG A C 1
ATOM 3577 O O . ARG A 1 433 ? 10.491 1.912 -19.235 1.00 89.31 433 ARG A O 1
ATOM 3584 N N . LEU A 1 434 ? 12.258 3.316 -19.283 1.00 91.88 434 LEU A N 1
ATOM 3585 C CA . LEU A 1 434 ? 13.296 2.314 -19.103 1.00 91.88 434 LEU A CA 1
ATOM 3586 C C . LEU A 1 434 ? 14.213 2.756 -17.963 1.00 91.88 434 LEU A C 1
ATOM 3588 O O . LEU A 1 434 ? 14.701 3.882 -17.961 1.00 91.88 434 LEU A O 1
ATOM 3592 N N . SER A 1 435 ? 14.450 1.877 -16.993 1.00 88.56 435 SER A N 1
ATOM 3593 C CA . SER A 1 435 ? 15.488 2.089 -15.980 1.00 88.56 435 SER A CA 1
ATOM 3594 C C . SER A 1 435 ? 16.528 0.988 -16.070 1.00 88.56 435 SER A C 1
ATOM 3596 O O . SER A 1 435 ? 16.192 -0.197 -16.045 1.00 88.56 435 SER A O 1
ATOM 3598 N N . VAL A 1 436 ? 17.788 1.404 -16.159 1.00 89.56 436 VAL A N 1
ATOM 3599 C CA . VAL A 1 436 ? 18.974 0.537 -16.190 1.00 89.56 436 VAL A CA 1
ATOM 3600 C C . VAL A 1 436 ? 19.952 0.903 -15.067 1.00 89.56 436 VAL A C 1
ATOM 3602 O O . VAL A 1 436 ? 21.149 0.632 -15.144 1.00 89.56 436 VAL A O 1
ATOM 3605 N N . ASP A 1 437 ? 19.436 1.521 -14.005 1.00 81.38 437 ASP A N 1
ATOM 3606 C CA . ASP A 1 437 ? 20.180 1.963 -12.827 1.00 81.38 437 ASP A CA 1
ATOM 3607 C C . ASP A 1 437 ? 20.911 0.829 -12.111 1.00 81.38 437 ASP A C 1
ATOM 3609 O O . ASP A 1 437 ? 20.574 -0.345 -12.228 1.00 81.38 437 ASP A O 1
ATOM 3613 N N . ASP A 1 438 ? 21.905 1.189 -11.301 1.00 82.06 438 ASP A N 1
ATOM 3614 C CA . ASP A 1 438 ? 22.629 0.239 -10.450 1.00 82.06 438 ASP A CA 1
ATOM 3615 C C . ASP A 1 438 ? 23.276 -0.936 -11.225 1.00 82.06 438 ASP A C 1
ATOM 3617 O O . ASP A 1 438 ? 23.558 -1.987 -10.658 1.00 82.06 438 ASP A O 1
ATOM 3621 N N . ASN A 1 439 ? 23.577 -0.751 -12.517 1.00 86.69 439 ASN A N 1
ATOM 3622 C CA . ASN A 1 439 ? 24.320 -1.709 -13.337 1.00 86.69 439 ASN A CA 1
ATOM 3623 C C . ASN A 1 439 ? 25.757 -1.225 -13.575 1.00 86.69 439 ASN A C 1
ATOM 3625 O O . ASN A 1 439 ? 26.040 -0.499 -14.520 1.00 86.69 439 ASN A O 1
ATOM 3629 N N . ALA A 1 440 ? 26.687 -1.653 -12.719 1.00 84.88 440 ALA A N 1
ATOM 3630 C CA . ALA A 1 440 ? 28.081 -1.191 -12.746 1.00 84.88 440 ALA A CA 1
ATOM 3631 C C . ALA A 1 440 ? 28.890 -1.613 -13.991 1.00 84.88 440 ALA A C 1
ATOM 3633 O O . ALA A 1 440 ? 29.987 -1.101 -14.199 1.00 84.88 440 ALA A O 1
ATOM 3634 N N . ARG A 1 441 ? 28.393 -2.576 -14.781 1.00 88.38 441 ARG A N 1
ATOM 3635 C CA . ARG A 1 441 ? 29.049 -3.078 -16.003 1.00 88.38 441 ARG A CA 1
ATOM 3636 C C . ARG A 1 441 ? 28.504 -2.455 -17.285 1.00 88.38 441 ARG A C 1
ATOM 3638 O O . ARG A 1 441 ? 29.059 -2.712 -18.347 1.00 88.38 441 ARG A O 1
ATOM 3645 N N . LEU A 1 442 ? 27.423 -1.685 -17.190 1.00 87.56 442 LEU A N 1
ATOM 3646 C CA . LEU A 1 442 ? 26.855 -0.977 -18.322 1.00 87.56 442 LEU A CA 1
ATOM 3647 C C . LEU A 1 442 ? 27.736 0.240 -18.606 1.00 87.56 442 LEU A C 1
ATOM 3649 O O . LEU A 1 442 ? 27.912 1.096 -17.741 1.00 87.56 442 LEU A O 1
ATOM 3653 N N . GLY A 1 443 ? 28.325 0.261 -19.795 1.00 82.94 443 GLY A N 1
ATOM 3654 C CA . GLY A 1 443 ? 29.204 1.292 -20.315 1.00 82.94 443 GLY A CA 1
ATOM 3655 C C . GLY A 1 443 ? 28.525 2.122 -21.403 1.00 82.94 443 GLY A C 1
ATOM 3656 O O . GLY A 1 443 ? 27.321 2.033 -21.670 1.00 82.94 443 GLY A O 1
ATOM 3657 N N . VAL A 1 444 ? 29.290 3.041 -21.995 1.00 77.25 444 VAL A N 1
ATOM 3658 C CA . VAL A 1 444 ? 28.674 4.090 -22.822 1.00 77.25 444 VAL A CA 1
ATOM 3659 C C . VAL A 1 444 ? 28.176 3.563 -24.154 1.00 77.25 444 VAL A C 1
ATOM 3661 O O . VAL A 1 444 ? 27.161 4.037 -24.660 1.00 77.25 444 VAL A O 1
ATOM 3664 N N . GLU A 1 445 ? 28.829 2.532 -24.675 1.00 83.81 445 GLU A N 1
ATOM 3665 C CA . GLU A 1 445 ? 28.395 1.840 -25.885 1.00 83.81 445 GLU A CA 1
ATOM 3666 C C . GLU A 1 445 ? 27.010 1.204 -25.697 1.00 83.81 445 GLU A C 1
ATOM 3668 O O . GLU A 1 445 ? 26.172 1.258 -26.603 1.00 83.81 445 GLU A O 1
ATOM 3673 N N . GLY A 1 446 ? 26.714 0.675 -24.506 1.00 88.31 446 GLY A N 1
ATOM 3674 C CA . GLY A 1 446 ? 25.407 0.117 -24.188 1.00 88.31 446 GLY A CA 1
ATOM 3675 C C . GLY A 1 446 ? 24.308 1.175 -24.117 1.00 88.31 446 GLY A C 1
ATOM 3676 O O . GLY A 1 446 ? 23.240 0.998 -24.705 1.00 88.31 446 GLY A O 1
ATOM 3677 N N . ILE A 1 447 ? 24.563 2.313 -23.466 1.00 84.69 447 ILE A N 1
ATOM 3678 C CA . ILE A 1 447 ? 23.591 3.419 -23.433 1.00 84.69 447 ILE A CA 1
ATOM 3679 C C . ILE A 1 447 ? 23.378 4.012 -24.827 1.00 84.69 447 ILE A C 1
ATOM 3681 O O . ILE A 1 447 ? 22.235 4.242 -25.221 1.00 84.69 447 ILE A O 1
ATOM 3685 N N . ALA A 1 448 ? 24.448 4.207 -25.601 1.00 81.81 448 ALA A N 1
ATOM 3686 C CA . ALA A 1 448 ? 24.347 4.657 -26.985 1.00 81.81 448 ALA A CA 1
ATOM 3687 C C . ALA A 1 448 ? 23.490 3.694 -27.823 1.00 81.81 448 ALA A C 1
ATOM 3689 O O . ALA A 1 448 ? 22.630 4.140 -28.581 1.00 81.81 448 ALA A O 1
ATOM 3690 N N . SER A 1 449 ? 23.650 2.382 -27.618 1.00 89.75 449 SER A N 1
ATOM 3691 C CA . SER A 1 449 ? 22.817 1.364 -28.267 1.00 89.75 449 SER A CA 1
ATOM 3692 C C . SER A 1 449 ? 21.336 1.518 -27.904 1.00 89.75 449 SER A C 1
ATOM 3694 O O . SER A 1 449 ? 20.486 1.457 -28.790 1.00 89.75 449 SER A O 1
ATOM 3696 N N . ILE A 1 450 ? 21.010 1.777 -26.632 1.00 90.25 450 ILE A N 1
ATOM 3697 C CA . ILE A 1 450 ? 19.628 2.025 -26.182 1.00 90.25 450 ILE A CA 1
ATOM 3698 C C . ILE A 1 450 ? 19.051 3.289 -26.828 1.00 90.25 450 ILE A C 1
ATOM 3700 O O . ILE A 1 450 ? 17.910 3.268 -27.279 1.00 90.25 450 ILE A O 1
ATOM 3704 N N . LEU A 1 451 ? 19.821 4.377 -26.907 1.00 85.56 451 LEU A N 1
ATOM 3705 C CA . LEU A 1 451 ? 19.373 5.642 -27.507 1.00 85.56 451 LEU A CA 1
ATOM 3706 C C . LEU A 1 451 ? 19.147 5.544 -29.025 1.00 85.56 451 LEU A C 1
ATOM 3708 O O . LEU A 1 451 ? 18.399 6.341 -29.586 1.00 85.56 451 LEU A O 1
ATOM 3712 N N . GLN A 1 452 ? 19.769 4.564 -29.683 1.00 85.88 452 GLN A N 1
ATOM 3713 C CA . GLN A 1 452 ? 19.591 4.266 -31.107 1.00 85.88 452 GLN A CA 1
ATOM 3714 C C . GLN A 1 452 ? 18.510 3.203 -31.378 1.00 85.88 452 GLN A C 1
ATOM 3716 O O . GLN A 1 452 ? 18.245 2.887 -32.538 1.00 85.88 452 GLN A O 1
ATOM 3721 N N . ALA A 1 453 ? 17.881 2.648 -30.337 1.00 90.75 453 ALA A N 1
ATOM 3722 C CA . ALA A 1 453 ? 16.853 1.620 -30.474 1.00 90.75 453 ALA A CA 1
ATOM 3723 C C . ALA A 1 453 ? 15.567 2.155 -31.129 1.00 90.75 453 ALA A C 1
ATOM 3725 O O . ALA A 1 453 ? 15.201 3.319 -30.962 1.00 90.75 453 ALA A O 1
ATOM 3726 N N . GLU A 1 454 ? 14.799 1.279 -31.785 1.00 89.75 454 GLU A N 1
ATOM 3727 C CA . GLU A 1 454 ? 13.530 1.657 -32.437 1.00 89.75 454 GLU A CA 1
ATOM 3728 C C . GLU A 1 454 ? 12.485 2.203 -31.443 1.00 89.75 454 GLU A C 1
ATOM 3730 O O . GLU A 1 454 ? 11.667 3.060 -31.787 1.00 89.75 454 GLU A O 1
ATOM 3735 N N . PHE A 1 455 ? 12.516 1.739 -30.189 1.00 90.50 455 PHE A N 1
ATOM 3736 C CA . PHE A 1 455 ? 11.624 2.230 -29.137 1.00 90.50 455 PHE A CA 1
ATOM 3737 C C . PHE A 1 455 ? 12.078 3.562 -28.520 1.00 90.50 455 PHE A C 1
ATOM 3739 O O . PHE A 1 455 ? 11.266 4.223 -27.872 1.00 90.50 455 PHE A O 1
ATOM 3746 N N . ALA A 1 456 ? 13.337 3.981 -28.705 1.00 87.88 456 ALA A N 1
ATOM 3747 C CA . ALA A 1 456 ? 13.909 5.149 -28.030 1.00 87.88 456 ALA A CA 1
ATOM 3748 C C . ALA A 1 456 ? 13.117 6.453 -28.258 1.00 87.88 456 ALA A C 1
ATOM 3750 O O . ALA A 1 456 ? 12.863 7.153 -27.279 1.00 87.88 456 ALA A O 1
ATOM 3751 N N . PRO A 1 457 ? 12.604 6.758 -29.471 1.00 85.75 457 PRO A N 1
ATOM 3752 C CA . PRO A 1 457 ? 11.800 7.962 -29.709 1.00 85.75 457 PRO A CA 1
ATOM 3753 C C . PRO A 1 457 ? 10.449 8.004 -28.974 1.00 85.75 457 PRO A C 1
ATOM 3755 O O . PRO A 1 457 ? 9.755 9.018 -29.031 1.00 85.75 457 PRO A O 1
ATOM 3758 N N . ARG A 1 458 ? 10.027 6.898 -28.342 1.00 87.50 458 ARG A N 1
ATOM 3759 C CA . ARG A 1 458 ? 8.798 6.809 -27.530 1.00 87.50 458 ARG A CA 1
ATOM 3760 C C . ARG A 1 458 ? 9.078 6.923 -26.039 1.00 87.50 458 ARG A C 1
ATOM 3762 O O . ARG A 1 458 ? 8.132 7.051 -25.262 1.00 87.50 458 ARG A O 1
ATOM 3769 N N . LEU A 1 459 ? 10.348 6.856 -25.640 1.00 85.56 459 LEU A N 1
ATOM 3770 C CA . LEU A 1 459 ? 10.716 7.008 -24.248 1.00 85.56 459 LEU A CA 1
ATOM 3771 C C . LEU A 1 459 ? 10.408 8.439 -23.791 1.00 85.56 459 LEU A C 1
ATOM 3773 O O . LEU A 1 459 ? 10.733 9.425 -24.450 1.00 85.56 459 LEU A O 1
ATOM 3777 N N . GLU A 1 460 ? 9.747 8.509 -22.647 1.00 83.06 460 GLU A N 1
ATOM 3778 C CA . GLU A 1 460 ? 9.483 9.697 -21.844 1.00 83.06 460 GLU A CA 1
ATOM 3779 C C . GLU A 1 460 ? 10.532 9.799 -20.714 1.00 83.06 460 GLU A C 1
ATOM 3781 O O . GLU A 1 460 ? 10.896 10.897 -20.297 1.00 83.06 460 GLU A O 1
ATOM 3786 N N . LEU A 1 461 ? 11.057 8.660 -20.229 1.00 78.44 461 LEU A N 1
ATOM 3787 C CA . LEU A 1 461 ? 12.078 8.604 -19.176 1.00 78.44 461 LEU A CA 1
ATOM 3788 C C . LEU A 1 461 ? 13.083 7.468 -19.409 1.00 78.44 461 LEU A C 1
ATOM 3790 O O . LEU A 1 461 ? 12.696 6.311 -19.605 1.00 78.44 461 LEU A O 1
ATOM 3794 N N . LEU A 1 462 ? 14.370 7.802 -19.310 1.00 83.81 462 LEU A N 1
ATOM 3795 C CA . LEU A 1 462 ? 15.485 6.859 -19.250 1.00 83.81 462 LEU A CA 1
ATOM 3796 C C . LEU A 1 462 ? 16.275 7.110 -17.961 1.00 83.81 462 LEU A C 1
ATOM 3798 O O . LEU A 1 462 ? 16.970 8.113 -17.838 1.00 83.81 462 LEU A O 1
ATOM 3802 N N . ALA A 1 463 ? 16.178 6.205 -16.993 1.00 77.88 463 ALA A N 1
ATOM 3803 C CA . ALA A 1 463 ? 16.968 6.303 -15.769 1.00 77.88 463 ALA A CA 1
ATOM 3804 C C . ALA A 1 463 ? 18.280 5.515 -15.907 1.00 77.88 463 ALA A C 1
ATOM 3806 O O . ALA A 1 463 ? 18.280 4.367 -16.375 1.00 77.88 463 ALA A O 1
ATOM 3807 N N . VAL A 1 464 ? 19.389 6.160 -15.528 1.00 75.44 464 VAL A N 1
ATOM 3808 C CA . VAL A 1 464 ? 20.750 5.614 -15.596 1.00 75.44 464 VAL A CA 1
ATOM 3809 C C . VAL A 1 464 ? 21.476 5.820 -14.259 1.00 75.44 464 VAL A C 1
ATOM 3811 O O . VAL A 1 464 ? 21.313 6.829 -13.578 1.00 75.44 464 VAL A O 1
ATOM 3814 N N . GLY A 1 465 ? 22.286 4.836 -13.848 1.00 67.06 465 GLY A N 1
ATOM 3815 C CA . GLY A 1 465 ? 22.979 4.853 -12.547 1.00 67.06 465 GLY A CA 1
ATOM 3816 C C . GLY A 1 465 ? 24.020 5.976 -12.409 1.00 67.06 465 GLY A C 1
ATOM 3817 O O . GLY A 1 465 ? 24.367 6.620 -13.377 1.00 67.06 465 GLY A O 1
ATOM 3818 N N . SER A 1 466 ? 24.574 6.212 -11.219 1.00 54.59 466 SER A N 1
ATOM 3819 C CA . SER A 1 466 ? 25.429 7.379 -10.910 1.00 54.59 466 SER A CA 1
ATOM 3820 C C . SER A 1 466 ? 26.935 7.219 -11.220 1.00 54.59 466 SER A C 1
ATOM 3822 O O . SER A 1 466 ? 27.772 7.592 -10.399 1.00 54.59 466 SER A O 1
ATOM 3824 N N . GLY A 1 467 ? 27.301 6.597 -12.342 1.00 56.34 467 GLY A N 1
ATOM 3825 C CA . GLY A 1 467 ? 28.697 6.238 -12.656 1.00 56.34 467 GLY A CA 1
ATOM 3826 C C . GLY A 1 467 ? 29.289 6.888 -13.909 1.00 56.34 467 GLY A C 1
ATOM 3827 O O . GLY A 1 467 ? 30.384 6.508 -14.318 1.00 56.34 467 GLY A O 1
ATOM 3828 N N . TRP A 1 468 ? 28.571 7.814 -14.546 1.00 60.34 468 TRP A N 1
ATOM 3829 C CA . TRP A 1 468 ? 28.860 8.239 -15.917 1.00 60.34 468 TRP A CA 1
ATOM 3830 C C . TRP A 1 468 ? 29.649 9.544 -15.973 1.00 60.34 468 TRP A C 1
ATOM 3832 O O . TRP A 1 468 ? 29.321 10.474 -15.241 1.00 60.34 468 TRP A O 1
ATOM 3842 N N . PRO A 1 469 ? 30.647 9.656 -16.870 1.00 56.28 469 PRO A N 1
ATOM 3843 C CA . PRO A 1 469 ? 31.238 10.939 -17.211 1.00 56.28 469 PRO A CA 1
ATOM 3844 C C . PRO A 1 469 ? 30.199 11.835 -17.898 1.00 56.28 469 PRO A C 1
ATOM 3846 O O . PRO A 1 469 ? 29.839 11.629 -19.060 1.00 56.28 469 PRO A O 1
ATOM 3849 N N . ASP A 1 470 ? 29.755 12.826 -17.137 1.00 57.50 470 ASP A N 1
ATOM 3850 C CA . ASP A 1 470 ? 28.881 13.956 -17.453 1.00 57.50 470 ASP A CA 1
ATOM 3851 C C . ASP A 1 470 ? 28.891 14.416 -18.934 1.00 57.50 470 ASP A C 1
ATOM 3853 O O . ASP A 1 470 ? 27.839 14.482 -19.573 1.00 57.50 470 ASP A O 1
ATOM 3857 N N . ASP A 1 471 ? 30.065 14.654 -19.529 1.00 59.34 471 ASP A N 1
ATOM 3858 C CA . ASP A 1 471 ? 30.196 15.229 -20.881 1.00 59.34 471 ASP A CA 1
ATOM 3859 C C . ASP A 1 471 ? 29.888 14.255 -22.036 1.00 59.34 471 ASP A C 1
ATOM 3861 O O . ASP A 1 471 ? 29.542 14.674 -23.144 1.00 59.34 471 ASP A O 1
ATOM 3865 N N . TYR A 1 472 ? 30.008 12.946 -21.811 1.00 62.19 472 TYR A N 1
ATOM 3866 C CA . TYR A 1 472 ? 29.928 11.958 -22.893 1.00 62.19 472 TYR A CA 1
ATOM 3867 C C . TYR A 1 472 ? 28.485 11.506 -23.157 1.00 62.19 472 TYR A C 1
ATOM 3869 O O . TYR A 1 472 ? 28.070 11.369 -24.312 1.00 62.19 472 TYR A O 1
ATOM 3877 N N . LEU A 1 473 ? 27.699 11.327 -22.087 1.00 63.50 473 LEU A N 1
ATOM 3878 C CA . LEU A 1 473 ? 26.260 11.047 -22.166 1.00 63.50 473 LEU A CA 1
ATOM 3879 C C . LEU A 1 473 ? 25.524 12.225 -22.823 1.00 63.50 473 LEU A C 1
ATOM 3881 O O . LEU A 1 473 ? 24.712 12.041 -23.726 1.00 63.50 473 LEU A O 1
ATOM 3885 N N . ALA A 1 474 ? 25.901 13.437 -22.418 1.00 61.22 474 ALA A N 1
ATOM 3886 C CA . ALA A 1 474 ? 25.518 14.708 -23.014 1.00 61.22 474 ALA A CA 1
ATOM 3887 C C . ALA A 1 474 ? 25.709 14.744 -24.542 1.00 61.22 474 ALA A C 1
ATOM 3889 O O . ALA A 1 474 ? 24.786 15.094 -25.279 1.00 61.22 474 ALA A O 1
ATOM 3890 N N . GLN A 1 475 ? 26.892 14.353 -25.028 1.00 64.38 475 GLN A N 1
ATOM 3891 C CA . GLN A 1 475 ? 27.196 14.327 -26.459 1.00 64.38 475 GLN A CA 1
ATOM 3892 C C . GLN A 1 475 ? 26.349 13.295 -27.223 1.00 64.38 475 GLN A C 1
ATOM 3894 O O . GLN A 1 475 ? 25.835 13.599 -28.294 1.00 64.38 475 GLN A O 1
ATOM 3899 N N . HIS A 1 476 ? 26.153 12.093 -26.682 1.00 64.31 476 HIS A N 1
ATOM 3900 C CA . HIS A 1 476 ? 25.387 11.053 -27.381 1.00 64.31 476 HIS A CA 1
ATOM 3901 C C . HIS A 1 476 ? 23.885 11.352 -27.412 1.00 64.31 476 HIS A C 1
ATOM 3903 O O . HIS A 1 476 ? 23.220 11.070 -28.408 1.00 64.31 476 HIS A O 1
ATOM 3909 N N . LEU A 1 477 ? 23.355 11.992 -26.365 1.00 63.75 477 LEU A N 1
ATOM 3910 C CA . LEU A 1 477 ? 21.994 12.531 -26.369 1.00 63.75 477 LEU A CA 1
ATOM 3911 C C . LEU A 1 477 ? 21.828 13.615 -27.448 1.00 63.75 477 LEU A C 1
ATOM 3913 O O . LEU A 1 477 ? 20.815 13.626 -28.142 1.00 63.75 477 LEU A O 1
ATOM 3917 N N . ALA A 1 478 ? 22.837 14.472 -27.648 1.00 60.44 478 ALA A N 1
ATOM 3918 C CA . ALA A 1 478 ? 22.852 15.491 -28.704 1.00 60.44 478 ALA A CA 1
ATOM 3919 C C . ALA A 1 478 ? 22.775 14.908 -30.122 1.00 60.44 478 ALA A C 1
ATOM 3921 O O . ALA A 1 478 ? 22.161 15.494 -31.011 1.00 60.44 478 ALA A O 1
ATOM 3922 N N . GLU A 1 479 ? 23.461 13.786 -30.335 1.00 62.06 479 GLU A N 1
ATOM 3923 C CA . GLU A 1 479 ? 23.588 13.125 -31.636 1.00 62.06 479 GLU A CA 1
ATOM 3924 C C . GLU A 1 479 ? 22.401 12.197 -31.938 1.00 62.06 479 GLU A C 1
ATOM 3926 O O . GLU A 1 479 ? 22.139 11.868 -33.098 1.00 62.06 479 GLU A O 1
ATOM 3931 N N . SER A 1 480 ? 21.646 11.797 -30.912 1.00 60.62 480 SER A N 1
ATOM 3932 C CA . SER A 1 480 ? 20.447 10.977 -31.065 1.00 60.62 480 SER A CA 1
ATOM 3933 C C . SER A 1 480 ? 19.280 11.790 -31.652 1.00 60.62 480 SER A C 1
ATOM 3935 O O . SER A 1 480 ? 18.921 12.853 -31.152 1.00 60.62 480 SER A O 1
ATOM 3937 N N . GLN A 1 481 ? 18.655 11.297 -32.730 1.00 57.00 481 GLN A N 1
ATOM 3938 C CA . GLN A 1 481 ? 17.483 11.923 -33.370 1.00 57.00 481 GLN A CA 1
ATOM 3939 C C . GLN A 1 481 ? 16.189 11.678 -32.569 1.00 57.00 481 GLN A C 1
ATOM 3941 O O . GLN A 1 481 ? 15.182 11.212 -33.104 1.00 57.00 481 GLN A O 1
ATOM 3946 N N . LEU A 1 482 ? 16.213 11.942 -31.265 1.00 59.06 482 LEU A N 1
ATOM 3947 C CA . LEU A 1 482 ? 15.062 11.737 -30.395 1.00 59.06 482 LEU A CA 1
ATOM 3948 C C . LEU A 1 482 ? 13.994 12.797 -30.685 1.00 59.06 482 LEU A C 1
ATOM 3950 O O . LEU A 1 482 ? 14.234 13.998 -30.584 1.00 59.06 482 LEU A O 1
ATOM 3954 N N . SER A 1 483 ? 12.795 12.347 -31.059 1.00 47.78 483 SER A N 1
ATOM 3955 C CA . SER A 1 483 ? 11.647 13.225 -31.319 1.00 47.78 483 SER A CA 1
ATOM 3956 C C . SER A 1 483 ? 10.927 13.686 -30.047 1.00 47.78 483 SER A C 1
ATOM 3958 O O . SER A 1 483 ? 10.131 14.621 -30.110 1.00 47.78 483 SER A O 1
ATOM 3960 N N . SER A 1 484 ? 11.161 13.014 -28.915 1.00 52.94 484 SER A N 1
ATOM 3961 C CA . SER A 1 484 ? 10.534 13.270 -27.616 1.00 52.94 484 SER A CA 1
ATOM 3962 C C . SER A 1 484 ? 11.521 13.882 -26.619 1.00 52.94 484 SER A C 1
ATOM 3964 O O . SER A 1 484 ? 12.726 13.637 -26.671 1.00 52.94 484 SER A O 1
ATOM 3966 N N . THR A 1 485 ? 10.997 14.676 -25.684 1.00 57.31 485 THR A N 1
ATOM 3967 C CA . THR A 1 485 ? 11.729 15.125 -24.497 1.00 57.31 485 THR A CA 1
ATOM 3968 C C . THR A 1 485 ? 11.993 13.912 -23.601 1.00 57.31 485 THR A C 1
ATOM 3970 O O . THR A 1 485 ? 11.058 13.424 -22.967 1.00 57.31 485 THR A O 1
ATOM 3973 N N . ILE A 1 486 ? 13.225 13.394 -23.566 1.00 63.62 486 ILE A N 1
ATOM 3974 C CA . ILE A 1 486 ? 13.596 12.297 -22.659 1.00 63.62 486 ILE A CA 1
ATOM 3975 C C . ILE A 1 486 ? 14.082 12.896 -21.342 1.00 63.62 486 ILE A C 1
ATOM 3977 O O . ILE A 1 486 ? 15.060 13.643 -21.308 1.00 63.62 486 ILE A O 1
ATOM 3981 N N . HIS A 1 487 ? 13.423 12.539 -20.239 1.00 63.81 487 HIS A N 1
ATOM 3982 C CA . HIS A 1 487 ? 13.964 12.809 -18.911 1.00 63.81 487 HIS A CA 1
ATOM 3983 C C . HIS A 1 487 ? 15.053 11.784 -18.594 1.00 63.81 487 HIS A C 1
ATOM 3985 O O . HIS A 1 487 ? 14.770 10.582 -18.537 1.00 63.81 487 HIS A O 1
ATOM 3991 N N . VAL A 1 488 ? 16.286 12.250 -18.393 1.00 63.50 488 VAL A N 1
ATOM 3992 C CA . VAL A 1 488 ? 17.393 11.390 -17.974 1.00 63.50 488 VAL A CA 1
ATOM 3993 C C . VAL A 1 488 ? 17.621 11.609 -16.489 1.00 63.50 488 VAL A C 1
ATOM 3995 O O . VAL A 1 488 ? 17.942 12.709 -16.052 1.00 63.50 488 VAL A O 1
ATOM 3998 N N . SER A 1 489 ? 17.428 10.562 -15.696 1.00 61.22 489 SER A N 1
ATOM 3999 C CA . SER A 1 489 ? 17.563 10.640 -14.240 1.00 61.22 489 SER A CA 1
ATOM 4000 C C . SER A 1 489 ? 18.857 9.980 -13.777 1.00 61.22 489 SER A C 1
ATOM 4002 O O . SER A 1 489 ? 19.186 8.895 -14.263 1.00 61.22 489 SER A O 1
ATOM 4004 N N . MET A 1 490 ? 19.575 10.624 -12.845 1.00 59.22 490 MET A N 1
ATOM 4005 C CA . MET A 1 490 ? 20.788 10.086 -12.220 1.00 59.22 490 MET A CA 1
ATOM 4006 C C . MET A 1 490 ? 20.675 10.073 -10.691 1.00 59.22 490 MET A C 1
ATOM 4008 O O . MET A 1 490 ? 20.379 11.077 -10.042 1.00 59.22 490 MET A O 1
ATOM 4012 N N . LYS A 1 491 ? 20.975 8.915 -10.093 1.00 52.44 491 LYS A N 1
ATOM 4013 C CA . LYS A 1 491 ? 20.791 8.625 -8.656 1.00 52.44 491 LYS A CA 1
ATOM 4014 C C . LYS A 1 491 ? 21.634 9.491 -7.700 1.00 52.44 491 LYS A C 1
ATOM 4016 O O . LYS A 1 491 ? 21.254 9.696 -6.545 1.00 52.44 491 LYS A O 1
ATOM 4021 N N . HIS A 1 492 ? 22.774 10.005 -8.156 1.00 51.12 492 HIS A N 1
ATOM 4022 C CA . HIS A 1 492 ? 23.597 10.990 -7.450 1.00 51.12 492 HIS A CA 1
ATOM 4023 C C . HIS A 1 492 ? 23.902 12.097 -8.458 1.00 51.12 492 HIS A C 1
ATOM 4025 O O . HIS A 1 492 ? 24.441 11.799 -9.517 1.00 51.12 492 HIS A O 1
ATOM 4031 N N . GLY A 1 493 ? 23.450 13.323 -8.181 1.00 46.53 493 GLY A N 1
ATOM 4032 C CA . GLY A 1 493 ? 23.402 14.394 -9.182 1.00 46.53 493 GLY A CA 1
ATOM 4033 C C . GLY A 1 493 ? 24.761 14.819 -9.739 1.00 46.53 493 GLY A C 1
ATOM 4034 O O . GLY A 1 493 ? 25.806 14.395 -9.256 1.00 46.53 493 GLY A O 1
ATOM 4035 N N . PHE A 1 494 ? 24.711 15.710 -10.730 1.00 50.88 494 PHE A N 1
ATOM 4036 C CA . PHE A 1 494 ? 25.872 16.279 -11.410 1.00 50.88 494 PHE A CA 1
ATOM 4037 C C . PHE A 1 494 ? 26.873 16.889 -10.433 1.00 50.88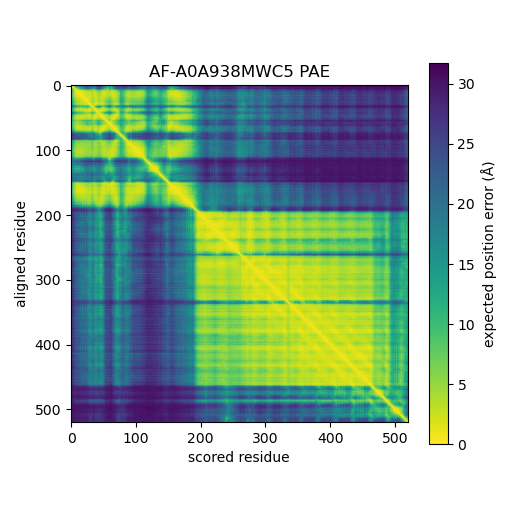 494 PHE A C 1
ATOM 4039 O O . PHE A 1 494 ? 26.555 17.820 -9.690 1.00 50.88 494 PHE A O 1
ATOM 4046 N N . SER A 1 495 ? 28.107 16.400 -10.473 1.00 42.47 495 SER A N 1
ATOM 4047 C CA . SER A 1 495 ? 29.243 17.052 -9.832 1.00 42.47 495 SER A CA 1
ATOM 4048 C C . SER A 1 495 ? 30.202 17.542 -10.914 1.00 42.47 495 SER A C 1
ATOM 4050 O O . SER A 1 495 ? 31.296 17.002 -11.050 1.00 42.47 495 SER A O 1
ATOM 4052 N N . GLY A 1 496 ? 29.799 18.548 -11.700 1.00 46.03 496 GLY A N 1
ATOM 4053 C CA . GLY A 1 496 ? 30.713 19.153 -12.678 1.00 46.03 496 GLY A CA 1
ATOM 4054 C C . GLY A 1 496 ? 30.101 19.943 -13.835 1.00 46.03 496 GLY A C 1
ATOM 4055 O O . GLY A 1 496 ? 30.777 20.830 -14.348 1.00 46.03 496 GLY A O 1
ATOM 4056 N N . LEU A 1 497 ? 28.854 19.673 -14.234 1.00 46.25 497 LEU A N 1
ATOM 4057 C CA . LEU A 1 497 ? 28.207 20.354 -15.366 1.00 46.25 497 LEU A CA 1
ATOM 4058 C C . LEU A 1 497 ? 27.472 21.644 -14.970 1.00 46.25 497 LEU A C 1
ATOM 4060 O O . LEU A 1 497 ? 26.740 21.690 -13.981 1.00 46.25 497 LEU A O 1
ATOM 4064 N N . ASP A 1 498 ? 27.625 22.678 -15.799 1.00 53.22 498 ASP A N 1
ATOM 4065 C CA . ASP A 1 498 ? 26.758 23.858 -15.803 1.00 53.22 498 ASP A CA 1
ATOM 4066 C C . ASP A 1 498 ? 25.387 23.470 -16.386 1.00 53.22 498 ASP A C 1
ATOM 4068 O O . ASP A 1 498 ? 25.221 23.318 -17.600 1.00 53.22 498 ASP A O 1
ATOM 4072 N N . MET A 1 499 ? 24.416 23.268 -15.494 1.00 51.38 499 MET A N 1
ATOM 4073 C CA . MET A 1 499 ? 23.057 22.840 -15.832 1.00 51.38 499 MET A CA 1
ATOM 4074 C C . MET A 1 499 ? 22.328 23.847 -16.730 1.00 51.38 499 MET A C 1
ATOM 4076 O O . MET A 1 499 ? 21.598 23.424 -17.621 1.00 51.38 499 MET A O 1
ATOM 4080 N N . GLU A 1 500 ? 22.562 25.156 -16.570 1.00 49.16 500 GLU A N 1
ATOM 4081 C CA . GLU A 1 500 ? 21.940 26.177 -17.427 1.00 49.16 500 GLU A CA 1
ATOM 4082 C C . GLU A 1 500 ? 22.516 26.129 -18.847 1.00 49.16 500 GLU A C 1
ATOM 4084 O O . GLU A 1 500 ? 21.769 26.194 -19.827 1.00 49.16 500 GLU A O 1
ATOM 4089 N N . ALA A 1 501 ? 23.836 25.965 -18.985 1.00 47.28 501 ALA A N 1
ATOM 4090 C CA . ALA A 1 501 ? 24.476 25.814 -20.292 1.00 47.28 501 ALA A CA 1
ATOM 4091 C C . ALA A 1 501 ? 24.049 24.518 -21.001 1.00 47.28 501 ALA A C 1
ATOM 4093 O O . ALA A 1 501 ? 23.926 24.498 -22.229 1.00 47.28 501 ALA A O 1
ATOM 4094 N N . PHE A 1 502 ? 23.806 23.448 -20.242 1.00 48.72 502 PHE A N 1
ATOM 4095 C CA . PHE A 1 502 ? 23.339 22.176 -20.777 1.00 48.72 502 PHE A CA 1
ATOM 4096 C C . PHE A 1 502 ? 21.860 22.226 -21.192 1.00 48.72 502 PHE A C 1
ATOM 4098 O O . PHE A 1 502 ? 21.554 21.911 -22.338 1.00 48.72 502 PHE A O 1
ATOM 4105 N N . GLU A 1 503 ? 20.950 22.675 -20.323 1.00 52.62 503 GLU A N 1
ATOM 4106 C CA . GLU A 1 503 ? 19.513 22.805 -20.631 1.00 52.62 503 GLU A CA 1
ATOM 4107 C C . GLU A 1 503 ? 19.260 23.790 -21.786 1.00 52.62 503 GLU A C 1
ATOM 4109 O O . GLU A 1 503 ? 18.401 23.556 -22.634 1.00 52.62 503 GLU A O 1
ATOM 4114 N N . SER A 1 504 ? 20.068 24.851 -21.890 1.00 51.34 504 SER A N 1
ATOM 4115 C CA . SER A 1 504 ? 20.064 25.783 -23.028 1.00 51.34 504 SER A CA 1
ATOM 4116 C C . SER A 1 504 ? 20.488 25.118 -24.346 1.00 51.34 504 SER A C 1
ATOM 4118 O O . SER A 1 504 ? 19.951 25.422 -25.414 1.00 51.34 504 SER A O 1
ATOM 4120 N N . ARG A 1 505 ? 21.438 24.178 -24.285 1.00 42.53 505 ARG A N 1
ATOM 4121 C CA . ARG A 1 505 ? 21.954 23.435 -25.445 1.00 42.53 505 ARG A CA 1
ATOM 4122 C C . ARG A 1 505 ? 21.084 22.225 -25.807 1.00 42.53 505 ARG A C 1
ATOM 4124 O O . ARG A 1 505 ? 21.077 21.820 -26.968 1.00 42.53 505 ARG A O 1
ATOM 4131 N N . PHE A 1 506 ? 20.327 21.698 -24.842 1.00 49.28 506 PHE A N 1
ATOM 4132 C CA . PHE A 1 506 ? 19.483 20.506 -24.945 1.00 49.28 506 PHE A CA 1
ATOM 4133 C C . PHE A 1 506 ? 18.114 20.725 -24.278 1.00 49.28 506 PHE A C 1
ATOM 4135 O O . PHE A 1 506 ? 17.797 20.073 -23.283 1.00 49.28 506 PHE A O 1
ATOM 4142 N N . PRO A 1 507 ? 17.252 21.589 -24.845 1.00 47.53 507 PRO A N 1
ATOM 4143 C CA . PRO A 1 507 ? 15.982 21.997 -24.226 1.00 47.53 507 PRO A CA 1
ATOM 4144 C C . PRO A 1 507 ? 14.961 20.856 -24.066 1.00 47.53 507 PRO A C 1
ATOM 4146 O O . PRO A 1 507 ? 13.937 21.023 -23.406 1.00 47.53 507 PRO A O 1
ATOM 4149 N N . ASN A 1 508 ? 15.238 19.695 -24.670 1.00 43.94 508 ASN A N 1
ATOM 4150 C CA . ASN A 1 508 ? 14.414 18.492 -24.615 1.00 43.94 508 ASN A CA 1
ATOM 4151 C C . ASN A 1 508 ? 14.907 17.463 -23.577 1.00 43.94 508 ASN A C 1
ATOM 4153 O O . ASN A 1 508 ? 14.316 16.394 -23.471 1.00 43.94 508 ASN A O 1
ATOM 4157 N N . CYS A 1 509 ? 15.960 17.750 -22.812 1.00 45.25 509 CYS A N 1
ATOM 4158 C CA . CYS A 1 509 ? 16.453 16.871 -21.755 1.00 45.25 509 CYS A CA 1
ATOM 4159 C C . CYS A 1 509 ? 16.337 17.599 -20.417 1.00 45.25 509 CYS A C 1
ATOM 4161 O O . CYS A 1 509 ? 16.823 18.714 -20.272 1.00 45.25 509 CYS A O 1
ATOM 4163 N N . SER A 1 510 ? 15.700 16.967 -19.434 1.00 48.19 510 SER A N 1
ATOM 4164 C CA . SER A 1 510 ? 15.716 17.443 -18.045 1.00 48.19 510 SER A CA 1
ATOM 4165 C C . SER A 1 510 ? 16.407 16.406 -17.176 1.00 48.19 510 SER A C 1
ATOM 4167 O O . SER A 1 510 ? 16.286 15.206 -17.429 1.00 48.19 510 SER A O 1
ATOM 4169 N N . PHE A 1 511 ? 17.137 16.889 -16.176 1.00 48.72 511 PHE A N 1
ATOM 4170 C CA . PHE A 1 511 ? 17.971 16.082 -15.299 1.00 48.72 511 PHE A CA 1
ATOM 4171 C C . PHE A 1 511 ? 17.545 16.263 -13.839 1.00 48.72 511 PHE A C 1
ATOM 4173 O O . PHE A 1 511 ? 17.360 17.389 -13.378 1.00 48.72 511 PHE A O 1
ATOM 4180 N N . GLY A 1 512 ? 17.390 15.158 -13.105 1.00 45.34 512 GLY A N 1
ATOM 4181 C CA . GLY A 1 512 ? 16.947 15.152 -11.707 1.00 45.34 512 GLY A CA 1
ATOM 4182 C C . GLY A 1 512 ? 17.798 14.251 -10.808 1.00 45.34 512 GLY A C 1
ATOM 4183 O O . GLY A 1 512 ? 18.306 13.220 -11.249 1.00 45.34 512 GLY A O 1
ATOM 4184 N N . GLN A 1 513 ? 17.952 14.646 -9.537 1.00 41.59 513 GLN A N 1
ATOM 4185 C CA . GLN A 1 513 ? 18.391 13.747 -8.464 1.00 41.59 513 GLN A CA 1
ATOM 4186 C C . GLN A 1 513 ? 17.187 12.921 -8.003 1.00 41.59 513 GLN A C 1
ATOM 4188 O O . GLN A 1 513 ? 16.421 13.397 -7.162 1.00 41.59 513 GLN A O 1
ATOM 4193 N N . ASP A 1 514 ? 17.024 11.701 -8.520 1.00 45.78 514 ASP A N 1
ATOM 4194 C CA . ASP A 1 514 ? 15.891 10.852 -8.139 1.00 45.78 514 ASP A CA 1
ATOM 4195 C C . ASP A 1 514 ? 16.306 9.632 -7.318 1.00 45.78 514 ASP A C 1
ATOM 4197 O O . ASP A 1 514 ? 17.304 8.949 -7.555 1.00 45.78 514 ASP A O 1
ATOM 4201 N N . LEU A 1 515 ? 15.473 9.320 -6.329 1.00 37.53 515 LEU A N 1
ATOM 4202 C CA . LEU A 1 515 ? 15.663 8.209 -5.409 1.00 37.53 515 LEU A CA 1
ATOM 4203 C C . LEU A 1 515 ? 14.741 7.048 -5.812 1.00 37.53 515 LEU A C 1
ATOM 4205 O O . LEU A 1 515 ? 13.686 6.840 -5.214 1.00 37.53 515 LEU A O 1
ATOM 4209 N N . ILE A 1 516 ? 15.161 6.247 -6.799 1.00 39.00 516 ILE A N 1
ATOM 4210 C CA . ILE A 1 516 ? 14.422 5.046 -7.260 1.00 39.00 516 ILE A CA 1
ATOM 4211 C C . ILE A 1 516 ? 14.201 4.034 -6.121 1.00 39.00 516 ILE A C 1
ATOM 4213 O O . ILE A 1 516 ? 13.190 3.336 -6.051 1.00 39.00 516 ILE A O 1
ATOM 4217 N N . ALA A 1 517 ? 15.119 3.978 -5.158 1.00 30.86 517 ALA A N 1
ATOM 4218 C CA . ALA A 1 517 ? 15.230 2.828 -4.267 1.00 30.86 517 ALA A CA 1
ATOM 4219 C C . ALA A 1 517 ? 14.287 2.817 -3.048 1.00 30.86 517 ALA A C 1
ATOM 4221 O O . ALA A 1 517 ? 14.288 1.833 -2.310 1.00 30.86 517 ALA A O 1
ATOM 4222 N N . ARG A 1 518 ? 13.506 3.876 -2.774 1.00 32.34 518 ARG A N 1
ATOM 4223 C CA . ARG A 1 518 ? 12.688 3.916 -1.543 1.00 32.34 518 ARG A CA 1
ATOM 4224 C C . ARG A 1 518 ? 11.187 3.764 -1.729 1.00 32.34 518 ARG A C 1
ATOM 4226 O O . ARG A 1 518 ? 10.573 3.399 -0.734 1.00 32.34 518 ARG A O 1
ATOM 4233 N N . TYR A 1 519 ? 10.590 3.996 -2.902 1.00 29.39 519 TYR A N 1
ATOM 4234 C CA . TYR A 1 519 ? 9.117 4.081 -3.046 1.00 29.39 519 TYR A CA 1
ATOM 4235 C C . TYR A 1 519 ? 8.455 3.121 -4.056 1.00 29.39 519 TYR A C 1
ATOM 4237 O O . TYR A 1 519 ? 7.218 3.001 -4.066 1.00 29.39 519 TYR A O 1
ATOM 4245 N N . LEU A 1 520 ? 9.251 2.356 -4.806 1.00 31.67 520 LEU A N 1
ATOM 4246 C CA . LEU A 1 520 ? 8.837 1.051 -5.334 1.00 31.67 520 LEU A CA 1
ATOM 4247 C C . LEU A 1 520 ? 8.905 -0.011 -4.225 1.00 31.67 520 LEU A C 1
ATOM 4249 O O . LEU A 1 520 ? 8.269 -1.068 -4.428 1.00 31.67 520 LEU A O 1
#

Mean predicted aligned error: 15.46 Å

Nearest PDB structures (foldseek):
  4l85-assembly2_C-2  TM=4.838E-01  e=5.598E-01  Escherichia coli K-12
  1o5q-assembly1_B  TM=3.800E-01  e=6.201E-01  Salmonella enterica subsp. enterica serovar Typhimurium
  6yfl-assembly1_AA  TM=4.138E-01  e=4.560E+00  Leviviridae sp.
  1pv8-assembly1_B  TM=3.284E-01  e=2.734E+00  Homo sapiens